Protein AF-A0A397HET3-F1 (afdb_monomer_lite)

Organism: NCBI:txid1348612

Structure (mmCIF, N/CA/C/O backbone):
data_AF-A0A397HET3-F1
#
_entry.id   AF-A0A397HET3-F1
#
loop_
_atom_site.group_PDB
_atom_site.id
_atom_site.type_symbol
_atom_site.label_atom_id
_atom_site.label_alt_id
_atom_site.label_comp_id
_atom_site.label_asym_id
_atom_site.label_entity_id
_atom_site.label_seq_id
_atom_site.pdbx_PDB_ins_code
_atom_site.Cartn_x
_atom_site.Cartn_y
_atom_site.Cartn_z
_atom_site.occupancy
_atom_site.B_iso_or_equiv
_atom_site.auth_seq_id
_atom_site.auth_comp_id
_atom_site.auth_asym_id
_atom_site.auth_atom_id
_atom_site.pdbx_PDB_model_num
ATOM 1 N N . MET A 1 1 ? -31.119 -20.565 38.740 1.00 35.62 1 MET A N 1
ATOM 2 C CA . MET A 1 1 ? -32.522 -20.370 38.295 1.00 35.62 1 MET A CA 1
ATOM 3 C C . MET A 1 1 ? -33.298 -19.366 39.147 1.00 35.62 1 MET A C 1
ATOM 5 O O . MET A 1 1 ? -33.770 -18.406 38.568 1.00 35.62 1 MET A O 1
ATOM 9 N N . ARG A 1 2 ? -33.390 -19.486 40.485 1.00 31.03 2 ARG A N 1
ATOM 10 C CA . ARG A 1 2 ? -34.149 -18.511 41.313 1.00 31.03 2 ARG A CA 1
ATOM 11 C C . ARG A 1 2 ? -33.636 -17.061 41.229 1.00 31.03 2 ARG A C 1
ATOM 13 O O . ARG A 1 2 ? -34.444 -16.159 41.086 1.00 31.03 2 ARG A O 1
ATOM 20 N N . HIS A 1 3 ? -32.316 -16.852 41.213 1.00 38.25 3 HIS A N 1
ATOM 21 C CA . HIS A 1 3 ? -31.710 -15.515 41.038 1.00 38.25 3 HIS A CA 1
ATOM 22 C C . HIS A 1 3 ? -31.915 -14.947 39.619 1.00 38.25 3 HIS A C 1
ATOM 24 O O . HIS A 1 3 ? -32.191 -13.767 39.457 1.00 38.25 3 HIS A O 1
ATOM 30 N N . ARG A 1 4 ? -31.862 -15.815 38.593 1.00 42.44 4 ARG A N 1
ATOM 31 C CA . ARG A 1 4 ? -32.146 -15.482 37.179 1.00 42.44 4 ARG A CA 1
ATOM 32 C C . ARG A 1 4 ? -33.595 -15.014 37.007 1.00 42.44 4 ARG A C 1
ATOM 34 O O . ARG A 1 4 ? -33.822 -13.996 36.372 1.00 42.44 4 ARG A O 1
ATOM 41 N N . ASN A 1 5 ? -34.546 -15.718 37.620 1.00 41.72 5 ASN A N 1
ATOM 42 C CA . ASN A 1 5 ? -35.960 -15.346 37.567 1.00 41.72 5 ASN A CA 1
ATOM 43 C C . ASN A 1 5 ? -36.224 -14.048 38.340 1.00 41.72 5 ASN A C 1
ATOM 45 O O . ASN A 1 5 ? -36.899 -13.180 37.819 1.00 41.72 5 ASN A O 1
ATOM 49 N N . HIS A 1 6 ? -35.602 -13.851 39.506 1.00 43.94 6 HIS A N 1
ATOM 50 C CA . HIS A 1 6 ? -35.786 -12.628 40.293 1.00 43.94 6 HIS A CA 1
ATOM 51 C C . HIS A 1 6 ? -35.252 -11.360 39.593 1.00 43.94 6 HIS A C 1
ATOM 53 O O . HIS A 1 6 ? -35.843 -10.294 39.745 1.00 43.94 6 HIS A O 1
ATOM 59 N N . ILE A 1 7 ? -34.161 -11.457 38.822 1.00 49.03 7 ILE A N 1
ATOM 60 C CA . ILE A 1 7 ? -33.621 -10.332 38.033 1.00 49.03 7 ILE A CA 1
ATOM 61 C C . ILE A 1 7 ? -34.541 -10.008 36.846 1.00 49.03 7 ILE A C 1
ATOM 63 O O . ILE A 1 7 ? -34.847 -8.840 36.605 1.00 49.03 7 ILE A O 1
ATOM 67 N N . ILE A 1 8 ? -35.035 -11.038 36.149 1.00 48.47 8 ILE A N 1
ATOM 68 C CA . ILE A 1 8 ? -36.020 -10.883 35.067 1.00 48.47 8 ILE A CA 1
ATOM 69 C C . ILE A 1 8 ? -37.311 -10.253 35.617 1.00 48.47 8 ILE A C 1
ATOM 71 O O . ILE A 1 8 ? -37.800 -9.272 35.062 1.00 48.47 8 ILE A O 1
ATOM 75 N N . ASP A 1 9 ? -37.803 -10.739 36.756 1.00 46.41 9 ASP A N 1
ATOM 76 C CA . ASP A 1 9 ? -39.003 -10.225 37.419 1.00 46.41 9 ASP A CA 1
ATOM 77 C C . ASP A 1 9 ? -38.802 -8.788 37.935 1.00 46.41 9 ASP A C 1
ATOM 79 O O . ASP A 1 9 ? -39.712 -7.967 37.827 1.00 46.41 9 ASP A O 1
ATOM 83 N N . SER A 1 10 ? -37.605 -8.424 38.421 1.00 48.62 10 SER A N 1
ATOM 84 C CA . SER A 1 10 ? -37.311 -7.039 38.818 1.00 48.62 10 SER A CA 1
ATOM 85 C C . SER A 1 10 ? -37.207 -6.090 37.626 1.00 48.62 10 SER A C 1
ATOM 87 O O . SER A 1 10 ? -37.607 -4.937 37.743 1.00 48.62 10 SER A O 1
ATOM 89 N N . MET A 1 11 ? -36.718 -6.551 36.472 1.00 46.44 11 MET A N 1
ATOM 90 C CA . MET A 1 11 ? -36.624 -5.741 35.248 1.00 46.44 11 MET A CA 1
ATOM 91 C C . MET A 1 11 ? -37.987 -5.516 34.598 1.00 46.44 11 MET A C 1
ATOM 93 O O . MET A 1 11 ? -38.275 -4.418 34.128 1.00 46.44 11 MET A O 1
ATOM 97 N N . ILE A 1 12 ? -38.851 -6.531 34.627 1.00 46.56 12 ILE A N 1
ATOM 98 C CA . ILE A 1 12 ? -40.238 -6.411 34.171 1.00 46.56 12 ILE A CA 1
ATOM 99 C C . ILE A 1 12 ? -41.051 -5.546 35.152 1.00 46.56 12 ILE A C 1
ATOM 101 O O . ILE A 1 12 ? -41.914 -4.785 34.725 1.00 46.56 12 ILE A O 1
ATOM 105 N N . GLY A 1 13 ? -40.764 -5.621 36.456 1.00 40.09 13 GLY A N 1
ATOM 106 C CA . GLY A 1 13 ? -41.525 -4.930 37.501 1.00 40.09 13 GLY A CA 1
ATOM 107 C C . GLY A 1 13 ? -41.147 -3.469 37.791 1.00 40.09 13 GLY A C 1
ATOM 108 O O . GLY A 1 13 ? -41.947 -2.773 38.411 1.00 40.09 13 GLY A O 1
ATOM 109 N N . SER A 1 14 ? -39.966 -2.985 37.382 1.00 37.06 14 SER A N 1
ATOM 110 C CA . SER A 1 14 ? -39.448 -1.654 37.777 1.00 37.06 14 SER A CA 1
ATOM 111 C C . SER A 1 14 ? -39.507 -0.569 36.694 1.00 37.06 14 SER A C 1
ATOM 113 O O . SER A 1 14 ? -39.301 0.604 37.001 1.00 37.06 14 SER A O 1
ATOM 115 N N . SER A 1 15 ? -39.853 -0.906 35.448 1.00 35.34 15 SER A N 1
ATOM 116 C CA . SER A 1 15 ? -40.061 0.100 34.400 1.00 35.34 15 SER A CA 1
ATOM 117 C C . SER A 1 15 ? -41.511 0.612 34.418 1.00 35.34 15 SER A C 1
ATOM 119 O O . SER A 1 15 ? -42.428 -0.165 34.141 1.00 35.34 15 SER A O 1
ATOM 121 N N . PRO A 1 16 ? -41.774 1.916 34.656 1.00 37.62 16 PRO A N 1
ATOM 122 C CA . PRO A 1 16 ? -43.130 2.482 34.617 1.00 37.62 16 PRO A CA 1
ATOM 123 C C . PRO A 1 16 ? -43.774 2.451 33.216 1.00 37.62 16 PRO A C 1
ATOM 125 O O . PRO A 1 16 ? -44.944 2.804 33.068 1.00 37.62 16 PRO A O 1
ATOM 128 N N . TYR A 1 17 ? -43.040 1.990 32.196 1.00 35.34 17 TYR A N 1
ATOM 129 C CA . TYR A 1 17 ? -43.531 1.771 30.835 1.00 35.34 17 TYR A CA 1
ATOM 130 C C . TYR A 1 17 ? -43.813 0.297 30.508 1.00 35.34 17 TYR A C 1
ATOM 132 O O . TYR A 1 17 ? -44.393 0.013 29.462 1.00 35.34 17 TYR A O 1
ATOM 140 N N . PHE A 1 18 ? -43.497 -0.642 31.405 1.00 37.53 18 PHE A N 1
ATOM 141 C CA . PHE A 1 18 ? -43.867 -2.051 31.265 1.00 37.53 18 PHE A CA 1
ATOM 142 C C . PHE A 1 18 ? -45.203 -2.335 31.970 1.00 37.53 18 PHE A C 1
ATOM 144 O O . PHE A 1 18 ? -45.298 -3.072 32.946 1.00 37.53 18 PHE A O 1
ATOM 151 N N . LYS A 1 19 ? -46.300 -1.804 31.419 1.00 32.66 19 LYS A N 1
ATOM 152 C CA . LYS A 1 19 ? -47.540 -2.588 31.449 1.00 32.66 19 LYS A CA 1
ATOM 153 C C . LYS A 1 19 ? -47.357 -3.650 30.383 1.00 32.66 19 LYS A C 1
ATOM 155 O O . LYS A 1 19 ? -47.562 -3.350 29.212 1.00 32.66 19 LYS A O 1
ATOM 160 N N . ALA A 1 20 ? -46.947 -4.858 30.768 1.00 31.59 20 ALA A N 1
ATOM 161 C CA . ALA A 1 20 ? -47.102 -5.998 29.878 1.00 31.59 20 ALA A CA 1
ATOM 162 C C . ALA A 1 20 ? -48.583 -6.014 29.444 1.00 31.59 20 ALA A C 1
ATOM 164 O O . ALA A 1 20 ? -49.450 -6.197 30.307 1.00 31.59 20 ALA A O 1
ATOM 165 N N . PRO A 1 21 ? -48.930 -5.751 28.165 1.00 31.09 21 PRO A N 1
ATOM 166 C CA . PRO A 1 21 ? -50.256 -6.136 27.709 1.00 31.09 21 PRO A CA 1
ATOM 167 C C . PRO A 1 21 ? -50.314 -7.643 27.933 1.00 31.09 21 PRO A C 1
ATOM 169 O O . PRO A 1 21 ? -49.294 -8.292 27.724 1.00 31.09 21 PRO A O 1
ATOM 172 N N . ASN A 1 22 ? -51.436 -8.186 28.416 1.00 34.25 22 ASN A N 1
ATOM 173 C CA . ASN A 1 22 ? -51.632 -9.634 28.538 1.00 34.25 22 ASN A CA 1
ATOM 174 C C . ASN A 1 22 ? -51.020 -10.322 27.312 1.00 34.25 22 ASN A C 1
ATOM 176 O O . ASN A 1 22 ? -51.583 -10.232 26.219 1.00 34.25 22 ASN A O 1
ATOM 180 N N . VAL A 1 23 ? -49.827 -10.905 27.479 1.00 35.28 23 VAL A N 1
ATOM 181 C CA . VAL A 1 23 ? -49.084 -11.492 26.370 1.00 35.28 23 VAL A CA 1
ATOM 182 C C . VAL A 1 23 ? -49.767 -12.818 26.128 1.00 35.28 23 VAL A C 1
ATOM 184 O O . VAL A 1 23 ? -49.481 -13.823 26.772 1.00 35.28 23 VAL A O 1
ATOM 187 N N . ASP A 1 24 ? -50.754 -12.772 25.242 1.00 33.31 24 ASP A N 1
ATOM 188 C CA . ASP A 1 24 ? -51.316 -13.943 24.607 1.00 33.31 24 ASP A CA 1
ATOM 189 C C . ASP A 1 24 ? -50.139 -14.707 23.989 1.00 33.31 24 ASP A C 1
ATOM 191 O O . ASP A 1 24 ? -49.396 -14.172 23.158 1.00 33.31 24 ASP A O 1
ATOM 195 N N . SER A 1 25 ? -49.936 -15.954 24.413 1.00 37.19 25 SER A N 1
ATOM 196 C CA . SER A 1 25 ? -48.814 -16.830 24.037 1.00 37.19 25 SER A CA 1
ATOM 197 C C . SER A 1 25 ? -48.786 -17.196 22.542 1.00 37.19 25 SER A C 1
ATOM 199 O O . SER A 1 25 ? -48.058 -18.088 22.116 1.00 37.19 25 SER A O 1
ATOM 201 N N . ARG A 1 26 ? -49.584 -16.499 21.730 1.00 35.56 26 ARG A N 1
ATOM 202 C CA . ARG A 1 26 ? -49.729 -16.629 20.282 1.00 35.56 26 ARG A CA 1
ATOM 203 C C . ARG A 1 26 ? -49.112 -15.461 19.503 1.00 35.56 26 ARG A C 1
ATOM 205 O O . ARG A 1 26 ? -49.072 -15.532 18.280 1.00 35.56 26 ARG A O 1
ATOM 212 N N . MET A 1 27 ? -48.593 -14.419 20.164 1.00 32.72 27 MET A N 1
ATOM 213 C CA . MET A 1 27 ? -47.847 -13.324 19.514 1.00 32.72 27 MET A CA 1
ATOM 214 C C . MET A 1 27 ? -46.322 -13.512 19.593 1.00 32.72 27 MET A C 1
ATOM 216 O O . MET A 1 27 ? -45.589 -12.598 19.965 1.00 32.72 27 MET A O 1
ATOM 220 N N . TYR A 1 28 ? -45.807 -14.681 19.210 1.00 40.78 28 TYR A N 1
ATOM 221 C CA . TYR A 1 28 ? -44.373 -14.823 18.938 1.00 40.78 28 TYR A CA 1
ATOM 222 C C . TYR A 1 28 ? -44.084 -14.282 17.529 1.00 40.78 28 TYR A C 1
ATOM 224 O O . TYR A 1 28 ? -44.030 -15.018 16.547 1.00 40.78 28 TYR A O 1
ATOM 232 N N . GLN A 1 29 ? -43.977 -12.951 17.425 1.00 50.16 29 GLN A N 1
ATOM 233 C CA . GLN A 1 29 ? -43.310 -12.285 16.301 1.00 50.16 29 GLN A CA 1
ATOM 234 C C . GLN A 1 29 ? -41.870 -12.813 16.207 1.00 50.16 29 GLN A C 1
ATOM 236 O O . GLN A 1 29 ? -41.276 -13.091 17.246 1.00 50.16 29 GLN A O 1
ATOM 241 N N . SER A 1 30 ? -41.335 -12.949 14.985 1.00 69.19 30 SER A N 1
ATOM 242 C CA . SER A 1 30 ? -40.035 -13.577 14.672 1.00 69.19 30 SER A CA 1
ATOM 243 C C . SER A 1 30 ? -38.961 -13.348 15.739 1.00 69.19 30 SER A C 1
ATOM 245 O O . SER A 1 30 ? -38.817 -12.213 16.199 1.00 69.19 30 SER A O 1
ATOM 247 N N . ASP A 1 31 ? -38.173 -14.374 16.069 1.00 68.06 31 ASP A N 1
ATOM 248 C CA . ASP A 1 31 ? -37.132 -14.355 17.114 1.00 68.06 31 ASP A CA 1
ATOM 249 C C . ASP A 1 31 ? -36.194 -13.125 17.042 1.00 68.06 31 ASP A C 1
ATOM 251 O O . ASP A 1 31 ? -35.767 -12.586 18.064 1.00 68.06 31 ASP A O 1
ATOM 255 N N . ALA A 1 32 ? -35.971 -12.575 15.843 1.00 71.56 32 ALA A N 1
ATOM 256 C CA . ALA A 1 32 ? -35.229 -11.330 15.620 1.00 71.56 32 ALA A CA 1
ATOM 257 C C . ALA A 1 32 ? -35.820 -10.087 16.330 1.00 71.56 32 ALA A C 1
ATOM 259 O O . ALA A 1 32 ? -35.084 -9.219 16.798 1.00 71.56 32 ALA A O 1
ATOM 260 N N . THR A 1 33 ? -37.147 -9.981 16.425 1.00 77.12 33 THR A N 1
ATOM 261 C CA . THR A 1 33 ? -37.849 -8.874 17.109 1.00 77.12 33 THR A CA 1
ATOM 262 C C . THR A 1 33 ? -37.685 -8.969 18.624 1.00 77.12 33 THR A C 1
ATOM 264 O O . THR A 1 33 ? -37.566 -7.950 19.303 1.00 77.12 33 THR A O 1
ATOM 267 N N . GLN A 1 34 ? -37.640 -10.196 19.149 1.00 77.25 34 GLN A N 1
ATOM 268 C CA . GLN A 1 34 ? -37.432 -10.454 20.572 1.00 77.25 34 GLN A CA 1
ATOM 269 C C . GLN A 1 34 ? -36.004 -10.114 20.987 1.00 77.25 34 GLN A C 1
ATOM 271 O O . GLN A 1 34 ? -35.818 -9.402 21.972 1.00 77.25 34 GLN A O 1
ATOM 276 N N . LEU A 1 35 ? -35.012 -10.522 20.185 1.00 80.81 35 LEU A N 1
ATOM 277 C CA . LEU A 1 35 ? -33.617 -10.113 20.368 1.00 80.81 35 LEU A CA 1
ATOM 278 C C . LEU A 1 35 ? -33.471 -8.587 20.383 1.00 80.81 35 LEU A C 1
ATOM 280 O O . LEU A 1 35 ? -32.800 -8.052 21.264 1.00 80.81 35 LEU A O 1
ATOM 284 N N . TYR A 1 36 ? -34.159 -7.880 19.476 1.00 82.50 36 TYR A N 1
ATOM 285 C CA . TYR A 1 36 ? -34.161 -6.414 19.453 1.00 82.50 36 TYR A CA 1
ATOM 286 C C . TYR A 1 36 ? -34.703 -5.813 20.744 1.00 82.50 36 TYR A C 1
ATOM 288 O O . TYR A 1 36 ? -34.041 -4.980 21.359 1.00 82.50 36 TYR A O 1
ATOM 296 N N . SER A 1 37 ? -35.883 -6.257 21.178 1.00 83.00 37 SER A N 1
ATOM 297 C CA . SER A 1 37 ? -36.496 -5.745 22.401 1.00 83.00 37 SER A CA 1
ATOM 298 C C . SER A 1 37 ? -35.646 -6.044 23.633 1.00 83.00 37 SER A C 1
ATOM 300 O O . SER A 1 37 ? -35.510 -5.184 24.492 1.00 83.00 37 SER A O 1
ATOM 302 N N . MET A 1 38 ? -35.066 -7.241 23.732 1.00 83.94 38 MET A N 1
ATOM 303 C CA . MET A 1 38 ? -34.247 -7.624 24.882 1.00 83.94 38 MET A CA 1
ATOM 304 C C . MET A 1 38 ? -32.936 -6.853 24.942 1.00 83.94 38 MET A C 1
ATOM 306 O O . MET A 1 38 ? -32.540 -6.413 26.020 1.00 83.94 38 MET A O 1
ATOM 310 N N . PHE A 1 39 ? -32.279 -6.665 23.797 1.00 87.19 39 PHE A N 1
ATOM 311 C CA . PHE A 1 39 ? -31.058 -5.879 23.741 1.00 87.19 39 PHE A CA 1
ATOM 312 C C . PHE A 1 39 ? -31.327 -4.405 24.074 1.00 87.19 39 PHE A C 1
ATOM 314 O O . PHE A 1 39 ? -30.606 -3.834 24.883 1.00 87.19 39 PHE A O 1
ATOM 321 N N . GLU A 1 40 ? -32.411 -3.815 23.557 1.00 85.56 40 GLU A N 1
ATOM 322 C CA . GLU A 1 40 ? -32.856 -2.463 23.937 1.00 85.56 40 GLU A CA 1
ATOM 323 C C . GLU A 1 40 ? -33.211 -2.348 25.425 1.00 85.56 40 GLU A C 1
ATOM 325 O O . GLU A 1 40 ? -32.863 -1.367 26.076 1.00 85.56 40 GLU A O 1
ATOM 330 N N . CYS A 1 41 ? -33.876 -3.350 26.006 1.00 85.69 41 CYS A N 1
ATOM 331 C CA . CYS A 1 41 ? -34.133 -3.363 27.446 1.00 85.69 41 CYS A CA 1
ATOM 332 C C . CYS A 1 41 ? -32.828 -3.418 28.249 1.00 85.69 41 CYS A C 1
ATOM 334 O O . CYS A 1 41 ? -32.716 -2.747 29.272 1.00 85.69 41 CYS A O 1
ATOM 336 N N . CYS A 1 42 ? -31.835 -4.181 27.783 1.00 86.06 42 CYS A N 1
ATOM 337 C CA . CYS A 1 42 ? -30.520 -4.242 28.411 1.00 86.06 42 CYS A CA 1
ATOM 338 C C . CYS A 1 42 ? -29.818 -2.878 28.354 1.00 86.06 42 CYS A C 1
ATOM 340 O O . CYS A 1 42 ? -29.361 -2.386 29.382 1.00 86.06 42 CYS A O 1
ATOM 342 N N . THR A 1 43 ? -29.792 -2.217 27.194 1.00 86.38 43 THR A N 1
ATOM 343 C CA . THR A 1 43 ? -29.160 -0.896 27.060 1.00 86.38 43 THR A CA 1
ATOM 344 C C . THR A 1 43 ? -29.876 0.168 27.891 1.00 86.38 43 THR A C 1
ATOM 346 O O . THR A 1 43 ? -29.211 0.943 28.573 1.00 86.38 43 THR A O 1
ATOM 349 N N . GLN A 1 44 ? -31.213 0.167 27.928 1.00 85.88 44 GLN A N 1
ATOM 350 C CA . GLN A 1 44 ? -31.996 1.064 28.786 1.00 85.88 44 GLN A CA 1
ATOM 351 C C . GLN A 1 44 ? -31.735 0.821 30.272 1.00 85.88 44 GLN A C 1
ATOM 353 O O . GLN A 1 44 ? -31.561 1.783 31.020 1.00 85.88 44 GLN A O 1
ATOM 358 N N . PHE A 1 45 ? -31.675 -0.445 30.693 1.00 85.81 45 PHE A N 1
ATOM 359 C CA . PHE A 1 45 ? -31.338 -0.810 32.066 1.00 85.81 45 PHE A CA 1
ATOM 360 C C . PHE A 1 45 ? -29.956 -0.278 32.446 1.00 85.81 45 PHE A C 1
ATOM 362 O O . PHE A 1 45 ? -29.817 0.346 33.493 1.00 85.81 45 PHE A O 1
ATOM 369 N N . ILE A 1 46 ? -28.951 -0.456 31.582 1.00 83.88 46 ILE A N 1
ATOM 370 C CA . ILE A 1 46 ? -27.600 0.056 31.835 1.00 83.88 46 ILE A CA 1
ATOM 371 C C . ILE A 1 46 ? -27.614 1.581 31.942 1.00 83.88 46 ILE A C 1
ATOM 373 O O . ILE A 1 46 ? -27.032 2.119 32.879 1.00 83.88 46 ILE A O 1
ATOM 377 N N . SER A 1 47 ? -28.292 2.285 31.030 1.00 84.44 47 SER A N 1
ATOM 378 C CA . SER A 1 47 ? -28.401 3.746 31.092 1.00 84.44 47 SER A CA 1
ATOM 379 C C . SER A 1 47 ? -29.035 4.212 32.406 1.00 84.44 47 SER A C 1
ATOM 381 O O . SER A 1 47 ? -28.440 5.033 33.098 1.00 84.44 47 SER A O 1
ATOM 383 N N . GLN A 1 48 ? -30.175 3.636 32.799 1.00 84.62 48 GLN A N 1
ATOM 384 C CA . GLN A 1 48 ? -30.869 3.989 34.044 1.00 84.62 48 GLN A CA 1
ATOM 385 C C . GLN A 1 48 ? -30.029 3.680 35.284 1.00 84.62 48 GLN A C 1
ATOM 387 O O . GLN A 1 48 ? -29.900 4.523 36.168 1.00 84.62 48 GLN A O 1
ATOM 392 N N . TYR A 1 49 ? -29.421 2.493 35.332 1.00 81.81 49 TYR A N 1
ATOM 393 C CA . TYR A 1 49 ? -28.585 2.083 36.455 1.00 81.81 49 TYR A CA 1
ATOM 394 C C . TYR A 1 49 ? -27.356 2.986 36.591 1.00 81.81 49 TYR A C 1
ATOM 396 O O . TYR A 1 49 ? -26.986 3.398 37.690 1.00 81.81 49 TYR A O 1
ATOM 404 N N . SER A 1 50 ? -26.744 3.341 35.457 1.00 79.88 50 SER A N 1
ATOM 405 C CA . SER A 1 50 ? -25.584 4.225 35.432 1.00 79.88 50 SER A CA 1
ATOM 406 C C . SER A 1 50 ? -25.897 5.616 35.985 1.00 79.88 50 SER A C 1
ATOM 408 O O . SER A 1 50 ? -25.021 6.245 36.567 1.00 79.88 50 SER A O 1
ATOM 410 N N . GLU A 1 51 ? -27.131 6.100 35.830 1.00 80.38 51 GLU A N 1
ATOM 411 C CA . GLU A 1 51 ? -27.574 7.388 36.369 1.00 80.38 51 GLU A CA 1
ATOM 412 C C . GLU A 1 51 ? -27.914 7.305 37.862 1.00 80.38 51 GLU A C 1
ATOM 414 O O . GLU A 1 51 ? -27.638 8.249 38.602 1.00 80.38 51 GLU A O 1
ATOM 419 N N . SER A 1 52 ? -28.491 6.188 38.318 1.00 80.44 52 SER A N 1
ATOM 420 C CA . SER A 1 52 ? -28.925 6.029 39.710 1.00 80.44 52 SER A CA 1
ATOM 421 C C . SER A 1 52 ? -27.789 5.719 40.682 1.00 80.44 52 SER A C 1
ATOM 423 O O . SER A 1 52 ? -27.867 6.120 41.843 1.00 80.44 52 SER A O 1
ATOM 425 N N . SER A 1 53 ? -26.742 5.029 40.221 1.00 72.44 53 SER A N 1
ATOM 426 C CA . SER A 1 53 ? -25.676 4.523 41.088 1.00 72.44 53 SER A CA 1
ATOM 427 C C . SER A 1 53 ? -24.276 4.643 40.462 1.00 72.44 53 SER A C 1
ATOM 429 O O . SER A 1 53 ? -23.667 3.640 40.087 1.00 72.44 53 SER A O 1
ATOM 431 N N . PRO A 1 54 ? -23.711 5.859 40.360 1.00 62.91 54 PRO A N 1
ATOM 432 C CA . PRO A 1 54 ? -22.412 6.080 39.716 1.00 62.91 54 PRO A CA 1
ATOM 433 C C . PRO A 1 54 ? -21.208 5.490 40.476 1.00 62.91 54 PRO A C 1
ATOM 435 O O . PRO A 1 54 ? -20.149 5.345 39.879 1.00 62.91 54 PRO A O 1
ATOM 438 N N . ASN A 1 55 ? -21.357 5.140 41.761 1.00 64.50 55 ASN A N 1
ATOM 439 C CA . ASN A 1 55 ? -20.277 4.624 42.621 1.00 64.50 55 ASN A CA 1
ATOM 440 C C . ASN A 1 55 ? -20.441 3.135 42.996 1.00 64.50 55 ASN A C 1
ATOM 442 O O . ASN A 1 55 ? -19.780 2.666 43.924 1.00 64.50 55 ASN A O 1
ATOM 446 N N . ASP A 1 56 ? -21.358 2.412 42.350 1.00 64.81 56 ASP A N 1
ATOM 447 C CA . ASP A 1 56 ? -21.618 1.006 42.679 1.00 64.81 56 ASP A CA 1
ATOM 448 C C . ASP A 1 56 ? -20.476 0.071 42.247 1.00 64.81 56 ASP A C 1
ATOM 450 O O . ASP A 1 56 ? -19.703 0.358 41.333 1.00 64.81 56 ASP A O 1
ATOM 454 N N . ASP A 1 57 ? -20.396 -1.083 42.918 1.00 73.75 57 ASP A N 1
ATOM 455 C CA . ASP A 1 57 ? -19.384 -2.117 42.694 1.00 73.75 57 ASP A CA 1
ATOM 456 C C . ASP A 1 57 ? -19.403 -2.623 41.238 1.00 73.75 57 ASP A C 1
ATOM 458 O O . ASP A 1 57 ? -20.324 -3.328 40.810 1.00 73.75 57 ASP A O 1
ATOM 462 N N . ILE A 1 58 ? -18.350 -2.292 40.480 1.00 76.62 58 ILE A N 1
ATOM 463 C CA . ILE A 1 58 ? -18.131 -2.719 39.088 1.00 76.62 58 ILE A CA 1
ATOM 464 C C . ILE A 1 58 ? -18.302 -4.239 38.931 1.00 76.62 58 ILE A C 1
ATOM 466 O O . ILE A 1 58 ? -18.768 -4.715 37.887 1.00 76.62 58 ILE A O 1
ATOM 470 N N . ALA A 1 59 ? -17.967 -5.020 39.964 1.00 80.56 59 ALA A N 1
ATOM 471 C CA . ALA A 1 59 ? -18.118 -6.469 39.948 1.00 80.56 59 ALA A CA 1
ATOM 472 C C . ALA A 1 59 ? -19.587 -6.913 39.858 1.00 80.56 59 ALA A C 1
ATOM 474 O O . ALA A 1 59 ? -19.893 -7.878 39.148 1.00 80.56 59 ALA A O 1
ATOM 475 N N . GLU A 1 60 ? -20.504 -6.208 40.525 1.00 82.62 60 GLU A N 1
ATOM 476 C CA . GLU A 1 60 ? -21.919 -6.573 40.551 1.00 82.62 60 GLU A CA 1
ATOM 477 C C . GLU A 1 60 ? -22.583 -6.313 39.200 1.00 82.62 60 GLU A C 1
ATOM 479 O O . GLU A 1 60 ? -23.280 -7.182 38.670 1.00 82.62 60 GLU A O 1
ATOM 484 N N . ILE A 1 61 ? -22.298 -5.176 38.565 1.00 81.50 61 ILE A N 1
ATOM 485 C CA . ILE A 1 61 ? -22.827 -4.928 37.220 1.00 81.50 61 ILE A CA 1
ATOM 486 C C . ILE A 1 61 ? -22.208 -5.886 36.215 1.00 81.50 61 ILE A C 1
ATOM 488 O O . ILE A 1 61 ? -22.928 -6.419 35.374 1.00 81.50 61 ILE A O 1
ATOM 492 N N . ARG A 1 62 ? -20.906 -6.187 36.312 1.00 84.75 62 ARG A N 1
ATOM 493 C CA . ARG A 1 62 ? -20.295 -7.207 35.450 1.00 84.75 62 ARG A CA 1
ATOM 494 C C . ARG A 1 62 ? -21.021 -8.546 35.584 1.00 84.75 62 ARG A C 1
ATOM 496 O O . ARG A 1 62 ? -21.258 -9.215 34.579 1.00 84.75 62 ARG A O 1
ATOM 503 N N . ARG A 1 63 ? -21.413 -8.929 36.804 1.00 86.44 63 ARG A N 1
ATOM 504 C CA . ARG A 1 63 ? -22.208 -10.136 37.060 1.00 86.44 63 ARG A CA 1
ATOM 505 C C . ARG A 1 63 ? -23.573 -10.063 36.376 1.00 86.44 63 ARG A C 1
ATOM 507 O O . ARG A 1 63 ? -23.955 -11.021 35.707 1.00 86.44 63 ARG A O 1
ATOM 514 N N . ILE A 1 64 ? -24.280 -8.939 36.499 1.00 86.75 64 ILE A N 1
ATOM 515 C CA . ILE A 1 64 ? -25.585 -8.719 35.854 1.00 86.75 64 ILE A CA 1
ATOM 516 C C . ILE A 1 64 ? -25.455 -8.783 34.327 1.00 86.75 64 ILE A C 1
ATOM 518 O O . ILE A 1 64 ? -26.189 -9.526 33.676 1.00 86.75 64 ILE A O 1
ATOM 522 N N . LEU A 1 65 ? -24.484 -8.072 33.751 1.00 89.00 65 LEU A N 1
ATOM 523 C CA . LEU A 1 65 ? -24.203 -8.091 32.316 1.00 89.00 65 LEU A CA 1
ATOM 524 C C . LEU A 1 65 ? -23.785 -9.482 31.831 1.00 89.00 65 LEU A C 1
ATOM 526 O O . LEU A 1 65 ? -24.157 -9.882 30.733 1.00 89.00 65 LEU A O 1
ATOM 530 N N . GLY A 1 66 ? -23.071 -10.253 32.653 1.00 88.44 66 GLY A N 1
ATOM 531 C CA . GLY A 1 66 ? -22.743 -11.648 32.364 1.00 88.44 66 GLY A CA 1
ATOM 532 C C . GLY A 1 66 ? -23.990 -12.528 32.251 1.00 88.44 66 GLY A C 1
ATOM 533 O O . GLY A 1 66 ? -24.105 -13.302 31.304 1.00 88.44 66 GLY A O 1
ATOM 534 N N . ILE A 1 67 ? -24.956 -12.359 33.162 1.00 88.50 67 ILE A N 1
ATOM 535 C CA . ILE A 1 67 ? -26.251 -13.060 33.109 1.00 88.50 67 ILE A CA 1
ATOM 536 C C . ILE A 1 67 ? -27.027 -12.664 31.847 1.00 88.50 67 ILE A C 1
ATOM 538 O O . ILE A 1 67 ? -27.614 -13.527 31.194 1.00 88.50 67 ILE A O 1
ATOM 542 N N . PHE A 1 68 ? -27.012 -11.379 31.484 1.00 87.94 68 PHE A N 1
ATOM 543 C CA . PHE A 1 68 ? -27.603 -10.911 30.231 1.00 87.94 68 PHE A CA 1
ATOM 544 C C . PHE A 1 68 ? -26.927 -11.513 29.004 1.00 87.94 68 PHE A C 1
ATOM 546 O O . PHE A 1 68 ? -27.624 -11.973 28.108 1.00 87.94 68 PHE A O 1
ATOM 553 N N . GLY A 1 69 ? -25.595 -11.542 28.966 1.00 89.19 69 GLY A N 1
ATOM 554 C CA . GLY A 1 69 ? -24.841 -12.156 27.877 1.00 89.19 69 GLY A CA 1
ATOM 555 C C . GLY A 1 69 ? -25.190 -13.635 27.712 1.00 89.19 69 GLY A C 1
ATOM 556 O O . GLY A 1 69 ? -25.457 -14.086 26.604 1.00 89.19 69 GLY A O 1
ATOM 557 N N . ASP A 1 70 ? -25.286 -14.384 28.814 1.00 89.12 70 ASP A N 1
ATOM 558 C CA . ASP A 1 70 ? -25.711 -15.787 28.770 1.00 89.12 70 ASP A CA 1
ATOM 559 C C . ASP A 1 70 ? -27.148 -15.947 28.255 1.00 89.12 70 ASP A C 1
ATOM 561 O O . ASP A 1 70 ? -27.422 -16.841 27.457 1.00 89.12 70 ASP A O 1
ATOM 565 N N . LEU A 1 71 ? -28.061 -15.059 28.658 1.00 86.88 71 LEU A N 1
ATOM 566 C CA . LEU A 1 71 ? -29.443 -15.071 28.182 1.00 86.88 71 LEU A CA 1
ATOM 567 C C . LEU A 1 71 ? -29.550 -14.721 26.691 1.00 86.88 71 LEU A C 1
ATOM 569 O O . LEU A 1 71 ? -30.317 -15.358 25.973 1.00 86.88 71 LEU A O 1
ATOM 573 N N . LEU A 1 72 ? -28.800 -13.719 26.227 1.00 87.69 72 LEU A N 1
ATOM 574 C CA . LEU A 1 72 ? -28.747 -13.351 24.814 1.00 87.69 72 LEU A CA 1
ATOM 575 C C . LEU A 1 72 ? -28.195 -14.501 23.976 1.00 87.69 72 LEU A C 1
ATOM 577 O O . LEU A 1 72 ? -28.709 -14.726 22.887 1.00 87.69 72 LEU A O 1
ATOM 581 N N . ARG A 1 73 ? -27.225 -15.261 24.503 1.00 87.50 73 ARG A N 1
ATOM 582 C CA . ARG A 1 73 ? -26.636 -16.411 23.802 1.00 87.50 73 ARG A CA 1
ATOM 583 C C . ARG A 1 73 ? -27.644 -17.534 23.617 1.00 87.50 73 ARG A C 1
ATOM 585 O O . ARG A 1 73 ? -27.837 -18.005 22.502 1.00 87.50 73 ARG A O 1
ATOM 592 N N . ASP A 1 74 ? -28.373 -17.876 24.682 1.00 85.38 74 ASP A N 1
ATOM 593 C CA . ASP A 1 74 ? -29.430 -18.898 24.643 1.00 85.38 74 ASP A CA 1
ATOM 594 C C . ASP A 1 74 ? -30.486 -18.618 23.546 1.00 85.38 74 ASP A C 1
ATOM 596 O O . ASP A 1 74 ? -31.128 -19.545 23.036 1.00 85.38 74 ASP A O 1
ATOM 600 N N . ILE A 1 75 ? -30.708 -17.338 23.224 1.00 81.50 75 ILE A N 1
ATOM 601 C CA . ILE A 1 75 ? -31.676 -16.884 22.218 1.00 81.50 75 ILE A CA 1
ATOM 602 C C . ILE A 1 75 ? -31.013 -16.741 20.847 1.00 81.50 75 ILE A C 1
ATOM 604 O O . ILE A 1 75 ? -31.607 -17.154 19.854 1.00 81.50 75 ILE A O 1
ATOM 608 N N . SER A 1 76 ? -29.794 -16.197 20.773 1.00 83.00 76 SER A N 1
ATOM 609 C CA . SER A 1 76 ? -29.082 -16.015 19.506 1.00 83.00 76 SER A CA 1
ATOM 610 C C . SER A 1 76 ? -28.803 -17.334 18.806 1.00 83.00 76 SER A C 1
ATOM 612 O O . SER A 1 76 ? -28.920 -17.384 17.585 1.00 83.00 76 SER A O 1
ATOM 614 N N . ASP A 1 77 ? -28.522 -18.398 19.568 1.00 81.81 77 ASP A N 1
ATOM 615 C CA . ASP A 1 77 ? -28.295 -19.757 19.053 1.00 81.81 77 ASP A CA 1
ATOM 616 C C . ASP A 1 77 ? -29.513 -20.318 18.295 1.00 81.81 77 ASP A C 1
ATOM 618 O O . ASP A 1 77 ? -29.409 -21.314 17.582 1.00 81.81 77 ASP A O 1
ATOM 622 N N . ARG A 1 78 ? -30.682 -19.680 18.433 1.00 80.12 78 ARG A N 1
ATOM 623 C CA . ARG A 1 78 ? -31.929 -20.035 17.740 1.00 80.12 78 ARG A CA 1
ATOM 624 C C . ARG A 1 78 ? -32.199 -19.172 16.503 1.00 80.12 78 ARG A C 1
ATOM 626 O O . ARG A 1 78 ? -33.219 -19.361 15.852 1.00 80.12 78 ARG A O 1
ATOM 633 N N . THR A 1 79 ? -31.317 -18.223 16.190 1.00 78.94 79 THR A N 1
ATOM 634 C CA . THR A 1 79 ? -31.479 -17.231 15.112 1.00 78.94 79 THR A CA 1
ATOM 635 C C . THR A 1 79 ? -30.304 -17.253 14.133 1.00 78.94 79 THR A C 1
ATOM 637 O O . THR A 1 79 ? -29.307 -17.924 14.382 1.00 78.94 79 THR A O 1
ATOM 640 N N . ASP A 1 80 ? -30.381 -16.477 13.044 1.00 71.81 80 ASP A N 1
ATOM 641 C CA . ASP A 1 80 ? -29.350 -16.369 11.987 1.00 71.81 80 ASP A CA 1
ATOM 642 C C . ASP A 1 80 ? -28.030 -15.682 12.434 1.00 71.81 80 ASP A C 1
ATOM 644 O O . ASP A 1 80 ? -27.291 -15.132 11.617 1.00 71.81 80 ASP A O 1
ATOM 648 N N . GLY A 1 81 ? -27.720 -15.693 13.733 1.00 77.06 81 GLY A N 1
ATOM 649 C CA . GLY A 1 81 ? -26.527 -15.088 14.318 1.00 77.06 81 GLY A CA 1
ATOM 650 C C . GLY A 1 81 ? -26.728 -13.641 14.779 1.00 77.06 81 GLY A C 1
ATOM 651 O O . GLY A 1 81 ? -27.408 -12.821 14.154 1.00 77.06 81 GLY A O 1
ATOM 652 N N . PHE A 1 82 ? -26.105 -13.309 15.909 1.00 87.00 82 PHE A N 1
ATOM 653 C CA . PHE A 1 82 ? -26.298 -12.021 16.574 1.00 87.00 82 PHE A CA 1
ATOM 654 C C . PHE A 1 82 ? -25.494 -10.876 15.921 1.00 87.00 82 PHE A C 1
ATOM 656 O O . PHE A 1 82 ? -25.879 -9.716 16.057 1.00 87.00 82 PHE A O 1
ATOM 663 N N . ASP A 1 83 ? -24.480 -11.165 15.096 1.00 87.88 83 ASP A N 1
ATOM 664 C CA . ASP A 1 83 ? -23.716 -10.152 14.348 1.00 87.88 83 ASP A CA 1
ATOM 665 C C . ASP A 1 83 ? -24.582 -9.323 13.390 1.00 87.88 83 ASP A C 1
ATOM 667 O O . ASP A 1 83 ? -24.528 -8.091 13.396 1.00 87.88 83 ASP A O 1
ATOM 671 N N . CYS A 1 84 ? -25.410 -9.966 12.559 1.00 85.81 84 CYS A N 1
ATOM 672 C CA . CYS A 1 84 ? -26.285 -9.264 11.611 1.00 85.81 84 CYS A CA 1
ATOM 673 C C . CYS A 1 84 ? -27.277 -8.348 12.335 1.00 85.81 84 CYS A C 1
ATOM 675 O O . CYS A 1 84 ? -27.520 -7.210 11.914 1.00 85.81 84 CYS A O 1
ATOM 677 N N . PHE A 1 85 ? -27.814 -8.842 13.450 1.00 87.50 85 PHE A N 1
ATOM 678 C CA . PHE A 1 85 ? -28.672 -8.084 14.344 1.00 87.50 85 PHE A CA 1
ATOM 679 C C . PHE A 1 85 ? -27.935 -6.871 14.930 1.00 87.50 85 PHE A C 1
ATOM 681 O O . PHE A 1 85 ? -28.396 -5.735 14.788 1.00 87.50 85 PHE A O 1
ATOM 688 N N . PHE A 1 86 ? -26.764 -7.097 15.520 1.00 89.69 86 PHE A N 1
ATOM 689 C CA . PHE A 1 86 ? -25.975 -6.071 16.184 1.00 89.69 86 PHE A CA 1
ATOM 690 C C . PHE A 1 86 ? -25.521 -4.981 15.206 1.00 89.69 86 PHE A C 1
ATOM 692 O O . PHE A 1 86 ? -25.629 -3.796 15.515 1.00 89.69 86 PHE A O 1
ATOM 699 N N . LYS A 1 87 ? -25.146 -5.340 13.970 1.00 89.94 87 LYS A N 1
ATOM 700 C CA . LYS A 1 87 ? -24.863 -4.379 12.886 1.00 89.94 87 LYS A CA 1
ATOM 701 C C . LYS A 1 87 ? -26.052 -3.466 12.594 1.00 89.94 87 LYS A C 1
ATOM 703 O O . LYS A 1 87 ? -25.878 -2.262 12.400 1.00 89.94 87 LYS A O 1
ATOM 708 N N . LYS A 1 88 ? -27.265 -4.022 12.531 1.00 87.31 88 LYS A N 1
ATOM 709 C CA . LYS A 1 88 ? -28.489 -3.244 12.283 1.00 87.31 88 LYS A CA 1
ATOM 710 C C . LYS A 1 88 ? -28.797 -2.319 13.459 1.00 87.31 88 LYS A C 1
ATOM 712 O O . LYS A 1 88 ? -29.138 -1.158 13.238 1.00 87.31 88 LYS A O 1
ATOM 717 N N . TRP A 1 89 ? -28.635 -2.818 14.682 1.00 88.06 89 TRP A N 1
ATOM 718 C CA . TRP A 1 89 ? -28.795 -2.023 15.893 1.00 88.06 89 TRP A CA 1
ATOM 719 C C . TRP A 1 89 ? -27.788 -0.861 15.943 1.00 88.06 89 TRP A C 1
ATOM 721 O O . TRP A 1 89 ? -28.199 0.290 16.078 1.00 88.06 89 TRP A O 1
ATOM 731 N N . LEU A 1 90 ? -26.499 -1.123 15.692 1.00 87.81 90 LEU A N 1
ATOM 732 C CA . LEU A 1 90 ? -25.444 -0.104 15.624 1.00 87.81 90 LEU A CA 1
ATOM 733 C C . LEU A 1 90 ? -25.732 0.980 14.583 1.00 87.81 90 LEU A C 1
ATOM 735 O O . LEU A 1 90 ? -25.540 2.163 14.857 1.00 87.81 90 LEU A O 1
ATOM 739 N N . LYS A 1 91 ? -26.226 0.604 13.395 1.00 85.12 91 LYS A N 1
ATOM 740 C CA . LYS A 1 91 ? -26.605 1.583 12.366 1.00 85.12 91 LYS A CA 1
ATOM 741 C C . LYS A 1 91 ? -27.672 2.545 12.876 1.00 85.12 91 LYS A C 1
ATOM 743 O O . LYS A 1 91 ? -27.509 3.748 12.710 1.00 85.12 91 LYS A O 1
ATOM 748 N N . ASN A 1 92 ? -28.721 2.040 13.521 1.00 82.06 92 ASN A N 1
ATOM 749 C CA . ASN A 1 92 ? -29.764 2.893 14.094 1.00 82.06 92 ASN A CA 1
ATOM 750 C C . ASN A 1 92 ? -29.215 3.768 15.229 1.00 82.06 92 ASN A C 1
ATOM 752 O O . ASN A 1 92 ? -29.555 4.944 15.324 1.00 82.06 92 ASN A O 1
ATOM 756 N N . TYR A 1 93 ? -28.336 3.198 16.048 1.00 75.94 93 TYR A N 1
ATOM 757 C CA . TYR A 1 93 ? -27.760 3.832 17.225 1.00 75.94 93 TYR A CA 1
ATOM 758 C C . TYR A 1 93 ? -26.806 4.994 16.896 1.00 75.94 93 TYR A C 1
ATOM 760 O O . TYR A 1 93 ? -26.933 6.077 17.465 1.00 75.94 93 TYR A O 1
ATOM 768 N N . ILE A 1 94 ? -25.885 4.809 15.942 1.00 73.38 94 ILE A N 1
ATOM 769 C CA . ILE A 1 94 ? -24.860 5.810 15.585 1.00 73.38 94 ILE A CA 1
ATOM 770 C C . ILE A 1 94 ? -25.474 7.057 14.921 1.00 73.38 94 ILE A C 1
ATOM 772 O O . ILE A 1 94 ? -24.919 8.149 15.036 1.00 73.38 94 ILE A O 1
ATOM 776 N N . HIS A 1 95 ? -26.625 6.925 14.251 1.00 69.81 95 HIS A N 1
ATOM 777 C CA . HIS A 1 95 ? -27.281 8.047 13.564 1.00 69.81 95 HIS A CA 1
ATOM 778 C C . HIS A 1 95 ? -28.081 8.958 14.506 1.00 69.81 95 HIS A C 1
ATOM 780 O O . HIS A 1 95 ? -28.366 10.102 14.157 1.00 69.81 95 HIS A O 1
ATOM 786 N N . THR A 1 96 ? -28.445 8.486 15.699 1.00 72.12 96 THR A N 1
ATOM 787 C CA . THR A 1 96 ? -29.197 9.277 16.681 1.00 72.12 96 THR A CA 1
ATOM 788 C C . THR A 1 96 ? -28.253 9.980 17.658 1.00 72.12 96 THR A C 1
ATOM 790 O O . THR A 1 96 ? -27.807 9.371 18.628 1.00 72.12 96 THR A O 1
ATOM 793 N N . GLU A 1 97 ? -27.960 11.269 17.423 1.00 63.19 97 GLU A N 1
ATOM 794 C CA . GLU A 1 97 ? -26.980 12.051 18.208 1.00 63.19 97 GLU A CA 1
ATOM 795 C C . GLU A 1 97 ? -27.249 12.071 19.726 1.00 63.19 97 GLU A C 1
ATOM 797 O O . GLU A 1 97 ? -26.289 12.094 20.501 1.00 63.19 97 GLU A O 1
ATOM 802 N N . ASP A 1 98 ? -28.519 12.006 20.143 1.00 61.91 98 ASP A N 1
ATOM 803 C CA . ASP A 1 98 ? -28.939 12.037 21.554 1.00 61.91 98 ASP A CA 1
ATOM 804 C C . ASP A 1 98 ? -28.862 10.681 22.269 1.00 61.91 98 ASP A C 1
ATOM 806 O O . ASP A 1 98 ? -28.885 10.632 23.496 1.00 61.91 98 ASP A O 1
ATOM 810 N N . LYS A 1 99 ? -28.766 9.569 21.529 1.00 66.56 99 LYS A N 1
ATOM 811 C CA . LYS A 1 99 ? -28.777 8.209 22.103 1.00 66.56 99 LYS A CA 1
ATOM 812 C C . LYS A 1 99 ? -27.409 7.542 22.135 1.00 66.56 99 LYS A C 1
ATOM 814 O O . LYS A 1 99 ? -27.303 6.399 22.570 1.00 66.56 99 LYS A O 1
ATOM 819 N N . ASN A 1 100 ? -26.364 8.218 21.665 1.00 77.00 100 ASN A N 1
ATOM 820 C CA . ASN A 1 100 ? -25.038 7.625 21.639 1.00 77.00 100 ASN A CA 1
ATOM 821 C C . ASN A 1 100 ? -24.453 7.577 23.056 1.00 77.00 100 ASN A C 1
ATOM 823 O O . ASN A 1 100 ? -23.899 8.550 23.555 1.00 77.00 100 ASN A O 1
ATOM 827 N N . VAL A 1 101 ? -24.552 6.422 23.699 1.00 78.81 101 VAL A N 1
ATOM 828 C CA . VAL A 1 101 ? -24.114 6.194 25.076 1.00 78.81 101 VAL A CA 1
ATOM 829 C C . VAL A 1 101 ? -22.595 6.253 25.255 1.00 78.81 101 VAL A C 1
ATOM 831 O O . VAL A 1 101 ? -22.116 6.482 26.363 1.00 78.81 101 VAL A O 1
ATOM 834 N N . LEU A 1 102 ? -21.814 6.174 24.172 1.00 84.50 102 LEU A N 1
ATOM 835 C CA . LEU A 1 102 ? -20.378 6.469 24.242 1.00 84.50 102 LEU A CA 1
ATOM 836 C C . LEU A 1 102 ? -20.095 7.960 24.481 1.00 84.50 102 LEU A C 1
ATOM 838 O O . LEU A 1 102 ? -18.965 8.310 24.799 1.00 84.50 102 LEU A O 1
ATOM 842 N N . ARG A 1 103 ? -21.097 8.839 24.362 1.00 85.94 103 ARG A N 1
ATOM 843 C CA . ARG A 1 103 ? -20.998 10.272 24.684 1.00 85.94 103 ARG A CA 1
ATOM 844 C C . ARG A 1 103 ? -21.347 10.599 26.137 1.00 85.94 103 ARG A C 1
ATOM 846 O O . ARG A 1 103 ? -21.338 11.774 26.501 1.00 85.94 103 ARG A O 1
ATOM 853 N N . ASN A 1 104 ? -21.680 9.597 26.950 1.00 83.31 104 ASN A N 1
ATOM 854 C CA . ASN A 1 104 ? -22.055 9.787 28.349 1.00 83.31 104 ASN A CA 1
ATOM 855 C C . ASN A 1 104 ? -20.860 9.542 29.277 1.00 83.31 104 ASN A C 1
ATOM 857 O O . ASN A 1 104 ? -19.999 8.707 28.999 1.00 83.31 104 ASN A O 1
ATOM 861 N N . ASN A 1 105 ? -20.828 10.247 30.412 1.00 73.06 105 ASN A N 1
ATOM 862 C CA . ASN A 1 105 ? -19.755 10.105 31.404 1.00 73.06 105 ASN A CA 1
ATOM 863 C C . ASN A 1 105 ? -19.691 8.684 31.989 1.00 73.06 105 ASN A C 1
ATOM 865 O O . ASN A 1 105 ? -18.601 8.182 32.226 1.00 73.06 105 ASN A O 1
ATOM 869 N N . ASN A 1 106 ? -20.831 7.996 32.104 1.00 76.50 106 ASN A N 1
ATOM 870 C CA . ASN A 1 106 ? -20.918 6.645 32.670 1.00 76.50 106 ASN A CA 1
ATOM 871 C C . ASN A 1 106 ? -20.877 5.556 31.580 1.00 76.50 106 ASN A C 1
ATOM 873 O O . ASN A 1 106 ? -21.579 4.548 31.642 1.00 76.50 106 ASN A O 1
ATOM 877 N N . SER A 1 107 ? -20.086 5.783 30.531 1.00 84.75 107 SER A N 1
ATOM 878 C CA . SER A 1 107 ? -19.964 4.867 29.387 1.00 84.75 107 SER A CA 1
ATOM 879 C C . SER A 1 107 ? -19.268 3.542 29.719 1.00 84.75 107 SER A C 1
ATOM 881 O O . SER A 1 107 ? -19.369 2.595 28.940 1.00 84.75 107 SER A O 1
ATOM 883 N N . GLU A 1 108 ? -18.594 3.443 30.867 1.00 86.50 108 GLU A N 1
ATOM 884 C CA . GLU A 1 108 ? -17.809 2.272 31.275 1.00 86.50 108 GLU A CA 1
ATOM 885 C C . GLU A 1 108 ? -18.629 0.983 31.267 1.00 86.50 108 GLU A C 1
ATOM 887 O O . GLU A 1 108 ? -18.171 -0.058 30.796 1.00 86.50 108 GLU A O 1
ATOM 892 N N . TRP A 1 109 ? -19.889 1.069 31.686 1.00 86.94 109 TRP A N 1
ATOM 893 C CA . TRP A 1 109 ? -20.818 -0.055 31.667 1.00 86.94 109 TRP A CA 1
ATOM 894 C C . TRP A 1 109 ? -21.091 -0.575 30.252 1.00 86.94 109 TRP A C 1
ATOM 896 O O . TRP A 1 109 ? -21.211 -1.782 30.043 1.00 86.94 109 TRP A O 1
ATOM 906 N N . PHE A 1 110 ? -21.133 0.319 29.263 1.00 89.25 110 PHE A N 1
ATOM 907 C CA . PHE A 1 110 ? -21.281 -0.054 27.858 1.00 89.25 110 PHE A CA 1
ATOM 908 C C . PHE A 1 110 ? -19.990 -0.635 27.290 1.00 89.25 110 PHE A C 1
ATOM 910 O O . PHE A 1 110 ? -20.048 -1.573 26.499 1.00 89.25 110 PHE A O 1
ATOM 917 N N . LEU A 1 111 ? -18.829 -0.146 27.732 1.00 92.06 111 LEU A N 1
ATOM 918 C CA . LEU A 1 111 ? -17.545 -0.753 27.381 1.00 92.06 111 LEU A CA 1
ATOM 919 C C . LEU A 1 111 ? -17.475 -2.204 27.881 1.00 92.06 111 LEU A C 1
ATOM 921 O O . LEU A 1 111 ? -17.115 -3.100 27.118 1.00 92.06 111 LEU A O 1
ATOM 925 N N . ILE A 1 112 ? -17.906 -2.453 29.123 1.00 90.31 112 ILE A N 1
ATOM 926 C CA . ILE A 1 112 ? -18.003 -3.804 29.696 1.00 90.31 112 ILE A CA 1
ATOM 927 C C . ILE A 1 112 ? -19.019 -4.655 28.927 1.00 90.31 112 ILE A C 1
ATOM 929 O O . ILE A 1 112 ? -18.729 -5.815 28.631 1.00 90.31 112 ILE A O 1
ATOM 933 N N . LEU A 1 113 ? -20.181 -4.099 28.560 1.00 92.44 113 LEU A N 1
ATOM 934 C CA . LEU A 1 113 ? -21.165 -4.804 27.736 1.00 92.44 113 LEU A CA 1
ATOM 935 C C . LEU A 1 113 ? -20.541 -5.268 26.413 1.00 92.44 113 LEU A C 1
ATOM 937 O O . LEU A 1 113 ? -20.661 -6.444 26.084 1.00 92.44 113 LEU A O 1
ATOM 941 N N . PHE A 1 114 ? -19.844 -4.395 25.678 1.00 94.12 114 PHE A N 1
ATOM 942 C CA . PHE A 1 114 ? -19.213 -4.772 24.406 1.00 94.12 114 PHE A CA 1
ATOM 943 C C . PHE A 1 114 ? -18.168 -5.879 24.577 1.00 94.12 114 PHE A C 1
ATOM 945 O O . PHE A 1 114 ? -18.123 -6.804 23.767 1.00 94.12 114 PHE A O 1
ATOM 952 N N . VAL A 1 115 ? -17.379 -5.837 25.656 1.00 93.62 115 VAL A N 1
ATOM 953 C CA . VAL A 1 115 ? -16.446 -6.923 25.991 1.00 93.62 115 VAL A CA 1
ATOM 954 C C . VAL A 1 115 ? -17.197 -8.232 26.251 1.00 93.62 115 VAL A C 1
ATOM 956 O O . VAL A 1 115 ? -16.815 -9.269 25.716 1.00 93.62 115 VAL A O 1
ATOM 959 N N . ILE A 1 116 ? -18.288 -8.201 27.021 1.00 92.94 116 ILE A N 1
ATOM 960 C CA . ILE A 1 116 ? -19.090 -9.395 27.328 1.00 92.94 116 ILE A CA 1
ATOM 961 C C . ILE A 1 116 ? -19.730 -9.980 26.067 1.00 92.94 116 ILE A C 1
ATOM 963 O O . ILE A 1 116 ? -19.752 -11.201 25.923 1.00 92.94 116 ILE A O 1
ATOM 967 N N . LEU A 1 117 ? -20.205 -9.142 25.140 1.00 94.44 117 LEU A N 1
ATOM 968 C CA . LEU A 1 117 ? -20.741 -9.609 23.860 1.00 94.44 117 LEU A CA 1
ATOM 969 C C . LEU A 1 117 ? -19.694 -10.411 23.071 1.00 94.44 117 LEU A C 1
ATOM 971 O O . LEU A 1 117 ? -20.025 -11.455 22.514 1.00 94.44 117 LEU A O 1
ATOM 975 N N . ILE A 1 118 ? -18.428 -9.988 23.083 1.00 94.62 118 ILE A N 1
ATOM 976 C CA . ILE A 1 118 ? -17.342 -10.731 22.425 1.00 94.62 118 ILE A CA 1
ATOM 977 C C . ILE A 1 118 ? -16.990 -11.999 23.200 1.00 94.62 118 ILE A C 1
ATOM 979 O O . ILE A 1 118 ? -16.951 -13.084 22.625 1.00 94.62 118 ILE A O 1
ATOM 983 N N . VAL A 1 119 ? -16.763 -11.893 24.513 1.00 93.81 119 VAL A N 1
ATOM 984 C CA . VAL A 1 119 ? -16.328 -13.034 25.337 1.00 93.81 119 VAL A CA 1
ATOM 985 C C . VAL A 1 119 ? -17.369 -14.156 25.355 1.00 93.81 119 VAL A C 1
ATOM 987 O O . VAL A 1 119 ? -17.023 -15.330 25.446 1.00 93.81 119 VAL A O 1
ATOM 990 N N . ARG A 1 120 ? -18.657 -13.818 25.247 1.00 91.81 120 ARG A N 1
ATOM 991 C CA . ARG A 1 120 ? -19.749 -14.799 25.167 1.00 91.81 120 ARG A CA 1
ATOM 992 C C . ARG A 1 120 ? -20.031 -15.283 23.744 1.00 91.81 120 ARG A C 1
ATOM 994 O O . ARG A 1 120 ? -21.002 -16.012 23.569 1.00 91.81 120 ARG A O 1
ATOM 1001 N N . HIS A 1 121 ? -19.189 -14.932 22.770 1.00 91.69 121 HIS A N 1
ATOM 1002 C CA . HIS A 1 121 ? -19.315 -15.312 21.361 1.00 91.69 121 HIS A CA 1
ATOM 1003 C C . HIS A 1 121 ? -20.624 -14.837 20.705 1.00 91.69 121 HIS A C 1
ATOM 1005 O O . HIS A 1 121 ? -21.122 -15.468 19.778 1.00 91.69 121 HIS A O 1
ATOM 1011 N N . LEU A 1 122 ? -21.196 -13.730 21.191 1.00 92.12 122 LEU A N 1
ATOM 1012 C CA . LEU A 1 122 ? -22.399 -13.128 20.612 1.00 92.12 122 LEU A CA 1
ATOM 1013 C C . LEU A 1 122 ? -22.061 -12.242 19.421 1.00 92.12 122 LEU A C 1
ATOM 1015 O O . LEU A 1 122 ? -22.755 -12.262 18.412 1.00 92.12 122 LEU A O 1
ATOM 1019 N N . VAL A 1 123 ? -21.015 -11.433 19.562 1.00 93.69 123 VAL A N 1
ATOM 1020 C CA . VAL A 1 123 ? -20.577 -10.501 18.525 1.00 93.69 123 VAL A CA 1
ATOM 1021 C C . VAL A 1 123 ? -19.114 -10.748 18.233 1.00 93.69 123 VAL A C 1
ATOM 1023 O O . VAL A 1 123 ? -18.303 -10.844 19.156 1.00 93.69 123 VAL A O 1
ATOM 1026 N N . SER A 1 124 ? -18.755 -10.822 16.961 1.00 92.69 124 SER A N 1
ATOM 1027 C CA . SER A 1 124 ? -17.361 -10.948 16.571 1.00 92.69 124 SER A CA 1
ATOM 1028 C C . SER A 1 124 ? -16.599 -9.626 16.777 1.00 92.69 124 SER A C 1
ATOM 1030 O O . SER A 1 124 ? -17.133 -8.518 16.660 1.00 92.69 124 SER A O 1
ATOM 1032 N N . MET A 1 125 ? -15.316 -9.718 17.136 1.00 94.56 125 MET A N 1
ATOM 1033 C CA . MET A 1 125 ? -14.513 -8.532 17.467 1.00 94.56 125 MET A CA 1
ATOM 1034 C C . MET A 1 125 ? -14.354 -7.576 16.272 1.00 94.56 125 MET A C 1
ATOM 1036 O O . MET A 1 125 ? -14.412 -6.357 16.441 1.00 94.56 125 MET A O 1
ATOM 1040 N N . ASP A 1 126 ? -14.197 -8.115 15.064 1.00 92.94 126 ASP A N 1
ATOM 1041 C CA . ASP A 1 126 ? -14.138 -7.360 13.810 1.00 92.94 126 ASP A CA 1
ATOM 1042 C C . ASP A 1 126 ? -15.417 -6.550 13.569 1.00 92.94 126 ASP A C 1
ATOM 1044 O O . ASP A 1 126 ? -15.330 -5.398 13.150 1.00 92.94 126 ASP A O 1
ATOM 1048 N N . VAL A 1 127 ? -16.592 -7.076 13.934 1.00 93.12 127 VAL A N 1
ATOM 1049 C CA . VAL A 1 127 ? -17.865 -6.353 13.811 1.00 93.12 127 VAL A CA 1
ATOM 1050 C C . VAL A 1 127 ? -17.907 -5.127 14.716 1.00 93.12 127 VAL A C 1
ATOM 1052 O O . VAL A 1 127 ? -18.345 -4.064 14.271 1.00 93.12 127 VAL A O 1
ATOM 1055 N N . ILE A 1 128 ? -17.413 -5.223 15.952 1.00 94.69 128 ILE A N 1
ATOM 1056 C CA . ILE A 1 128 ? -17.310 -4.060 16.848 1.00 94.69 128 ILE A CA 1
ATOM 1057 C C . ILE A 1 128 ? -16.281 -3.056 16.320 1.00 94.69 128 ILE A C 1
ATOM 1059 O O . ILE A 1 128 ? -16.571 -1.862 16.227 1.00 94.69 128 ILE A O 1
ATOM 1063 N N . LEU A 1 129 ? -15.099 -3.510 15.910 1.00 95.38 129 LEU A N 1
ATOM 1064 C CA . LEU A 1 129 ? -14.060 -2.612 15.405 1.00 95.38 129 LEU A CA 1
ATOM 1065 C C . LEU A 1 129 ? -14.488 -1.900 14.110 1.00 95.38 129 LEU A C 1
ATOM 1067 O O . LEU A 1 129 ? -14.309 -0.688 13.981 1.00 95.38 129 LEU A O 1
ATOM 1071 N N . GLU A 1 130 ? -15.102 -2.607 13.165 1.00 93.75 130 GLU A N 1
ATOM 1072 C CA . GLU A 1 130 ? -15.516 -2.052 11.876 1.00 93.75 130 GLU A CA 1
ATOM 1073 C C . GLU A 1 130 ? -16.795 -1.203 11.978 1.00 93.75 130 GLU A C 1
ATOM 1075 O O . GLU A 1 130 ? -16.854 -0.069 11.485 1.00 93.75 130 GLU A O 1
ATOM 1080 N N . HIS A 1 131 ? -17.842 -1.728 12.616 1.00 92.62 131 HIS A N 1
ATOM 1081 C CA . HIS A 1 131 ? -19.159 -1.093 12.581 1.00 92.62 131 HIS A CA 1
ATOM 1082 C C . HIS A 1 131 ? -19.414 -0.129 13.738 1.00 92.62 131 HIS A C 1
ATOM 1084 O O . HIS A 1 131 ? -20.215 0.784 13.559 1.00 92.62 131 HIS A O 1
ATOM 1090 N N . LEU A 1 132 ? -18.735 -0.275 14.881 1.00 93.19 132 LEU A N 1
ATOM 1091 C CA . LEU A 1 132 ? -18.791 0.710 15.964 1.00 93.19 132 LEU A CA 1
ATOM 1092 C C . LEU A 1 132 ? -17.594 1.663 15.882 1.00 93.19 132 LEU A C 1
ATOM 1094 O O . LEU A 1 132 ? -17.777 2.837 15.566 1.00 93.19 132 LEU A O 1
ATOM 1098 N N . CYS A 1 133 ? -16.367 1.176 16.099 1.00 94.81 133 CYS A N 1
ATOM 1099 C CA . CYS A 1 133 ? -15.203 2.059 16.244 1.00 94.81 133 CYS A CA 1
ATOM 1100 C C . CYS A 1 133 ? -14.895 2.837 14.961 1.00 94.81 133 CYS A C 1
ATOM 1102 O O . CYS A 1 133 ? -14.839 4.066 14.966 1.00 94.81 133 CYS A O 1
ATOM 1104 N N . ASN A 1 134 ? -14.728 2.138 13.840 1.00 92.88 134 ASN A N 1
ATOM 1105 C CA . ASN A 1 134 ? -14.358 2.758 12.573 1.00 92.88 134 ASN A CA 1
ATOM 1106 C C . ASN A 1 134 ? -15.472 3.667 12.019 1.00 92.88 134 ASN A C 1
ATOM 1108 O O . ASN A 1 134 ? -15.176 4.744 11.501 1.00 92.88 134 ASN A O 1
ATOM 1112 N N . THR A 1 135 ? -16.745 3.290 12.182 1.00 92.19 135 THR A N 1
ATOM 1113 C CA . THR A 1 135 ? -17.887 4.115 11.745 1.00 92.19 135 THR A CA 1
ATOM 1114 C C . THR A 1 135 ? -18.026 5.389 12.585 1.00 92.19 135 THR A C 1
ATOM 1116 O O . THR A 1 135 ? -18.151 6.477 12.019 1.00 92.19 135 THR A O 1
ATOM 1119 N N . SER A 1 136 ? -17.923 5.298 13.916 1.00 92.50 136 SER A N 1
ATOM 1120 C CA . SER A 1 136 ? -17.945 6.482 14.785 1.00 92.50 136 SER A CA 1
ATOM 1121 C C . SER A 1 136 ? -16.753 7.406 14.533 1.00 92.50 136 SER A C 1
ATOM 1123 O O . SER A 1 136 ? -16.932 8.619 14.426 1.00 92.50 136 SER A O 1
ATOM 1125 N N . LEU A 1 137 ? -15.548 6.856 14.350 1.00 93.81 137 LEU A N 1
ATOM 1126 C CA . LEU A 1 137 ? -14.363 7.652 14.022 1.00 93.81 137 LEU A CA 1
ATOM 1127 C C . LEU A 1 137 ? -14.475 8.335 12.655 1.00 93.81 137 LEU A C 1
ATOM 1129 O O . LEU A 1 137 ? -14.067 9.484 12.532 1.00 93.81 137 LEU A O 1
ATOM 1133 N N . ASN A 1 138 ? -15.058 7.685 11.640 1.00 92.00 138 ASN A N 1
ATOM 1134 C CA . ASN A 1 138 ? -15.323 8.329 10.346 1.00 92.00 138 ASN A CA 1
ATOM 1135 C C . ASN A 1 138 ? -16.200 9.573 10.509 1.00 92.00 138 ASN A C 1
ATOM 1137 O O . ASN A 1 138 ? -15.846 10.638 10.013 1.00 92.00 138 ASN A O 1
ATOM 1141 N N . ARG A 1 139 ? -17.291 9.462 11.272 1.00 90.88 139 ARG A N 1
ATOM 1142 C CA . ARG A 1 139 ? -18.190 10.588 11.554 1.00 90.88 139 ARG A CA 1
ATOM 1143 C C . ARG A 1 139 ? -17.466 11.740 12.265 1.00 90.88 139 ARG A C 1
ATOM 1145 O O . ARG A 1 139 ? -17.680 12.906 11.939 1.00 90.88 139 ARG A O 1
ATOM 1152 N N . ILE A 1 140 ? -16.606 11.425 13.234 1.00 91.38 140 ILE A N 1
ATOM 1153 C CA . ILE A 1 140 ? -15.802 12.427 13.954 1.00 91.38 140 ILE A CA 1
ATOM 1154 C C . ILE A 1 140 ? -14.806 13.099 12.999 1.00 91.38 140 ILE A C 1
ATOM 1156 O O . ILE A 1 140 ? -14.659 14.320 13.004 1.00 91.38 140 ILE A O 1
ATOM 1160 N N . LEU A 1 141 ? -14.173 12.331 12.114 1.00 90.06 141 LEU A N 1
ATOM 1161 C CA . LEU A 1 141 ? -13.240 12.867 11.127 1.00 90.06 141 LEU A CA 1
ATOM 1162 C C . LEU A 1 141 ? -13.894 13.727 10.060 1.00 90.06 141 LEU A C 1
ATOM 1164 O O . LEU A 1 141 ? -13.300 14.718 9.646 1.00 90.06 141 LEU A O 1
ATOM 1168 N N . GLU A 1 142 ? -15.100 13.390 9.616 1.00 90.44 142 GLU A N 1
ATOM 1169 C CA . GLU A 1 142 ? -15.872 14.242 8.710 1.00 90.44 142 GLU A CA 1
ATOM 1170 C C . GLU A 1 142 ? -16.086 15.634 9.323 1.00 90.44 142 GLU A C 1
ATOM 1172 O O . GLU A 1 142 ? -15.940 16.646 8.636 1.00 90.44 142 GLU A O 1
ATOM 1177 N N . LYS A 1 143 ? -16.315 15.719 10.641 1.00 88.94 143 LYS A N 1
ATOM 1178 C CA . LYS A 1 143 ? -16.392 17.009 11.342 1.00 88.94 143 LYS A CA 1
ATOM 1179 C C . LYS A 1 143 ? -15.044 17.733 11.390 1.00 88.94 143 LYS A C 1
ATOM 1181 O O . LYS A 1 143 ? -14.998 18.901 10.996 1.00 88.94 143 LYS A O 1
ATOM 1186 N N . ILE A 1 144 ? -13.962 17.051 11.773 1.00 87.50 144 ILE A N 1
ATOM 1187 C CA . ILE A 1 144 ? -12.605 17.636 11.807 1.00 87.50 144 ILE A CA 1
ATOM 1188 C C . ILE A 1 144 ? -12.196 18.163 10.423 1.00 87.50 144 ILE A C 1
ATOM 1190 O O . ILE A 1 144 ? -11.738 19.296 10.289 1.00 87.50 144 ILE A O 1
ATOM 1194 N N . THR A 1 145 ? -12.401 17.362 9.374 1.00 85.69 145 THR A N 1
ATOM 1195 C CA . THR A 1 145 ? -12.074 17.731 7.986 1.00 85.69 145 THR A CA 1
ATOM 1196 C C . THR A 1 145 ? -12.955 18.860 7.456 1.00 85.69 145 THR A C 1
ATOM 1198 O O . THR A 1 145 ? -12.490 19.657 6.647 1.00 85.69 145 THR A O 1
ATOM 1201 N N . SER A 1 146 ? -14.184 19.004 7.963 1.00 87.31 146 SER A N 1
ATOM 1202 C CA . SER A 1 146 ? -15.040 20.171 7.708 1.00 87.31 146 SER A CA 1
ATOM 1203 C C . SER A 1 146 ? -14.659 21.429 8.512 1.00 87.31 146 SER A C 1
ATOM 1205 O O . SER A 1 146 ? -15.424 22.392 8.528 1.00 87.31 146 SER A O 1
ATOM 1207 N N . HIS A 1 147 ? -13.499 21.431 9.183 1.00 81.25 147 HIS A N 1
ATOM 1208 C CA . HIS A 1 147 ? -13.004 22.506 10.053 1.00 81.25 147 HIS A CA 1
ATOM 1209 C C . HIS A 1 147 ? -13.948 22.872 11.210 1.00 81.25 147 HIS A C 1
ATOM 1211 O O . HIS A 1 147 ? -13.930 23.998 11.709 1.00 81.25 147 HIS A O 1
ATOM 1217 N N . LYS A 1 148 ? -14.773 21.921 11.659 1.00 83.94 148 LYS A N 1
ATOM 1218 C CA . LYS A 1 148 ? -15.603 22.090 12.854 1.00 83.94 148 LYS A CA 1
ATOM 1219 C C . LYS A 1 148 ? -14.823 21.644 14.084 1.00 83.94 148 LYS A C 1
ATOM 1221 O O . LYS A 1 148 ? -14.178 20.597 14.067 1.00 83.94 148 LYS A O 1
ATOM 1226 N N . LEU A 1 149 ? -14.912 22.434 15.150 1.00 86.56 149 LEU A N 1
ATOM 1227 C CA . LEU A 1 149 ? -14.388 22.049 16.458 1.00 86.56 149 LEU A CA 1
ATOM 1228 C C . LEU A 1 149 ? -15.204 20.875 17.006 1.00 86.56 149 LEU A C 1
ATOM 1230 O O . LEU A 1 149 ? -16.432 20.871 16.894 1.00 86.56 149 LEU A O 1
ATOM 1234 N N . LEU A 1 150 ? -14.512 19.900 17.592 1.00 89.00 150 LEU A N 1
ATOM 1235 C CA . LEU A 1 150 ? -15.152 18.802 18.308 1.00 89.00 150 LEU A CA 1
ATOM 1236 C C . LEU A 1 150 ? -15.749 19.322 19.612 1.00 89.00 150 LEU A C 1
ATOM 1238 O O . LEU A 1 150 ? -15.093 20.059 20.351 1.00 89.00 150 LEU A O 1
ATOM 1242 N N . ASP A 1 151 ? -16.980 18.918 19.905 1.00 89.94 151 ASP A N 1
ATOM 1243 C CA . ASP A 1 151 ? -17.588 19.206 21.199 1.00 89.94 151 ASP A CA 1
ATOM 1244 C C . ASP A 1 151 ? -17.072 18.249 22.297 1.00 89.94 151 ASP A C 1
ATOM 1246 O O . ASP A 1 151 ? -16.391 17.251 22.041 1.00 89.94 151 ASP A O 1
ATOM 1250 N N . GLN A 1 152 ? -17.398 18.544 23.558 1.00 90.00 152 GLN A N 1
ATOM 1251 C CA . GLN A 1 152 ? -16.959 17.729 24.696 1.00 90.00 152 GLN A CA 1
ATOM 1252 C C . GLN A 1 152 ? -17.508 16.291 24.652 1.00 90.00 152 GLN A C 1
ATOM 1254 O O . GLN A 1 152 ? -16.834 15.369 25.111 1.00 90.00 152 GLN A O 1
ATOM 1259 N N . LYS A 1 153 ? -18.704 16.084 24.089 1.00 90.38 153 LYS A N 1
ATOM 1260 C CA . LYS A 1 153 ? -19.328 14.761 23.962 1.00 90.38 153 LYS A CA 1
ATOM 1261 C C . LYS A 1 153 ? -18.598 13.905 22.927 1.00 90.38 153 LYS A C 1
ATOM 1263 O O . LYS A 1 153 ? -18.424 12.711 23.136 1.00 90.38 153 LYS A O 1
ATOM 1268 N N . GLU A 1 154 ? -18.137 14.505 21.838 1.00 91.25 154 GLU A N 1
ATOM 1269 C CA . GLU A 1 154 ? -17.363 13.841 20.789 1.00 91.25 154 GLU A CA 1
ATOM 1270 C C . GLU A 1 154 ? -15.942 13.513 21.237 1.00 91.25 154 GLU A C 1
ATOM 1272 O O . GLU A 1 154 ? -15.434 12.434 20.936 1.00 91.25 154 GLU A O 1
ATOM 1277 N N . LEU A 1 155 ? -15.318 14.404 22.010 1.00 91.94 155 LEU A N 1
ATOM 1278 C CA . LEU A 1 155 ? -14.039 14.116 22.661 1.00 91.94 155 LEU A CA 1
ATOM 1279 C C . LEU A 1 155 ? -14.168 12.940 23.639 1.00 91.94 155 LEU A C 1
ATOM 1281 O O . LEU A 1 155 ? -13.306 12.060 23.668 1.00 91.94 155 LEU A O 1
ATOM 1285 N N . LEU A 1 156 ? -15.262 12.893 24.402 1.00 91.62 156 LEU A N 1
ATOM 1286 C CA . LEU A 1 156 ? -15.562 11.783 25.302 1.00 91.62 156 LEU A CA 1
ATOM 1287 C C . LEU A 1 156 ? -15.825 10.478 24.536 1.00 91.62 156 LEU A C 1
ATOM 1289 O O . LEU A 1 156 ? -15.274 9.441 24.894 1.00 91.62 156 LEU A O 1
ATOM 1293 N N . GLU A 1 157 ? -16.574 10.530 23.435 1.00 92.88 157 GLU A N 1
ATOM 1294 C CA . GLU A 1 157 ? -16.783 9.384 22.545 1.00 92.88 157 GLU A CA 1
ATOM 1295 C C . GLU A 1 157 ? -15.459 8.838 21.998 1.00 92.88 157 GLU A C 1
ATOM 1297 O O . GLU A 1 157 ? -15.214 7.637 22.089 1.00 92.88 157 GLU A O 1
ATOM 1302 N N . CYS A 1 158 ? -14.562 9.703 21.513 1.00 94.19 158 CYS A N 1
ATOM 1303 C CA . CYS A 1 158 ? -13.214 9.308 21.096 1.00 94.19 158 CYS A CA 1
ATOM 1304 C C . CYS A 1 158 ? -12.422 8.639 22.223 1.00 94.19 158 CYS A C 1
ATOM 1306 O O . CYS A 1 158 ? -11.774 7.618 21.988 1.00 94.19 158 CYS A O 1
ATOM 1308 N N . LYS A 1 159 ? -12.483 9.192 23.442 1.00 93.75 159 LYS A N 1
ATOM 1309 C CA . LYS A 1 159 ? -11.822 8.613 24.619 1.00 93.75 159 LYS A CA 1
ATOM 1310 C C . LYS A 1 159 ? -12.339 7.202 24.892 1.00 93.75 159 LYS A C 1
ATOM 1312 O O . LYS A 1 159 ? -11.546 6.278 25.043 1.00 93.75 159 LYS A O 1
ATOM 1317 N N . ASN A 1 160 ? -13.654 7.021 24.887 1.00 93.38 160 ASN A N 1
ATOM 1318 C CA . ASN A 1 160 ? -14.288 5.738 25.176 1.00 93.38 160 ASN A CA 1
ATOM 1319 C C . ASN A 1 160 ? -14.028 4.705 24.074 1.00 93.38 160 ASN A C 1
ATOM 1321 O O . ASN A 1 160 ? -13.805 3.535 24.374 1.00 93.38 160 ASN A O 1
ATOM 1325 N N . LEU A 1 161 ? -13.962 5.130 22.808 1.00 95.31 161 LEU A N 1
ATOM 1326 C CA . LEU A 1 161 ? -13.530 4.274 21.701 1.00 95.31 161 LEU A CA 1
ATOM 1327 C C . LEU A 1 161 ? -12.069 3.839 21.848 1.00 95.31 161 LEU A C 1
ATOM 1329 O O . LEU A 1 161 ? -11.763 2.673 21.614 1.00 95.31 161 LEU A O 1
ATOM 1333 N N . ALA A 1 162 ? -11.168 4.737 22.254 1.00 94.50 162 ALA A N 1
ATOM 1334 C CA . ALA A 1 162 ? -9.768 4.391 22.496 1.00 94.50 162 ALA A CA 1
ATOM 1335 C C . ALA A 1 162 ? -9.624 3.381 23.648 1.00 94.50 162 ALA A C 1
ATOM 1337 O O . ALA A 1 162 ? -8.880 2.407 23.522 1.00 94.50 162 ALA A O 1
ATOM 1338 N N . ILE A 1 163 ? -10.386 3.564 24.734 1.00 92.50 163 ILE A N 1
ATOM 1339 C CA . ILE A 1 163 ? -10.448 2.610 25.851 1.00 92.50 163 ILE A CA 1
ATOM 1340 C C . ILE A 1 163 ? -11.006 1.264 25.378 1.00 92.50 163 ILE A C 1
ATOM 1342 O O . ILE A 1 163 ? -10.424 0.229 25.691 1.00 92.50 163 ILE A O 1
ATOM 1346 N N . LEU A 1 164 ? -12.085 1.251 24.588 1.00 94.69 164 LEU A N 1
ATOM 1347 C CA . LEU A 1 164 ? -12.651 0.014 24.046 1.00 94.69 164 LEU A CA 1
ATOM 1348 C C . LEU A 1 164 ? -11.628 -0.741 23.197 1.00 94.69 164 LEU A C 1
ATOM 1350 O O . LEU A 1 164 ? -11.387 -1.920 23.427 1.00 94.69 164 LEU A O 1
ATOM 1354 N N . VAL A 1 165 ? -10.992 -0.057 22.244 1.00 95.25 165 VAL A N 1
ATOM 1355 C CA . VAL A 1 165 ? -9.966 -0.647 21.373 1.00 95.25 165 VAL A CA 1
ATOM 1356 C C . VAL A 1 165 ? -8.817 -1.212 22.205 1.00 95.25 165 VAL A C 1
ATOM 1358 O O . VAL A 1 165 ? -8.365 -2.324 21.943 1.00 95.25 165 VAL A O 1
ATOM 1361 N N . ARG A 1 166 ? -8.393 -0.502 23.256 1.00 92.25 166 ARG A N 1
ATOM 1362 C CA . ARG A 1 166 ? -7.401 -1.007 24.205 1.00 92.25 166 ARG A CA 1
ATOM 1363 C C . ARG A 1 166 ? -7.864 -2.294 24.892 1.00 92.25 166 ARG A C 1
ATOM 1365 O O . ARG A 1 166 ? -7.127 -3.269 24.859 1.00 92.25 166 ARG A O 1
ATOM 1372 N N . LEU A 1 167 ? -9.062 -2.313 25.482 1.00 92.12 167 LEU A N 1
ATOM 1373 C CA . LEU A 1 167 ? -9.607 -3.488 26.178 1.00 92.12 167 LEU A CA 1
ATOM 1374 C C . LEU A 1 167 ? -9.676 -4.715 25.256 1.00 92.12 167 LEU A C 1
ATOM 1376 O O . LEU A 1 167 ? -9.374 -5.830 25.680 1.00 92.12 167 LEU A O 1
ATOM 1380 N N . LEU A 1 168 ? -10.051 -4.505 23.991 1.00 93.94 168 LEU A N 1
ATOM 1381 C CA . LEU A 1 168 ? -10.212 -5.575 23.009 1.00 93.94 168 LEU A CA 1
ATOM 1382 C C . LEU A 1 168 ? -8.896 -6.088 22.429 1.00 93.94 168 LEU A C 1
ATOM 1384 O O . LEU A 1 168 ? -8.824 -7.266 22.098 1.00 93.94 168 LEU A O 1
ATOM 1388 N N . LEU A 1 169 ? -7.859 -5.254 22.322 1.00 92.94 169 LEU A N 1
ATOM 1389 C CA . LEU A 1 169 ? -6.623 -5.609 21.610 1.00 92.94 169 LEU A CA 1
ATOM 1390 C C . LEU A 1 169 ? -5.391 -5.779 22.503 1.00 92.94 169 LEU A C 1
ATOM 1392 O O . LEU A 1 169 ? -4.449 -6.463 22.104 1.00 92.94 169 LEU A O 1
ATOM 1396 N N . ILE A 1 170 ? -5.373 -5.140 23.674 1.00 90.19 170 ILE A N 1
ATOM 1397 C CA . ILE A 1 170 ? -4.212 -5.055 24.564 1.00 90.19 170 ILE A CA 1
ATOM 1398 C C . ILE A 1 170 ? -4.558 -5.732 25.890 1.00 90.19 170 ILE A C 1
ATOM 1400 O O . ILE A 1 170 ? -5.129 -5.128 26.798 1.00 90.19 170 ILE A O 1
ATOM 1404 N N . GLN A 1 171 ? -4.193 -7.007 25.998 1.00 85.44 171 GLN A N 1
ATOM 1405 C CA . GLN A 1 171 ? -4.415 -7.844 27.179 1.00 85.44 171 GLN A CA 1
ATOM 1406 C C . GLN A 1 171 ? -3.137 -8.024 28.009 1.00 85.44 171 GLN A C 1
ATOM 1408 O O . GLN A 1 171 ? -2.773 -9.144 28.378 1.00 85.44 171 GLN A O 1
ATOM 1413 N N . ASP A 1 172 ? -2.435 -6.926 28.281 1.00 70.44 172 ASP A N 1
ATOM 1414 C CA . ASP A 1 172 ? -1.206 -6.972 29.066 1.00 70.44 172 ASP A CA 1
ATOM 1415 C C . ASP A 1 172 ? -1.537 -7.204 30.544 1.00 70.44 172 ASP A C 1
ATOM 1417 O O . ASP A 1 172 ? -2.182 -6.380 31.191 1.00 70.44 172 ASP A O 1
ATOM 1421 N N . GLY A 1 173 ? -1.045 -8.309 31.112 1.00 57.81 173 GLY A N 1
ATOM 1422 C CA . GLY A 1 173 ? -1.112 -8.599 32.552 1.00 57.81 173 GLY A CA 1
ATOM 1423 C C . GLY A 1 173 ? -0.192 -7.716 33.411 1.00 57.81 173 GLY A C 1
ATOM 1424 O O . GLY A 1 173 ? 0.245 -8.148 34.474 1.00 57.81 173 GLY A O 1
ATOM 1425 N N . GLY A 1 174 ? 0.178 -6.529 32.922 1.00 54.47 174 GLY A N 1
ATOM 1426 C CA . GLY A 1 174 ? 1.137 -5.628 33.557 1.00 54.47 174 GLY A CA 1
ATOM 1427 C C . GLY A 1 174 ? 0.565 -4.867 34.759 1.00 54.47 174 GLY A C 1
ATOM 1428 O O . GLY A 1 174 ? -0.636 -4.646 34.872 1.00 54.47 174 GLY A O 1
ATOM 1429 N N . GLU A 1 175 ? 1.458 -4.397 35.635 1.00 48.16 175 GLU A N 1
ATOM 1430 C CA . GLU A 1 175 ? 1.172 -3.746 36.931 1.00 48.16 175 GLU A CA 1
ATOM 1431 C C . GLU A 1 175 ? 0.437 -2.389 36.852 1.00 48.16 175 GLU A C 1
ATOM 1433 O O . GLU A 1 175 ? 0.182 -1.761 37.880 1.00 48.16 175 GLU A O 1
ATOM 1438 N N . ARG A 1 176 ? 0.096 -1.898 35.654 1.00 55.03 176 ARG A N 1
ATOM 1439 C CA . ARG A 1 176 ? -0.580 -0.606 35.460 1.00 55.03 176 ARG A CA 1
ATOM 1440 C C . ARG A 1 176 ? -1.870 -0.774 34.656 1.00 55.03 176 ARG A C 1
ATOM 1442 O O . ARG A 1 176 ? -1.838 -0.615 33.432 1.00 55.03 176 ARG A O 1
ATOM 1449 N N . PRO A 1 177 ? -3.012 -1.049 35.311 1.00 56.88 177 PRO A N 1
ATOM 1450 C CA . PRO A 1 177 ? -4.306 -0.887 34.666 1.00 56.88 177 PRO A CA 1
ATOM 1451 C C . PRO A 1 177 ? -4.456 0.583 34.254 1.00 56.88 177 PRO A C 1
ATOM 1453 O O . PRO A 1 177 ? -4.419 1.493 35.074 1.00 56.88 177 PRO A O 1
ATOM 1456 N N . CYS A 1 178 ? -4.534 0.816 32.948 1.00 49.84 178 CYS A N 1
ATOM 1457 C CA . CYS A 1 178 ? -4.734 2.143 32.363 1.00 49.84 178 CYS A CA 1
ATOM 1458 C C . CYS A 1 178 ? -6.209 2.575 32.426 1.00 49.84 178 CYS A C 1
ATOM 1460 O O . CYS A 1 178 ? -6.514 3.763 32.465 1.00 49.84 178 CYS A O 1
ATOM 1462 N N . SER A 1 179 ? -7.121 1.603 32.457 1.00 60.25 179 SER A N 1
ATOM 1463 C CA . SER A 1 179 ? -8.551 1.811 32.647 1.00 60.25 179 SER A CA 1
ATOM 1464 C C . SER A 1 179 ? -8.967 1.377 34.046 1.00 60.25 179 SER A C 1
ATOM 1466 O O . SER A 1 179 ? -8.496 0.353 34.539 1.00 60.25 179 SER A O 1
ATOM 1468 N N . GLU A 1 180 ? -9.918 2.100 34.638 1.00 67.94 180 GLU A N 1
ATOM 1469 C CA . GLU A 1 180 ? -10.620 1.677 35.861 1.00 67.94 180 GLU A CA 1
ATOM 1470 C C . GLU A 1 180 ? -11.331 0.321 35.659 1.00 67.94 180 GLU A C 1
ATOM 1472 O O . GLU A 1 180 ? -11.528 -0.453 36.595 1.00 67.94 180 GLU A O 1
ATOM 1477 N N . ILE A 1 181 ? -11.614 -0.032 34.400 1.00 82.00 181 ILE A N 1
ATOM 1478 C CA . ILE A 1 181 ? -12.179 -1.318 34.002 1.00 82.00 181 ILE A CA 1
ATOM 1479 C C . ILE A 1 181 ? -11.102 -2.409 34.049 1.00 82.00 181 ILE A C 1
ATOM 1481 O O . ILE A 1 181 ? -10.261 -2.519 33.154 1.00 82.00 181 ILE A O 1
ATOM 1485 N N . VAL A 1 182 ? -11.178 -3.261 35.069 1.00 82.56 182 VAL A N 1
ATOM 1486 C CA . VAL A 1 182 ? -10.362 -4.476 35.200 1.00 82.56 182 VAL A CA 1
ATOM 1487 C C . VAL A 1 182 ? -11.053 -5.631 34.478 1.00 82.56 182 VAL A C 1
ATOM 1489 O O . VAL A 1 182 ? -12.237 -5.877 34.704 1.00 82.56 182 VAL A O 1
ATOM 1492 N N . LEU A 1 183 ? -10.348 -6.362 33.609 1.00 85.81 183 LEU A N 1
ATOM 1493 C CA . LEU A 1 183 ? -10.877 -7.572 32.966 1.00 85.81 183 LEU A CA 1
ATOM 1494 C C . LEU A 1 183 ? -10.633 -8.815 33.828 1.00 85.81 183 LEU A C 1
ATOM 1496 O O . LEU A 1 183 ? -9.608 -8.916 34.498 1.00 85.81 183 LEU A O 1
ATOM 1500 N N . SER A 1 184 ? -11.563 -9.775 33.813 1.00 87.50 184 SER A N 1
ATOM 1501 C CA . SER A 1 184 ? -11.316 -11.061 34.471 1.00 87.50 184 SER A CA 1
ATOM 1502 C C . SER A 1 184 ? -10.309 -11.886 33.666 1.00 87.50 184 SER A C 1
ATOM 1504 O O . SER A 1 184 ? -10.193 -11.722 32.451 1.00 87.50 184 SER A O 1
ATOM 1506 N N . ILE A 1 185 ? -9.612 -12.816 34.326 1.00 87.75 185 ILE A N 1
ATOM 1507 C CA . ILE A 1 185 ? -8.643 -13.713 33.670 1.00 87.75 185 ILE A CA 1
ATOM 1508 C C . ILE A 1 185 ? -9.296 -14.477 32.508 1.00 87.75 185 ILE A C 1
ATOM 1510 O O . ILE A 1 185 ? -8.682 -14.645 31.459 1.00 87.75 185 ILE A O 1
ATOM 1514 N N . THR A 1 186 ? -10.555 -14.896 32.666 1.00 89.25 186 THR A N 1
ATOM 1515 C CA . THR A 1 186 ? -11.294 -15.596 31.608 1.00 89.25 186 THR A CA 1
ATOM 1516 C C . THR A 1 186 ? -11.576 -14.696 30.410 1.00 89.25 186 THR A C 1
ATOM 1518 O O . THR A 1 186 ? -11.438 -15.142 29.276 1.00 89.25 186 THR A O 1
ATOM 1521 N N . ASP A 1 187 ? -11.914 -13.423 30.637 1.00 90.12 187 ASP A N 1
ATOM 1522 C CA . ASP A 1 187 ? -12.151 -12.476 29.540 1.00 90.12 187 ASP A CA 1
ATOM 1523 C C . ASP A 1 187 ? -10.853 -12.207 28.770 1.00 90.12 187 ASP A C 1
ATOM 1525 O O . ASP A 1 187 ? -10.840 -12.229 27.543 1.00 90.12 187 ASP A O 1
ATOM 1529 N N . VAL A 1 188 ? -9.748 -12.022 29.500 1.00 90.06 188 VAL A N 1
ATOM 1530 C CA . VAL A 1 188 ? -8.397 -11.849 28.947 1.00 90.06 188 VAL A CA 1
ATOM 1531 C C . VAL A 1 188 ? -8.020 -13.026 28.048 1.00 90.06 188 VAL A C 1
ATOM 1533 O O . VAL A 1 188 ? -7.616 -12.805 26.911 1.00 90.06 188 VAL A O 1
ATOM 1536 N N . GLN A 1 189 ? -8.198 -14.263 28.517 1.00 90.19 189 GLN A N 1
ATOM 1537 C CA . GLN A 1 189 ? -7.869 -15.467 27.747 1.00 90.19 189 GLN A CA 1
ATOM 1538 C C . GLN A 1 189 ? -8.699 -15.589 26.464 1.00 90.19 189 GLN A C 1
ATOM 1540 O O . GLN A 1 189 ? -8.155 -15.902 25.406 1.00 90.19 189 GLN A O 1
ATOM 1545 N N . VAL A 1 190 ? -10.006 -15.316 26.534 1.00 91.88 190 VAL A N 1
ATOM 1546 C CA . VAL A 1 190 ? -10.885 -15.383 25.357 1.00 91.88 190 VAL A CA 1
ATOM 1547 C C . VAL A 1 190 ? -10.522 -14.300 24.340 1.00 91.88 190 VAL A C 1
ATOM 1549 O O . VAL A 1 190 ? -10.417 -14.592 23.151 1.00 91.88 190 VAL A O 1
ATOM 1552 N N . LEU A 1 191 ? -10.277 -13.065 24.788 1.00 92.94 191 LEU A N 1
ATOM 1553 C CA . LEU A 1 191 ? -9.870 -11.970 23.904 1.00 92.94 191 LEU A CA 1
ATOM 1554 C C . LEU A 1 191 ? -8.500 -12.227 23.260 1.00 92.94 191 LEU A C 1
ATOM 1556 O O . LEU A 1 191 ? -8.357 -12.018 22.058 1.00 92.94 191 LEU A O 1
ATOM 1560 N N . GLN A 1 192 ? -7.526 -12.742 24.019 1.00 91.00 192 GLN A N 1
ATOM 1561 C CA . GLN A 1 192 ? -6.218 -13.141 23.483 1.00 91.00 192 GLN A CA 1
ATOM 1562 C C . GLN A 1 192 ? -6.369 -14.194 22.382 1.00 91.00 192 GLN A C 1
ATOM 1564 O O . GLN A 1 192 ? -5.827 -14.019 21.293 1.00 91.00 192 GLN A O 1
ATOM 1569 N N . HIS A 1 193 ? -7.176 -15.232 22.621 1.00 91.25 193 HIS A N 1
ATOM 1570 C CA . HIS A 1 193 ? -7.436 -16.270 21.626 1.00 91.25 193 HIS A CA 1
ATOM 1571 C C . HIS A 1 193 ? -8.099 -15.717 20.351 1.00 91.25 193 HIS A C 1
ATOM 1573 O O . HIS A 1 193 ? -7.750 -16.108 19.232 1.00 91.25 193 HIS A O 1
ATOM 1579 N N . TYR A 1 194 ? -9.026 -14.765 20.499 1.00 91.38 194 TYR A N 1
ATOM 1580 C CA . TYR A 1 194 ? -9.632 -14.069 19.364 1.00 91.38 194 TYR A CA 1
ATOM 1581 C C . TYR A 1 194 ? -8.603 -13.281 18.552 1.00 91.38 194 TYR A C 1
ATOM 1583 O O . TYR A 1 194 ? -8.565 -13.412 17.329 1.00 91.38 194 TYR A O 1
ATOM 1591 N N . CYS A 1 195 ? -7.756 -12.494 19.216 1.00 90.50 195 CYS A N 1
ATOM 1592 C CA . CYS A 1 195 ? -6.701 -11.724 18.563 1.00 90.50 195 CYS A CA 1
ATOM 1593 C C . CYS A 1 195 ? -5.700 -12.628 17.828 1.00 90.50 195 CYS A C 1
ATOM 1595 O O . CYS A 1 195 ? -5.333 -12.339 16.690 1.00 90.50 195 CYS A O 1
ATOM 1597 N N . GLU A 1 196 ? -5.301 -13.751 18.429 1.00 88.56 196 GLU A N 1
ATOM 1598 C CA . GLU A 1 196 ? -4.433 -14.750 17.792 1.00 88.56 196 GLU A CA 1
ATOM 1599 C C . GLU A 1 196 ? -5.081 -15.347 16.537 1.00 88.56 196 GLU A C 1
ATOM 1601 O O . GLU A 1 196 ? -4.438 -15.446 15.492 1.00 88.56 196 GLU A O 1
ATOM 1606 N N . THR A 1 197 ? -6.372 -15.673 16.598 1.00 89.19 197 THR A N 1
ATOM 1607 C CA . THR A 1 197 ? -7.112 -16.224 15.453 1.00 89.19 197 THR A CA 1
ATOM 1608 C C . THR A 1 197 ? -7.256 -15.195 14.329 1.00 89.19 197 THR A C 1
ATOM 1610 O O . THR A 1 197 ? -7.019 -15.500 13.160 1.00 89.19 197 THR A O 1
ATOM 1613 N N . LEU A 1 198 ? -7.592 -13.948 14.670 1.00 84.88 198 LEU A N 1
ATOM 1614 C CA . LEU A 1 198 ? -7.761 -12.863 13.702 1.00 84.88 198 LEU A CA 1
ATOM 1615 C C . LEU A 1 198 ? -6.432 -12.352 13.133 1.00 84.88 198 LEU A C 1
ATOM 1617 O O . LEU A 1 198 ? -6.426 -11.794 12.039 1.00 84.88 198 LEU A O 1
ATOM 1621 N N . SER A 1 199 ? -5.301 -12.589 13.807 1.00 82.88 199 SER A N 1
ATOM 1622 C CA . SER A 1 199 ? -3.967 -12.224 13.304 1.00 82.88 199 SER A CA 1
ATOM 1623 C C . SER A 1 199 ? -3.616 -12.892 11.967 1.00 82.88 199 SER A C 1
ATOM 1625 O O . SER A 1 199 ? -2.776 -12.397 11.220 1.00 82.88 199 SER A O 1
ATOM 1627 N N . GLN A 1 200 ? -4.288 -13.993 11.625 1.00 83.75 200 GLN A N 1
ATOM 1628 C CA . GLN A 1 200 ? -4.117 -14.683 10.345 1.00 83.75 200 GLN A CA 1
ATOM 1629 C C . GLN A 1 200 ? -4.974 -14.076 9.221 1.00 83.75 200 GLN A C 1
ATOM 1631 O O . GLN A 1 200 ? -4.787 -14.411 8.052 1.00 83.75 200 GLN A O 1
ATOM 1636 N N . ASN A 1 201 ? -5.910 -13.180 9.551 1.00 85.56 201 ASN A N 1
ATOM 1637 C CA . ASN A 1 201 ? -6.815 -12.551 8.600 1.00 85.56 201 ASN A CA 1
ATOM 1638 C C . ASN A 1 201 ? -6.274 -11.186 8.133 1.00 85.56 201 ASN A C 1
ATOM 1640 O O . ASN A 1 201 ? -6.147 -10.240 8.911 1.00 85.56 201 ASN A O 1
ATOM 1644 N N . ASN A 1 202 ? -6.016 -11.051 6.830 1.00 82.75 202 ASN A N 1
ATOM 1645 C CA . ASN A 1 202 ? -5.526 -9.801 6.242 1.00 82.75 202 ASN A CA 1
ATOM 1646 C C . ASN A 1 202 ? -6.527 -8.637 6.374 1.00 82.75 202 ASN A C 1
ATOM 1648 O O . ASN A 1 202 ? -6.099 -7.491 6.515 1.00 82.75 202 ASN A O 1
ATOM 1652 N N . ASP A 1 203 ? -7.839 -8.900 6.374 1.00 86.81 203 ASP A N 1
ATOM 1653 C CA . ASP A 1 203 ? -8.846 -7.846 6.555 1.00 86.81 203 ASP A CA 1
ATOM 1654 C C . ASP A 1 203 ? -8.787 -7.229 7.955 1.00 86.81 203 ASP A C 1
ATOM 1656 O O . ASP A 1 203 ? -9.031 -6.032 8.120 1.00 86.81 203 ASP A O 1
ATOM 1660 N N . PHE A 1 204 ? -8.375 -8.011 8.954 1.00 89.31 204 PHE A N 1
ATOM 1661 C CA . PHE A 1 204 ? -8.222 -7.524 10.318 1.00 89.31 204 PHE A CA 1
ATOM 1662 C C . PHE A 1 204 ? -7.117 -6.462 10.418 1.00 89.31 204 PHE A C 1
ATOM 1664 O O . PHE A 1 204 ? -7.351 -5.393 10.983 1.00 89.31 204 PHE A O 1
ATOM 1671 N N . ALA A 1 205 ? -5.957 -6.677 9.776 1.00 88.75 205 ALA A N 1
ATOM 1672 C CA . ALA A 1 205 ? -4.897 -5.660 9.687 1.00 88.75 205 ALA A CA 1
ATOM 1673 C C . ALA A 1 205 ? -5.400 -4.349 9.074 1.00 88.75 205 ALA A C 1
ATOM 1675 O O . ALA A 1 205 ? -5.051 -3.265 9.547 1.00 88.75 205 ALA A O 1
ATOM 1676 N N . ARG A 1 206 ? -6.235 -4.441 8.034 1.00 89.56 206 ARG A N 1
ATOM 1677 C CA . ARG A 1 206 ? -6.804 -3.276 7.353 1.00 89.56 206 ARG A CA 1
ATOM 1678 C C . ARG A 1 206 ? -7.770 -2.502 8.251 1.00 89.56 206 ARG A C 1
ATOM 1680 O O . ARG A 1 206 ? -7.697 -1.273 8.290 1.00 89.56 206 ARG A O 1
ATOM 1687 N N . ILE A 1 207 ? -8.634 -3.194 8.998 1.00 91.06 207 ILE A N 1
ATOM 1688 C CA . ILE A 1 207 ? -9.541 -2.566 9.975 1.00 91.06 207 ILE A CA 1
ATOM 1689 C C . ILE A 1 207 ? -8.730 -1.850 11.060 1.00 91.06 207 ILE A C 1
ATOM 1691 O O . ILE A 1 207 ? -8.978 -0.676 11.340 1.00 91.06 207 ILE A O 1
ATOM 1695 N N . LEU A 1 208 ? -7.727 -2.525 11.627 1.00 92.12 208 LEU A N 1
ATOM 1696 C CA . LEU A 1 208 ? -6.873 -1.968 12.675 1.00 92.12 208 LEU A CA 1
ATOM 1697 C C . LEU A 1 208 ? -6.096 -0.742 12.199 1.00 92.12 208 LEU A C 1
ATOM 1699 O O . LEU A 1 208 ? -6.178 0.309 12.834 1.00 92.12 208 LEU A O 1
ATOM 1703 N N . SER A 1 209 ? -5.411 -0.846 11.058 1.00 90.56 209 SER A N 1
ATOM 1704 C CA . SER A 1 209 ? -4.743 0.292 10.423 1.00 90.56 209 SER A CA 1
ATOM 1705 C C . SER A 1 209 ? -5.704 1.465 10.255 1.00 90.56 209 SER A C 1
ATOM 1707 O O . SER A 1 209 ? -5.421 2.587 10.684 1.00 90.56 209 SER A O 1
ATOM 1709 N N . GLY A 1 210 ? -6.894 1.181 9.722 1.00 90.88 210 GLY A N 1
ATOM 1710 C CA . GLY A 1 210 ? -7.945 2.163 9.555 1.00 90.88 210 GLY A CA 1
ATOM 1711 C C . GLY A 1 210 ? -8.312 2.859 10.863 1.00 90.88 210 GLY A C 1
ATOM 1712 O O . GLY A 1 210 ? -8.533 4.060 10.834 1.00 90.88 210 GLY A O 1
ATOM 1713 N N . ILE A 1 211 ? -8.380 2.164 11.996 1.00 93.75 211 ILE A N 1
ATOM 1714 C CA . ILE A 1 211 ? -8.701 2.763 13.301 1.00 93.75 211 ILE A CA 1
ATOM 1715 C C . ILE A 1 211 ? -7.532 3.606 13.829 1.00 93.75 211 ILE A C 1
ATOM 1717 O O . ILE A 1 211 ? -7.734 4.767 14.188 1.00 93.75 211 ILE A O 1
ATOM 1721 N N . PHE A 1 212 ? -6.307 3.071 13.824 1.00 93.12 212 PHE A N 1
ATOM 1722 C CA . PHE A 1 212 ? -5.123 3.769 14.340 1.00 93.12 212 PHE A CA 1
ATOM 1723 C C . PHE A 1 212 ? -4.789 5.036 13.545 1.00 93.12 212 PHE A C 1
ATOM 1725 O O . PHE A 1 212 ? -4.484 6.069 14.140 1.00 93.12 212 PHE A O 1
ATOM 1732 N N . GLN A 1 213 ? -4.926 5.009 12.215 1.00 89.94 213 GLN A N 1
ATOM 1733 C CA . GLN A 1 213 ? -4.767 6.208 11.387 1.00 89.94 213 GLN A CA 1
ATOM 1734 C C . GLN A 1 213 ? -5.780 7.295 11.768 1.00 89.94 213 GLN A C 1
ATOM 1736 O O . GLN A 1 213 ? -5.427 8.469 11.849 1.00 89.94 213 GLN A O 1
ATOM 1741 N N . LYS A 1 214 ? -7.037 6.921 12.042 1.00 92.12 214 LYS A N 1
ATOM 1742 C CA . LYS A 1 214 ? -8.084 7.875 12.435 1.00 92.12 214 LYS A CA 1
ATOM 1743 C C . LYS A 1 214 ? -7.826 8.463 13.817 1.00 92.12 214 LYS A C 1
ATOM 1745 O O . LYS A 1 214 ? -7.965 9.671 13.984 1.00 92.12 214 LYS A O 1
ATOM 1750 N N . PHE A 1 215 ? -7.392 7.646 14.776 1.00 94.06 215 PHE A N 1
ATOM 1751 C CA . PHE A 1 215 ? -6.958 8.143 16.081 1.00 94.06 215 PHE A CA 1
ATOM 1752 C C . PHE A 1 215 ? -5.780 9.110 15.970 1.00 94.06 215 PHE A C 1
ATOM 1754 O O . PHE A 1 215 ? -5.802 10.147 16.621 1.00 94.06 215 PHE A O 1
ATOM 1761 N N . ALA A 1 216 ? -4.809 8.839 15.096 1.00 90.12 216 ALA A N 1
ATOM 1762 C CA . ALA A 1 216 ? -3.704 9.760 14.848 1.00 90.12 216 ALA A CA 1
ATOM 1763 C C . ALA A 1 216 ? -4.176 11.109 14.270 1.00 90.12 216 ALA A C 1
ATOM 1765 O O . ALA A 1 216 ? -3.681 12.152 14.692 1.00 90.12 216 ALA A O 1
ATOM 1766 N N . VAL A 1 217 ? -5.161 11.132 13.354 1.00 89.56 217 VAL A N 1
ATOM 1767 C CA . VAL A 1 217 ? -5.764 12.405 12.897 1.00 89.56 217 VAL A CA 1
ATOM 1768 C C . VAL A 1 217 ? -6.392 13.153 14.080 1.00 89.56 217 VAL A C 1
ATOM 1770 O O . VAL A 1 217 ? -6.191 14.360 14.213 1.00 89.56 217 VAL A O 1
ATOM 1773 N N . VAL A 1 218 ? -7.154 12.448 14.924 1.00 90.50 218 VAL A N 1
ATOM 1774 C CA . VAL A 1 218 ? -7.827 13.030 16.094 1.00 90.50 218 VAL A CA 1
ATOM 1775 C C . VAL A 1 218 ? -6.799 13.610 17.069 1.00 90.50 218 VAL A C 1
ATOM 1777 O O . VAL A 1 218 ? -6.927 14.771 17.440 1.00 90.50 218 VAL A O 1
ATOM 1780 N N . GLU A 1 219 ? -5.749 12.858 17.414 1.00 91.19 219 GLU A N 1
ATOM 1781 C CA . GLU A 1 219 ? -4.656 13.307 18.291 1.00 91.19 219 GLU A CA 1
ATOM 1782 C C . GLU A 1 219 ? -4.015 14.605 17.778 1.00 91.19 219 GLU A C 1
ATOM 1784 O O . GLU A 1 219 ? -3.804 15.540 18.542 1.00 91.19 219 GLU A O 1
ATOM 1789 N N . LEU A 1 220 ? -3.764 14.696 16.469 1.00 88.50 220 LEU A N 1
ATOM 1790 C CA . LEU A 1 220 ? -3.155 15.875 15.843 1.00 88.50 220 LEU A CA 1
ATOM 1791 C C . LEU A 1 220 ? -4.080 17.092 15.746 1.00 88.50 220 LEU A C 1
ATOM 1793 O O . LEU A 1 220 ? -3.600 18.191 15.466 1.00 88.50 220 LEU A O 1
ATOM 1797 N N . SER A 1 221 ? -5.386 16.891 15.910 1.00 88.06 221 SER A N 1
ATOM 1798 C CA . SER A 1 221 ? -6.408 17.926 15.724 1.00 88.06 221 SER A CA 1
ATOM 1799 C C . SER A 1 221 ? -6.883 18.545 17.040 1.00 88.06 221 SER A C 1
ATOM 1801 O O . SER A 1 221 ? -7.745 19.421 17.018 1.00 88.06 221 SER A O 1
ATOM 1803 N N . ILE A 1 222 ? -6.358 18.087 18.178 1.00 89.00 222 ILE A N 1
ATOM 1804 C CA . ILE A 1 222 ? -6.779 18.500 19.520 1.00 89.00 222 ILE A CA 1
ATOM 1805 C C . ILE A 1 222 ? -5.606 19.166 20.252 1.00 89.00 222 ILE A C 1
ATOM 1807 O O . ILE A 1 222 ? -4.441 18.867 19.994 1.00 89.00 222 ILE A O 1
ATOM 1811 N N . ASP A 1 223 ? -5.914 20.070 21.185 1.00 87.06 223 ASP A N 1
ATOM 1812 C CA . ASP A 1 223 ? -4.921 20.705 22.051 1.00 87.06 223 ASP A CA 1
ATOM 1813 C C . ASP A 1 223 ? -4.118 19.681 22.867 1.00 87.06 223 ASP A C 1
ATOM 1815 O O . ASP A 1 223 ? -4.678 18.773 23.482 1.00 87.06 223 ASP A O 1
ATOM 1819 N N . LEU A 1 224 ? -2.802 19.896 22.965 1.00 85.31 224 LEU A N 1
ATOM 1820 C CA . LEU A 1 224 ? -1.867 19.015 23.684 1.00 85.31 224 LEU A CA 1
ATOM 1821 C C . LEU A 1 224 ? -2.216 18.812 25.169 1.00 85.31 224 LEU A C 1
ATOM 1823 O O . LEU A 1 224 ? -1.837 17.804 25.756 1.00 85.31 224 LEU A O 1
ATOM 1827 N N . ASN A 1 225 ? -2.941 19.756 25.774 1.00 86.31 225 ASN A N 1
ATOM 1828 C CA . ASN A 1 225 ? -3.361 19.689 27.176 1.00 86.31 225 ASN A CA 1
ATOM 1829 C C . ASN A 1 225 ? -4.624 18.836 27.388 1.00 86.31 225 ASN A C 1
ATOM 1831 O O . ASN A 1 225 ? -5.059 18.654 28.525 1.00 86.31 225 ASN A O 1
ATOM 1835 N N . ASN A 1 226 ? -5.257 18.351 26.317 1.00 89.69 226 ASN A N 1
ATOM 1836 C CA . ASN A 1 226 ? -6.483 17.576 26.421 1.00 89.69 226 ASN A CA 1
ATOM 1837 C C . ASN A 1 226 ? -6.193 16.147 26.932 1.00 89.69 226 ASN A C 1
ATOM 1839 O O . ASN A 1 226 ? -5.315 15.475 26.389 1.00 89.69 226 ASN A O 1
ATOM 1843 N N . PRO A 1 227 ? -6.957 15.623 27.910 1.00 87.44 227 PRO A N 1
ATOM 1844 C CA . PRO A 1 227 ? -6.754 14.274 28.455 1.00 87.44 227 PRO A CA 1
ATOM 1845 C C . PRO A 1 227 ? -6.955 13.140 27.433 1.00 87.44 227 PRO A C 1
ATOM 1847 O O . PRO A 1 227 ? -6.519 12.011 27.658 1.00 87.44 227 PRO A O 1
ATOM 1850 N N . LEU A 1 228 ? -7.612 13.404 26.301 1.00 91.19 228 LEU A N 1
ATOM 1851 C CA . LEU A 1 228 ? -7.700 12.440 25.208 1.00 91.19 228 LEU A CA 1
ATOM 1852 C C . LEU A 1 228 ? -6.322 12.167 24.588 1.00 91.19 228 LEU A C 1
ATOM 1854 O O . LEU A 1 228 ? -6.040 11.026 24.233 1.00 91.19 228 LEU A O 1
ATOM 1858 N N . VAL A 1 229 ? -5.443 13.171 24.509 1.00 90.50 229 VAL A N 1
ATOM 1859 C CA . VAL A 1 229 ? -4.106 13.022 23.915 1.00 90.50 229 VAL A CA 1
ATOM 1860 C C . VAL A 1 229 ? -3.289 11.982 24.679 1.00 90.50 229 VAL A C 1
ATOM 1862 O O . VAL A 1 229 ? -2.739 11.077 24.059 1.00 90.50 229 VAL A O 1
ATOM 1865 N N . SER A 1 230 ? -3.277 12.030 26.016 1.00 89.31 230 SER A N 1
ATOM 1866 C CA . SER A 1 230 ? -2.565 11.026 26.820 1.00 89.31 230 SER A CA 1
ATOM 1867 C C . SER A 1 230 ? -3.141 9.620 26.637 1.00 89.31 230 SER A C 1
ATOM 1869 O O . SER A 1 230 ? -2.386 8.655 26.547 1.00 89.31 230 SER A O 1
ATOM 1871 N N . THR A 1 231 ? -4.467 9.503 26.503 1.00 89.94 231 THR A N 1
ATOM 1872 C CA . THR A 1 231 ? -5.146 8.219 26.257 1.00 89.94 231 THR A CA 1
ATOM 1873 C C . THR A 1 231 ? -4.741 7.627 24.900 1.00 89.94 231 THR A C 1
ATOM 1875 O O . THR A 1 231 ? -4.422 6.441 24.808 1.00 89.94 231 THR A O 1
ATOM 1878 N N . LEU A 1 232 ? -4.713 8.448 23.844 1.00 92.31 232 LEU A N 1
ATOM 1879 C CA . LEU A 1 232 ? -4.321 8.023 22.496 1.00 92.31 232 LEU A CA 1
ATOM 1880 C C . LEU A 1 232 ? -2.829 7.678 22.412 1.00 92.31 232 LEU A C 1
ATOM 1882 O O . LEU A 1 232 ? -2.467 6.654 21.832 1.00 92.31 232 LEU A O 1
ATOM 1886 N N . GLN A 1 233 ? -1.970 8.473 23.053 1.00 89.38 233 GLN A N 1
ATOM 1887 C CA . GLN A 1 233 ? -0.533 8.207 23.127 1.00 89.38 233 GLN A CA 1
ATOM 1888 C C . GLN A 1 233 ? -0.234 6.898 23.843 1.00 89.38 233 GLN A C 1
ATOM 1890 O O . GLN A 1 233 ? 0.601 6.129 23.373 1.00 89.38 233 GLN A O 1
ATOM 1895 N N . GLN A 1 234 ? -0.948 6.619 24.934 1.00 88.25 234 GLN A N 1
ATOM 1896 C CA . GLN A 1 234 ? -0.79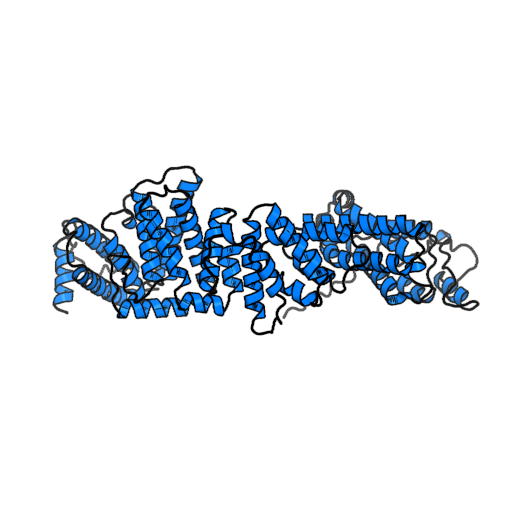0 5.373 25.667 1.00 88.25 234 GLN A CA 1
ATOM 1897 C C . GLN A 1 234 ? -1.299 4.160 24.873 1.00 88.25 234 GLN A C 1
ATOM 1899 O O . GLN A 1 234 ? -0.668 3.107 24.868 1.00 88.25 234 GLN A O 1
ATOM 1904 N N . LEU A 1 235 ? -2.422 4.286 24.156 1.00 90.31 235 LEU A N 1
ATOM 1905 C CA . LEU A 1 235 ? -2.873 3.238 23.235 1.00 90.31 235 LEU A CA 1
ATOM 1906 C C . LEU A 1 235 ? -1.806 2.951 22.162 1.00 90.31 235 LEU A C 1
ATOM 1908 O O . LEU A 1 235 ? -1.507 1.790 21.883 1.00 90.31 235 LEU A O 1
ATOM 1912 N N . ARG A 1 236 ? -1.204 4.002 21.594 1.00 88.56 236 ARG A N 1
ATOM 1913 C CA . ARG A 1 236 ? -0.154 3.899 20.572 1.00 88.56 236 ARG A CA 1
ATOM 1914 C C . ARG A 1 236 ? 1.156 3.316 21.106 1.00 88.56 236 ARG A C 1
ATOM 1916 O O . ARG A 1 236 ? 1.811 2.590 20.367 1.00 88.56 236 ARG A O 1
ATOM 1923 N N . SER A 1 237 ? 1.553 3.620 22.343 1.00 86.25 237 SER A N 1
ATOM 1924 C CA . SER A 1 237 ? 2.776 3.066 22.943 1.00 86.25 237 SER A CA 1
ATOM 1925 C C . SER A 1 237 ? 2.644 1.588 23.285 1.00 86.25 237 SER A C 1
ATOM 1927 O O . SER A 1 237 ? 3.617 0.841 23.192 1.00 86.25 237 SER A O 1
ATOM 1929 N N . ASP A 1 238 ? 1.444 1.165 23.674 1.00 86.88 238 ASP A N 1
ATOM 1930 C CA . ASP A 1 238 ? 1.241 -0.165 24.237 1.00 86.88 238 ASP A CA 1
ATOM 1931 C C . ASP A 1 238 ? 0.940 -1.193 23.140 1.00 86.88 238 ASP A C 1
ATOM 1933 O O . ASP A 1 238 ? 1.428 -2.318 23.199 1.00 86.88 238 ASP A O 1
ATOM 1937 N N . PHE A 1 239 ? 0.235 -0.795 22.076 1.00 89.56 239 PHE A N 1
ATOM 1938 C CA . PHE A 1 239 ? -0.143 -1.691 20.979 1.00 89.56 239 PHE A CA 1
ATOM 1939 C C . PHE A 1 239 ? 1.039 -2.426 20.301 1.00 89.56 239 PHE A C 1
ATOM 1941 O O . PHE A 1 239 ? 0.954 -3.646 20.144 1.00 89.56 239 PHE A O 1
ATOM 1948 N N . PRO A 1 240 ? 2.175 -1.772 19.969 1.00 85.94 240 PRO A N 1
ATOM 1949 C CA . PRO A 1 240 ? 3.362 -2.443 19.422 1.00 85.94 240 PRO A CA 1
ATOM 1950 C C . PRO A 1 240 ? 3.921 -3.563 20.293 1.00 85.94 240 PRO A C 1
ATOM 1952 O O . PRO A 1 240 ? 4.616 -4.454 19.804 1.00 85.94 240 PRO A O 1
ATOM 1955 N N . ASN A 1 241 ? 3.676 -3.500 21.603 1.00 85.69 241 ASN A N 1
ATOM 1956 C CA . ASN A 1 241 ? 4.258 -4.436 22.549 1.00 85.69 241 ASN A CA 1
ATOM 1957 C C . ASN A 1 241 ? 3.489 -5.753 22.638 1.00 85.69 241 ASN A C 1
ATOM 1959 O O . ASN A 1 241 ? 4.061 -6.735 23.126 1.00 85.69 241 ASN A O 1
ATOM 1963 N N . VAL A 1 242 ? 2.270 -5.799 22.098 1.00 87.00 242 VAL A N 1
ATOM 1964 C CA . VAL A 1 242 ? 1.377 -6.947 22.207 1.00 87.00 242 VAL A CA 1
ATOM 1965 C C . VAL A 1 242 ? 1.895 -8.144 21.406 1.00 87.00 242 VAL A C 1
ATOM 1967 O O . VAL A 1 242 ? 2.293 -8.037 20.244 1.00 87.00 242 VAL A O 1
ATOM 1970 N N . TYR A 1 243 ? 1.873 -9.318 22.040 1.00 86.19 243 TYR A N 1
ATOM 1971 C CA . TYR A 1 243 ? 2.456 -10.546 21.499 1.00 86.19 243 TYR A CA 1
ATOM 1972 C C . TYR A 1 243 ? 1.834 -10.993 20.168 1.00 86.19 243 TYR A C 1
ATOM 1974 O O . TYR A 1 243 ? 2.568 -11.240 19.211 1.00 86.19 243 TYR A O 1
ATOM 1982 N N . TRP A 1 244 ? 0.501 -11.054 20.072 1.00 88.69 244 TRP A N 1
ATOM 1983 C CA . TRP A 1 244 ? -0.175 -11.488 18.842 1.00 88.69 244 TRP A CA 1
ATOM 1984 C C . TRP A 1 244 ? 0.117 -10.538 17.669 1.00 88.69 244 TRP A C 1
ATOM 1986 O O . TRP A 1 244 ? 0.283 -10.987 16.537 1.00 88.69 244 TRP A O 1
ATOM 1996 N N . PHE A 1 245 ? 0.259 -9.232 17.925 1.00 88.62 245 PHE A N 1
ATOM 1997 C CA . PHE A 1 245 ? 0.591 -8.263 16.880 1.00 88.62 245 PHE A CA 1
ATOM 1998 C C . PHE A 1 245 ? 2.045 -8.421 16.422 1.00 88.62 245 PHE A C 1
ATOM 2000 O O . PHE A 1 245 ? 2.322 -8.427 15.224 1.00 88.62 245 PHE A O 1
ATOM 2007 N N . LYS A 1 246 ? 2.979 -8.676 17.349 1.00 85.44 246 LYS A N 1
ATOM 2008 C CA . LYS A 1 246 ? 4.364 -9.054 17.012 1.00 85.44 246 LYS A CA 1
ATOM 2009 C C . LYS A 1 246 ? 4.425 -10.322 16.158 1.00 85.44 246 LYS A C 1
ATOM 2011 O O . LYS A 1 246 ? 5.204 -10.377 15.204 1.00 85.44 246 LYS A O 1
ATOM 2016 N N . GLN A 1 247 ? 3.602 -11.327 16.463 1.00 83.94 247 GLN A N 1
ATOM 2017 C CA . GLN A 1 247 ? 3.484 -12.528 15.634 1.00 83.94 247 GLN A CA 1
ATOM 2018 C C . GLN A 1 247 ? 2.933 -12.198 14.244 1.00 83.94 247 GLN A C 1
ATOM 2020 O O . GLN A 1 247 ? 3.524 -12.614 13.250 1.00 83.94 247 GLN A O 1
ATOM 2025 N N . MET A 1 248 ? 1.870 -11.395 14.161 1.00 84.50 248 MET A N 1
ATOM 2026 C CA . MET A 1 248 ? 1.286 -10.942 12.896 1.00 84.50 248 MET A CA 1
ATOM 2027 C C . MET A 1 248 ? 2.328 -10.248 12.008 1.00 84.50 248 MET A C 1
ATOM 2029 O O . MET A 1 248 ? 2.487 -10.594 10.835 1.00 84.50 248 MET A O 1
ATOM 2033 N N . CYS A 1 249 ? 3.101 -9.329 12.593 1.00 82.25 249 CYS A N 1
ATOM 2034 C CA . CYS A 1 249 ? 4.216 -8.659 11.931 1.00 82.25 249 CYS A CA 1
ATOM 2035 C C . CYS A 1 249 ? 5.319 -9.636 11.516 1.00 82.25 249 CYS A C 1
ATOM 2037 O O . CYS A 1 249 ? 5.939 -9.429 10.485 1.00 82.25 249 CYS A O 1
ATOM 2039 N N . SER A 1 250 ? 5.567 -10.703 12.275 1.00 79.38 250 SER A N 1
ATOM 2040 C CA . SER A 1 250 ? 6.586 -11.704 11.928 1.00 79.38 250 SER A CA 1
ATOM 2041 C C . SER A 1 250 ? 6.147 -12.622 10.782 1.00 79.38 250 SER A C 1
ATOM 2043 O O . SER A 1 250 ? 6.984 -13.051 9.993 1.00 79.38 250 SER A O 1
ATOM 2045 N N . VAL A 1 251 ? 4.847 -12.919 10.678 1.00 82.00 251 VAL A N 1
ATOM 2046 C CA . VAL A 1 251 ? 4.282 -13.820 9.660 1.00 82.00 251 VAL A CA 1
ATOM 2047 C C . VAL A 1 251 ? 4.063 -13.108 8.324 1.00 82.00 251 VAL A C 1
ATOM 2049 O O . VAL A 1 251 ? 4.363 -13.679 7.278 1.00 82.00 251 VAL A O 1
ATOM 2052 N N . ASN A 1 252 ? 3.542 -11.876 8.333 1.00 82.62 252 ASN A N 1
ATOM 2053 C CA . ASN A 1 252 ? 3.193 -11.150 7.107 1.00 82.62 252 ASN A CA 1
ATOM 2054 C C . ASN A 1 252 ? 3.535 -9.655 7.192 1.00 82.62 252 ASN A C 1
ATOM 2056 O O . ASN A 1 252 ? 2.677 -8.775 7.089 1.00 82.62 252 ASN A O 1
ATOM 2060 N N . ILE A 1 253 ? 4.825 -9.374 7.374 1.00 82.06 253 ILE A N 1
ATOM 2061 C CA . ILE A 1 253 ? 5.350 -8.016 7.538 1.00 82.06 253 ILE A CA 1
ATOM 2062 C C . ILE A 1 253 ? 5.023 -7.085 6.353 1.00 82.06 253 ILE A C 1
ATOM 2064 O O . ILE A 1 253 ? 4.785 -5.894 6.542 1.00 82.06 253 ILE A O 1
ATOM 2068 N N . GLU A 1 254 ? 4.962 -7.627 5.133 1.00 82.69 254 GLU A N 1
ATOM 2069 C CA . GLU A 1 254 ? 4.683 -6.869 3.908 1.00 82.69 254 GLU A CA 1
ATOM 2070 C C . GLU A 1 254 ? 3.230 -6.391 3.861 1.00 82.69 254 GLU A C 1
ATOM 2072 O O . GLU A 1 254 ? 2.984 -5.215 3.595 1.00 82.69 254 GLU A O 1
ATOM 2077 N N . ASN A 1 255 ? 2.265 -7.254 4.201 1.00 84.94 255 ASN A N 1
ATOM 2078 C CA . ASN A 1 255 ? 0.864 -6.840 4.278 1.00 84.94 255 ASN A CA 1
ATOM 2079 C C . ASN A 1 255 ? 0.636 -5.799 5.381 1.00 84.94 255 ASN A C 1
ATOM 2081 O O . ASN A 1 255 ? -0.107 -4.842 5.173 1.00 84.94 255 ASN A O 1
ATOM 2085 N N . ILE A 1 256 ? 1.302 -5.945 6.533 1.00 84.81 256 ILE A N 1
ATOM 2086 C CA . ILE A 1 256 ? 1.228 -4.956 7.616 1.00 84.81 256 ILE A CA 1
ATOM 2087 C C . ILE A 1 256 ? 1.789 -3.612 7.162 1.00 84.81 256 ILE A C 1
ATOM 2089 O O . ILE A 1 256 ? 1.120 -2.593 7.331 1.00 84.81 256 ILE A O 1
ATOM 2093 N N . TYR A 1 257 ? 2.962 -3.597 6.526 1.00 84.00 257 TYR A N 1
ATOM 2094 C CA . TYR A 1 257 ? 3.520 -2.377 5.949 1.00 84.00 257 TYR A CA 1
ATOM 2095 C C . TYR A 1 257 ? 2.556 -1.729 4.946 1.00 84.00 257 TYR A C 1
ATOM 2097 O O . TYR A 1 257 ? 2.317 -0.523 5.012 1.00 84.00 257 TYR A O 1
ATOM 2105 N N . HIS A 1 258 ? 1.958 -2.515 4.046 1.00 84.12 258 HIS A N 1
ATOM 2106 C CA . HIS A 1 258 ? 1.015 -1.988 3.064 1.00 84.12 258 HIS A CA 1
ATOM 2107 C C . HIS A 1 258 ? -0.229 -1.385 3.716 1.00 84.12 258 HIS A C 1
ATOM 2109 O O . HIS A 1 258 ? -0.554 -0.228 3.451 1.00 84.12 258 HIS A O 1
ATOM 2115 N N . CYS A 1 259 ? -0.852 -2.123 4.634 1.00 84.00 259 CYS A N 1
ATOM 2116 C CA . CYS A 1 259 ? -2.063 -1.689 5.317 1.00 84.00 259 CYS A CA 1
ATOM 2117 C C . CYS A 1 259 ? -1.820 -0.439 6.171 1.00 84.00 259 CYS A C 1
ATOM 2119 O O . CYS A 1 259 ? -2.646 0.472 6.169 1.00 84.00 259 CYS A O 1
ATOM 2121 N N . PHE A 1 260 ? -0.721 -0.389 6.929 1.00 82.44 260 PHE A N 1
ATOM 2122 C CA . PHE A 1 260 ? -0.461 0.682 7.894 1.00 82.44 260 PHE A CA 1
ATOM 2123 C C . PHE A 1 260 ? 0.250 1.892 7.280 1.00 82.44 260 PHE A C 1
ATOM 2125 O O . PHE A 1 260 ? -0.171 3.019 7.540 1.00 82.44 260 PHE A O 1
ATOM 2132 N N . VAL A 1 261 ? 1.289 1.684 6.467 1.00 79.31 261 VAL A N 1
ATOM 2133 C CA . VAL A 1 261 ? 2.155 2.762 5.956 1.00 79.31 261 VAL A CA 1
ATOM 2134 C C . VAL A 1 261 ? 1.783 3.153 4.531 1.00 79.31 261 VAL A C 1
ATOM 2136 O O . VAL A 1 261 ? 1.511 4.328 4.281 1.00 79.31 261 VAL A O 1
ATOM 2139 N N . LYS A 1 262 ? 1.747 2.194 3.596 1.00 75.25 262 LYS A N 1
ATOM 2140 C CA . LYS A 1 262 ? 1.592 2.503 2.162 1.00 75.25 262 LYS A CA 1
ATOM 2141 C C . LYS A 1 262 ? 0.221 3.088 1.825 1.00 75.25 262 LYS A C 1
ATOM 2143 O O . LYS A 1 262 ? 0.154 4.073 1.098 1.00 75.25 262 LYS A O 1
ATOM 2148 N N . ASP A 1 263 ? -0.844 2.522 2.386 1.00 69.69 263 ASP A N 1
ATOM 2149 C CA . ASP A 1 263 ? -2.224 2.943 2.108 1.00 69.69 263 ASP A CA 1
ATOM 2150 C C . ASP A 1 263 ? -2.676 4.143 2.965 1.00 69.69 263 ASP A C 1
ATOM 2152 O O . ASP A 1 263 ? -3.828 4.584 2.886 1.00 69.69 263 ASP A O 1
ATOM 2156 N N . SER A 1 264 ? -1.787 4.690 3.803 1.00 65.06 264 SER A N 1
ATOM 2157 C CA . SER A 1 264 ? -2.110 5.830 4.660 1.00 65.06 264 SER A CA 1
ATOM 2158 C C . SER A 1 264 ? -2.334 7.110 3.845 1.00 65.06 264 SER A C 1
ATOM 2160 O O . SER A 1 264 ? -1.634 7.419 2.879 1.00 65.06 264 SER A O 1
ATOM 2162 N N . LYS A 1 265 ? -3.366 7.881 4.211 1.00 59.19 265 LYS A N 1
ATOM 2163 C CA . LYS A 1 265 ? -3.644 9.177 3.573 1.00 59.19 265 LYS A CA 1
ATOM 2164 C C . LYS A 1 265 ? -2.574 10.199 3.985 1.00 59.19 265 LYS A C 1
ATOM 2166 O O . LYS A 1 265 ? -2.274 10.308 5.168 1.00 59.19 265 LYS A O 1
ATOM 2171 N N . LYS A 1 266 ? -2.108 10.977 2.994 1.00 59.62 266 LYS A N 1
ATOM 2172 C CA . LYS A 1 266 ? -0.969 11.932 2.924 1.00 59.62 266 LYS A CA 1
ATOM 2173 C C . LYS A 1 266 ? -0.830 13.015 4.020 1.00 59.62 266 LYS A C 1
ATOM 2175 O O . LYS A 1 266 ? -0.552 14.176 3.713 1.00 59.62 266 LYS A O 1
ATOM 2180 N N . LEU A 1 267 ? -1.059 12.712 5.291 1.00 64.19 267 LEU A N 1
ATOM 2181 C CA . LEU A 1 267 ? -0.748 13.618 6.393 1.00 64.19 267 LEU A CA 1
ATOM 2182 C C . LEU A 1 267 ? 0.582 13.192 7.010 1.00 64.19 267 LEU A C 1
ATOM 2184 O O . LEU A 1 267 ? 0.645 12.266 7.810 1.00 64.19 267 LEU A O 1
ATOM 2188 N N . PHE A 1 268 ? 1.630 13.942 6.676 1.00 62.47 268 PHE A N 1
ATOM 2189 C CA . PHE A 1 268 ? 3.023 13.750 7.102 1.00 62.47 268 PHE A CA 1
ATOM 2190 C C . PHE A 1 268 ? 3.206 13.355 8.581 1.00 62.47 268 PHE A C 1
ATOM 2192 O O . PHE A 1 268 ? 4.011 12.492 8.921 1.00 62.47 268 PHE A O 1
ATOM 2199 N N . LYS A 1 269 ? 2.444 13.977 9.491 1.00 70.94 269 LYS A N 1
ATOM 2200 C CA . LYS A 1 269 ? 2.530 13.696 10.934 1.00 70.94 269 LYS A CA 1
ATOM 2201 C C . LYS A 1 269 ? 1.907 12.348 11.329 1.00 70.94 269 LYS A C 1
ATOM 2203 O O . LYS A 1 269 ? 2.371 11.731 12.279 1.00 70.94 269 LYS A O 1
ATOM 2208 N N . ILE A 1 270 ? 0.888 11.889 10.604 1.00 73.00 270 ILE A N 1
ATOM 2209 C CA . ILE A 1 270 ? 0.246 10.584 10.827 1.00 73.00 270 ILE A CA 1
ATOM 2210 C C . ILE A 1 270 ? 1.175 9.474 10.371 1.00 73.00 270 ILE A C 1
ATOM 2212 O O . ILE A 1 270 ? 1.387 8.516 11.107 1.00 73.00 270 ILE A O 1
ATOM 2216 N N . GLU A 1 271 ? 1.774 9.642 9.194 1.00 73.56 271 GLU A N 1
ATOM 2217 C CA . GLU A 1 271 ? 2.757 8.703 8.652 1.00 73.56 271 GLU A CA 1
ATOM 2218 C C . GLU A 1 271 ? 3.890 8.464 9.653 1.00 73.56 271 GLU A C 1
ATOM 2220 O O . GLU A 1 271 ? 4.206 7.317 9.958 1.00 73.56 271 GLU A O 1
ATOM 2225 N N . LYS A 1 272 ? 4.414 9.536 10.263 1.00 78.69 272 LYS A N 1
ATOM 2226 C CA . LYS A 1 272 ? 5.418 9.440 11.330 1.00 78.69 272 LYS A CA 1
ATOM 2227 C C . LYS A 1 272 ? 4.954 8.559 12.498 1.00 78.69 272 LYS A C 1
ATOM 2229 O O . LYS A 1 272 ? 5.687 7.659 12.896 1.00 78.69 272 LYS A O 1
ATOM 2234 N N . TYR A 1 273 ? 3.751 8.783 13.031 1.00 77.38 273 TYR A N 1
ATOM 2235 C CA . TYR A 1 273 ? 3.239 7.995 14.159 1.00 77.38 273 TYR A CA 1
ATOM 2236 C C . TYR A 1 273 ? 3.041 6.519 13.822 1.00 77.38 273 TYR A C 1
ATOM 2238 O O . TYR A 1 273 ? 3.313 5.663 14.664 1.00 77.38 273 TYR A O 1
ATOM 2246 N N . ILE A 1 274 ? 2.587 6.220 12.606 1.00 79.12 274 ILE A N 1
ATOM 2247 C CA . ILE A 1 274 ? 2.381 4.841 12.168 1.00 79.12 274 ILE A CA 1
ATOM 2248 C C . ILE A 1 274 ? 3.720 4.130 11.926 1.00 79.12 274 ILE A C 1
ATOM 2250 O O . ILE A 1 274 ? 3.879 2.981 12.337 1.00 79.12 274 ILE A O 1
ATOM 2254 N N . ILE A 1 275 ? 4.707 4.812 11.337 1.00 76.81 275 ILE A N 1
ATOM 2255 C CA . ILE A 1 275 ? 6.061 4.269 11.146 1.00 76.81 275 ILE A CA 1
ATOM 2256 C C . ILE A 1 275 ? 6.715 3.964 12.499 1.00 76.81 275 ILE A C 1
ATOM 2258 O O . ILE A 1 275 ? 7.225 2.860 12.683 1.00 76.81 275 ILE A O 1
ATOM 2262 N N . GLU A 1 276 ? 6.651 4.893 13.460 1.00 79.06 276 GLU A N 1
ATOM 2263 C CA . GLU A 1 276 ? 7.183 4.697 14.821 1.00 79.06 276 GLU A CA 1
ATOM 2264 C C . GLU A 1 276 ? 6.565 3.462 15.499 1.00 79.06 276 GLU A C 1
ATOM 2266 O O . GLU A 1 276 ? 7.271 2.656 16.104 1.00 79.06 276 GLU A O 1
ATOM 2271 N N . MET A 1 277 ? 5.252 3.274 15.352 1.00 75.94 277 MET A N 1
ATOM 2272 C CA . MET A 1 277 ? 4.520 2.144 15.928 1.00 75.94 277 MET A CA 1
ATOM 2273 C C . MET A 1 277 ? 4.981 0.791 15.350 1.00 75.94 277 MET A C 1
ATOM 2275 O O . MET A 1 277 ? 5.205 -0.169 16.094 1.00 75.94 277 MET A O 1
ATOM 2279 N N . ILE A 1 278 ? 5.170 0.698 14.030 1.00 76.19 278 ILE A N 1
ATOM 2280 C CA . ILE A 1 278 ? 5.651 -0.539 13.389 1.00 76.19 278 ILE A CA 1
ATOM 2281 C C . ILE A 1 278 ? 7.115 -0.802 13.751 1.00 76.19 278 ILE A C 1
ATOM 2283 O O . ILE A 1 278 ? 7.464 -1.932 14.087 1.00 76.19 278 ILE A O 1
ATOM 2287 N N . GLN A 1 279 ? 7.966 0.228 13.749 1.00 75.44 279 GLN A N 1
ATOM 2288 C CA . GLN A 1 279 ? 9.379 0.095 14.124 1.00 75.44 279 GLN A CA 1
ATOM 2289 C C . GLN A 1 279 ? 9.546 -0.403 15.563 1.00 75.44 279 GLN A C 1
ATOM 2291 O O . GLN A 1 279 ? 10.328 -1.327 15.797 1.00 75.44 279 GLN A O 1
ATOM 2296 N N . ALA A 1 280 ? 8.759 0.128 16.504 1.00 76.12 280 ALA A N 1
ATOM 2297 C CA . ALA A 1 280 ? 8.736 -0.350 17.885 1.00 76.12 280 ALA A CA 1
ATOM 2298 C C . ALA A 1 280 ? 8.382 -1.848 17.969 1.00 76.12 280 ALA A C 1
ATOM 2300 O O . ALA A 1 280 ? 8.968 -2.587 18.758 1.00 76.12 280 ALA A O 1
ATOM 2301 N N . THR A 1 281 ? 7.480 -2.324 17.103 1.00 68.38 281 THR A N 1
ATOM 2302 C CA . THR A 1 281 ? 7.089 -3.744 17.039 1.00 68.38 281 THR A CA 1
ATOM 2303 C C . THR A 1 281 ? 8.233 -4.635 16.538 1.00 68.38 281 THR A C 1
ATOM 2305 O O . THR A 1 281 ? 8.399 -5.761 17.007 1.00 68.38 281 THR A O 1
ATOM 2308 N N . LEU A 1 282 ? 9.052 -4.135 15.607 1.00 69.44 282 LEU A N 1
ATOM 2309 C CA . LEU A 1 282 ? 10.172 -4.865 14.994 1.00 69.44 282 LEU A CA 1
ATOM 2310 C C . LEU A 1 282 ? 11.465 -4.852 15.832 1.00 69.44 282 LEU A C 1
ATOM 2312 O O . LEU A 1 282 ? 12.455 -5.486 15.439 1.00 69.44 282 LEU A O 1
ATOM 2316 N N . GLY A 1 283 ? 11.440 -4.177 16.988 1.00 60.44 283 GLY A N 1
ATOM 2317 C CA . GLY A 1 283 ? 12.573 -4.035 17.903 1.00 60.44 283 GLY A CA 1
ATOM 2318 C C . GLY A 1 283 ? 13.516 -2.880 17.556 1.00 60.44 283 GLY A C 1
ATOM 2319 O O . GLY A 1 283 ? 14.688 -2.942 17.917 1.00 60.44 283 GLY A O 1
ATOM 2320 N N . GLY A 1 284 ? 13.041 -1.862 16.831 1.00 59.09 284 GLY A N 1
ATOM 2321 C CA . GLY A 1 284 ? 13.811 -0.645 16.575 1.00 59.09 284 GLY A CA 1
ATOM 2322 C C . GLY A 1 284 ? 13.954 0.218 17.834 1.00 59.09 284 GLY A C 1
ATOM 2323 O O . GLY A 1 284 ? 13.006 0.358 18.605 1.00 59.09 284 GLY A O 1
ATOM 2324 N N . ASP A 1 285 ? 15.131 0.815 18.038 1.00 54.19 285 ASP A N 1
ATOM 2325 C CA . ASP A 1 285 ? 15.351 1.786 19.114 1.00 54.19 285 ASP A CA 1
ATOM 2326 C C . ASP A 1 285 ? 14.455 3.021 18.898 1.00 54.19 285 ASP A C 1
ATOM 2328 O O . ASP A 1 285 ? 14.577 3.720 17.893 1.00 54.19 285 ASP A O 1
ATOM 2332 N N . ASN A 1 286 ? 13.588 3.336 19.867 1.00 50.53 286 ASN A N 1
ATOM 2333 C CA . ASN A 1 286 ? 12.655 4.479 19.848 1.00 50.53 286 ASN A CA 1
ATOM 2334 C C . ASN A 1 286 ? 13.342 5.857 20.011 1.00 50.53 286 ASN A C 1
ATOM 2336 O O . ASN A 1 286 ? 12.762 6.792 20.569 1.00 50.53 286 ASN A O 1
ATOM 2340 N N . ASN A 1 287 ? 14.594 6.007 19.577 1.00 47.59 287 ASN A N 1
ATOM 2341 C CA . ASN A 1 287 ? 15.321 7.261 19.733 1.00 47.59 287 ASN A CA 1
ATOM 2342 C C . ASN A 1 287 ? 14.749 8.343 18.803 1.00 47.59 287 ASN A C 1
ATOM 2344 O O . ASN A 1 287 ? 14.442 8.108 17.632 1.00 47.59 287 ASN A O 1
ATOM 2348 N N . SER A 1 288 ? 14.579 9.548 19.352 1.00 48.59 288 SER A N 1
ATOM 2349 C CA . SER A 1 288 ? 13.942 10.672 18.669 1.00 48.59 288 SER A CA 1
ATOM 2350 C C . SER A 1 288 ? 14.685 11.079 17.388 1.00 48.59 288 SER A C 1
ATOM 2352 O O . SER A 1 288 ? 15.916 11.108 17.329 1.00 48.59 288 SER A O 1
ATOM 2354 N N . LEU A 1 289 ? 13.899 11.430 16.363 1.00 46.97 289 LEU A N 1
ATOM 2355 C CA . LEU A 1 289 ? 14.328 11.786 15.000 1.00 46.97 289 LEU A CA 1
ATOM 2356 C C . LEU A 1 289 ? 15.450 12.832 14.913 1.00 46.97 289 LEU A C 1
ATOM 2358 O O . LEU A 1 289 ? 16.216 12.808 13.953 1.00 46.97 289 LEU A O 1
ATOM 2362 N N . ASP A 1 290 ? 15.573 13.717 15.899 1.00 45.78 290 ASP A N 1
ATOM 2363 C CA . ASP A 1 290 ? 16.454 14.883 15.799 1.00 45.78 290 ASP A CA 1
ATOM 2364 C C . ASP A 1 290 ? 17.941 14.556 16.033 1.00 45.78 290 ASP A C 1
ATOM 2366 O O . ASP A 1 290 ? 18.806 15.307 15.589 1.00 45.78 290 ASP A O 1
ATOM 2370 N N . ASN A 1 291 ? 18.265 13.411 16.653 1.00 46.78 291 ASN A N 1
ATOM 2371 C CA . ASN A 1 291 ? 19.653 12.981 16.902 1.00 46.78 291 ASN A CA 1
ATOM 2372 C C . ASN A 1 291 ? 20.135 11.833 15.987 1.00 46.78 291 ASN A C 1
ATOM 2374 O O . ASN A 1 291 ? 21.292 11.413 16.080 1.00 46.78 291 ASN A O 1
ATOM 2378 N N . GLU A 1 292 ? 19.287 11.319 15.087 1.00 50.66 292 GLU A N 1
ATOM 2379 C CA . GLU A 1 292 ? 19.579 10.130 14.265 1.00 50.66 292 GLU A CA 1
ATOM 2380 C C . GLU A 1 292 ? 20.082 10.410 12.842 1.00 50.66 292 GLU A C 1
ATOM 2382 O O . GLU A 1 292 ? 20.534 9.477 12.176 1.00 50.66 292 GLU A O 1
ATOM 2387 N N . CYS A 1 293 ? 20.097 11.660 12.369 1.00 48.19 293 CYS A N 1
ATOM 2388 C CA . CYS A 1 293 ? 20.581 11.992 11.017 1.00 48.19 293 CYS A CA 1
ATOM 2389 C C . CYS A 1 293 ? 22.011 11.476 10.749 1.00 48.19 293 CYS A C 1
ATOM 2391 O O . CYS A 1 293 ? 22.308 11.010 9.653 1.00 48.19 293 CYS A O 1
ATOM 2393 N N . ASN A 1 294 ? 22.875 11.456 11.773 1.00 47.06 294 ASN A N 1
ATOM 2394 C CA . ASN A 1 294 ? 24.239 10.916 11.683 1.00 47.06 294 ASN A CA 1
ATOM 2395 C C . ASN A 1 294 ? 24.321 9.379 11.850 1.00 47.06 294 ASN A C 1
ATOM 2397 O O . ASN A 1 294 ? 25.377 8.794 11.614 1.00 47.06 294 ASN A O 1
ATOM 2401 N N . ARG A 1 295 ? 23.226 8.712 12.252 1.00 52.81 295 ARG A N 1
ATOM 2402 C CA . ARG A 1 295 ? 23.124 7.253 12.475 1.00 52.81 295 ARG A CA 1
ATOM 2403 C C . ARG A 1 295 ? 22.400 6.499 11.352 1.00 52.81 295 ARG A C 1
ATOM 2405 O O . ARG A 1 295 ? 22.667 5.313 11.170 1.00 52.81 295 ARG A O 1
ATOM 2412 N N . LEU A 1 296 ? 21.556 7.172 10.566 1.00 54.06 296 LEU A N 1
ATOM 2413 C CA . LEU A 1 296 ? 20.819 6.566 9.445 1.00 54.06 296 LEU A CA 1
ATOM 2414 C C . LEU A 1 296 ? 21.740 6.160 8.279 1.00 54.06 296 LEU A C 1
ATOM 2416 O O . LEU A 1 296 ? 21.606 5.063 7.740 1.00 54.06 296 LEU A O 1
ATOM 2420 N N . THR A 1 297 ? 22.738 6.982 7.940 1.00 52.19 297 THR A N 1
ATOM 2421 C CA . THR A 1 297 ? 23.712 6.679 6.872 1.00 52.19 297 THR A CA 1
ATOM 2422 C C . THR A 1 297 ? 24.561 5.428 7.175 1.00 52.19 297 THR A C 1
ATOM 2424 O O . THR A 1 297 ? 24.722 4.595 6.285 1.00 52.19 297 THR A O 1
ATOM 2427 N N . PRO A 1 298 ? 25.072 5.213 8.409 1.00 53.44 298 PRO A N 1
ATOM 2428 C CA . PRO A 1 298 ? 25.642 3.930 8.833 1.00 53.44 298 PRO A CA 1
ATOM 2429 C C . PRO A 1 298 ? 24.692 2.729 8.745 1.00 53.44 298 PRO A C 1
ATOM 2431 O O . PRO A 1 298 ? 25.151 1.635 8.447 1.00 53.44 298 PRO A O 1
ATOM 2434 N N . TYR A 1 299 ? 23.389 2.894 8.978 1.00 54.62 299 TYR A N 1
ATOM 2435 C CA . TYR A 1 299 ? 22.442 1.774 8.931 1.00 54.62 299 TYR A CA 1
ATOM 2436 C C . TYR A 1 299 ? 22.127 1.326 7.502 1.00 54.62 299 TYR A C 1
ATOM 2438 O O . TYR A 1 299 ? 22.131 0.128 7.231 1.00 54.62 299 TYR A O 1
ATOM 2446 N N . ILE A 1 300 ? 21.992 2.261 6.554 1.00 56.06 300 ILE A N 1
ATOM 2447 C CA . ILE A 1 300 ? 21.924 1.918 5.122 1.00 56.06 300 ILE A CA 1
ATOM 2448 C C . ILE A 1 300 ? 23.233 1.243 4.668 1.00 56.06 300 ILE A C 1
ATOM 2450 O O . ILE A 1 300 ? 23.202 0.343 3.833 1.00 56.06 300 ILE A O 1
ATOM 2454 N N . LYS A 1 301 ? 24.378 1.580 5.285 1.00 56.47 301 LYS A N 1
ATOM 2455 C CA . LYS A 1 301 ? 25.654 0.859 5.100 1.00 56.47 301 LYS A CA 1
ATOM 2456 C C . LYS A 1 301 ? 25.683 -0.554 5.711 1.00 56.47 301 LYS A C 1
ATOM 2458 O O . LYS A 1 301 ? 26.587 -1.308 5.364 1.00 56.47 301 LYS A O 1
ATOM 2463 N N . ILE A 1 302 ? 24.741 -0.926 6.589 1.00 54.16 302 ILE A N 1
ATOM 2464 C CA . ILE A 1 302 ? 24.634 -2.262 7.221 1.00 54.16 302 ILE A CA 1
ATOM 2465 C C . ILE A 1 302 ? 23.639 -3.174 6.485 1.00 54.16 302 ILE A C 1
ATOM 2467 O O . ILE A 1 302 ? 23.785 -4.394 6.552 1.00 54.16 302 ILE A O 1
ATOM 2471 N N . ILE A 1 303 ? 22.688 -2.623 5.722 1.00 54.62 303 ILE A N 1
ATOM 2472 C CA . ILE A 1 303 ? 21.791 -3.394 4.832 1.00 54.62 303 ILE A CA 1
ATOM 2473 C C . ILE A 1 303 ? 22.568 -4.365 3.910 1.00 54.62 303 ILE A C 1
ATOM 2475 O O . ILE A 1 303 ? 22.070 -5.462 3.667 1.00 54.62 303 ILE A O 1
ATOM 2479 N N . PRO A 1 304 ? 23.811 -4.057 3.477 1.00 49.69 304 PRO A N 1
ATOM 2480 C CA . PRO A 1 304 ? 24.654 -4.981 2.732 1.00 49.69 304 PRO A CA 1
ATOM 2481 C C . PRO A 1 304 ? 25.336 -6.114 3.517 1.00 49.69 304 PRO A C 1
ATOM 2483 O O . PRO A 1 304 ? 26.072 -6.893 2.904 1.00 49.69 304 PRO A O 1
ATOM 2486 N N . THR A 1 305 ? 25.156 -6.229 4.840 1.00 55.25 305 THR A N 1
ATOM 2487 C CA . THR A 1 305 ? 25.565 -7.450 5.573 1.00 55.25 305 THR A CA 1
ATOM 2488 C C . THR A 1 305 ? 24.911 -8.666 4.914 1.00 55.25 305 THR A C 1
ATOM 2490 O O . THR A 1 305 ? 23.846 -8.490 4.332 1.00 55.25 305 THR A O 1
ATOM 2493 N N . PRO A 1 306 ? 25.535 -9.865 4.896 1.00 55.44 306 PRO A N 1
ATOM 2494 C CA . PRO A 1 306 ? 25.122 -10.943 3.999 1.00 55.44 306 PRO A CA 1
ATOM 2495 C C . PRO A 1 306 ? 23.643 -11.264 4.206 1.00 55.44 306 PRO A C 1
ATOM 2497 O O . PRO A 1 306 ? 23.260 -11.924 5.175 1.00 55.44 306 PRO A O 1
ATOM 2500 N N . ILE A 1 307 ? 22.823 -10.734 3.298 1.00 58.47 307 ILE A N 1
ATOM 2501 C CA . ILE A 1 307 ? 21.385 -10.908 3.303 1.00 58.47 307 ILE A CA 1
ATOM 2502 C C . ILE A 1 307 ? 21.194 -12.379 2.984 1.00 58.47 307 ILE A C 1
ATOM 2504 O O . ILE A 1 307 ? 21.509 -12.840 1.886 1.00 58.47 307 ILE A O 1
ATOM 2508 N N . ASN A 1 308 ? 20.780 -13.143 3.983 1.00 61.59 308 ASN A N 1
ATOM 2509 C CA . ASN A 1 308 ? 20.458 -14.540 3.804 1.00 61.59 308 ASN A CA 1
ATOM 2510 C C . ASN A 1 308 ? 18.951 -14.658 3.556 1.00 61.59 308 ASN A C 1
ATOM 2512 O O . ASN A 1 308 ? 18.171 -13.750 3.842 1.00 61.59 308 ASN A O 1
ATOM 2516 N N . LEU A 1 309 ? 18.522 -15.796 3.018 1.00 59.56 309 LEU A N 1
ATOM 2517 C CA . LEU A 1 309 ? 17.106 -16.051 2.724 1.00 59.56 309 LEU A CA 1
ATOM 2518 C C . LEU A 1 309 ? 16.182 -15.828 3.939 1.00 59.56 309 LEU A C 1
ATOM 2520 O O . LEU A 1 309 ? 15.006 -15.529 3.759 1.00 59.56 309 LEU A O 1
ATOM 2524 N N . TRP A 1 310 ? 16.715 -15.937 5.161 1.00 57.75 310 TRP A N 1
ATOM 2525 C CA . TRP A 1 310 ? 15.963 -15.876 6.413 1.00 57.75 310 TRP A CA 1
ATOM 2526 C C . TRP A 1 310 ? 15.767 -14.457 6.961 1.00 57.75 310 TRP A C 1
ATOM 2528 O O . TRP A 1 310 ? 14.777 -14.213 7.643 1.00 57.75 310 TRP A O 1
ATOM 2538 N N . ASN A 1 311 ? 16.668 -13.512 6.669 1.00 71.56 311 ASN A N 1
ATOM 2539 C CA . ASN A 1 311 ? 16.540 -12.112 7.094 1.00 71.56 311 ASN A CA 1
ATOM 2540 C C . ASN A 1 311 ? 16.060 -11.179 5.976 1.00 71.56 311 ASN A C 1
ATOM 2542 O O . ASN A 1 311 ? 15.659 -10.053 6.261 1.00 71.56 311 ASN A O 1
ATOM 2546 N N . PHE A 1 312 ? 16.034 -11.661 4.731 1.00 74.31 312 PHE A N 1
ATOM 2547 C CA . PHE A 1 312 ? 15.755 -10.852 3.551 1.00 74.31 312 PHE A CA 1
ATOM 2548 C C . PHE A 1 312 ? 14.458 -10.037 3.665 1.00 74.31 312 PHE A C 1
ATOM 2550 O O . PHE A 1 312 ? 14.460 -8.827 3.440 1.00 74.31 312 PHE A O 1
ATOM 2557 N N . GLN A 1 313 ? 13.337 -10.676 4.018 1.00 73.44 313 GLN A N 1
ATOM 2558 C CA . GLN A 1 313 ? 12.043 -9.986 4.096 1.00 73.44 313 GLN A CA 1
ATOM 2559 C C . GLN A 1 313 ? 12.027 -8.911 5.185 1.00 73.44 313 GLN A C 1
ATOM 2561 O O . GLN A 1 313 ? 11.506 -7.824 4.949 1.00 73.44 313 GLN A O 1
ATOM 2566 N N . LYS A 1 314 ? 12.638 -9.187 6.343 1.00 75.06 314 LYS A N 1
ATOM 2567 C CA . LYS A 1 314 ? 12.762 -8.212 7.428 1.00 75.06 314 LYS A CA 1
ATOM 2568 C C . LYS A 1 314 ? 13.631 -7.029 6.999 1.00 75.06 314 LYS A C 1
ATOM 2570 O O . LYS A 1 314 ? 13.171 -5.897 7.068 1.00 75.06 314 LYS A O 1
ATOM 2575 N N . SER A 1 315 ? 14.822 -7.288 6.456 1.00 76.44 315 SER A N 1
ATOM 2576 C CA . SER A 1 315 ? 15.732 -6.247 5.956 1.00 76.44 315 SER A CA 1
ATOM 2577 C C . SER A 1 315 ? 15.095 -5.380 4.870 1.00 76.44 315 SER A C 1
ATOM 2579 O O . SER A 1 315 ? 15.341 -4.177 4.814 1.00 76.44 315 SER A O 1
ATOM 2581 N N . ARG A 1 316 ? 14.248 -5.979 4.026 1.00 83.25 316 ARG A N 1
ATOM 2582 C CA . ARG A 1 316 ? 13.461 -5.265 3.020 1.00 83.25 316 ARG A CA 1
ATOM 2583 C C . ARG A 1 316 ? 12.484 -4.276 3.660 1.00 83.25 316 ARG A C 1
ATOM 2585 O O . ARG A 1 316 ? 12.496 -3.110 3.285 1.00 83.25 316 ARG A O 1
ATOM 2592 N N . ILE A 1 317 ? 11.676 -4.706 4.631 1.00 79.94 317 ILE A N 1
ATOM 2593 C CA . ILE A 1 317 ? 10.734 -3.796 5.304 1.00 79.94 317 ILE A CA 1
ATOM 2594 C C . ILE A 1 317 ? 11.459 -2.753 6.149 1.00 79.94 317 ILE A C 1
ATOM 2596 O O . ILE A 1 317 ? 11.060 -1.592 6.134 1.00 79.94 317 ILE A O 1
ATOM 2600 N N . ASP A 1 318 ? 12.538 -3.127 6.835 1.00 76.00 318 ASP A N 1
ATOM 2601 C CA . ASP A 1 318 ? 13.355 -2.178 7.589 1.00 76.00 318 ASP A CA 1
ATOM 2602 C C . ASP A 1 318 ? 13.860 -1.070 6.655 1.00 76.00 318 ASP A C 1
ATOM 2604 O O . ASP A 1 318 ? 13.672 0.111 6.945 1.00 76.00 318 ASP A O 1
ATOM 2608 N N . LEU A 1 319 ? 14.400 -1.431 5.481 1.00 81.88 319 LEU A N 1
ATOM 2609 C CA . LEU A 1 319 ? 14.785 -0.466 4.448 1.00 81.88 319 LEU A CA 1
ATOM 2610 C C . LEU A 1 319 ? 13.609 0.437 4.049 1.00 81.88 319 LEU A C 1
ATOM 2612 O O . LEU A 1 319 ? 13.798 1.646 3.946 1.00 81.88 319 LEU A O 1
ATOM 2616 N N . TRP A 1 320 ? 12.414 -0.116 3.827 1.00 86.00 320 TRP A N 1
ATOM 2617 C CA . TRP A 1 320 ? 11.240 0.679 3.450 1.00 86.00 320 TRP A CA 1
ATOM 2618 C C . TRP A 1 320 ? 10.877 1.687 4.536 1.00 86.00 320 TRP A C 1
ATOM 2620 O O . TRP A 1 320 ? 10.789 2.876 4.249 1.00 86.00 320 TRP A O 1
ATOM 2630 N N . LEU A 1 321 ? 10.774 1.239 5.790 1.00 78.25 321 LEU A N 1
ATOM 2631 C CA . LEU A 1 321 ? 10.466 2.094 6.936 1.00 78.25 321 LEU A CA 1
ATOM 2632 C C . LEU A 1 321 ? 11.527 3.182 7.142 1.00 78.25 321 LEU A C 1
ATOM 2634 O O . LEU A 1 321 ? 11.187 4.315 7.482 1.00 78.25 321 LEU A O 1
ATOM 2638 N N . TYR A 1 322 ? 12.809 2.871 6.929 1.00 78.50 322 TYR A N 1
ATOM 2639 C CA . TYR A 1 322 ? 13.877 3.869 6.990 1.00 78.50 322 TYR A CA 1
ATOM 2640 C C . TYR A 1 322 ? 13.784 4.882 5.852 1.00 78.50 322 TYR A C 1
ATOM 2642 O O . TYR A 1 322 ? 13.922 6.078 6.102 1.00 78.50 322 TYR A O 1
ATOM 2650 N N . MET A 1 323 ? 13.531 4.434 4.622 1.00 81.62 323 MET A N 1
ATOM 2651 C CA . MET A 1 323 ? 13.359 5.336 3.485 1.00 81.62 323 MET A CA 1
ATOM 2652 C C . MET A 1 323 ? 12.138 6.239 3.676 1.00 81.62 323 MET A C 1
ATOM 2654 O O . MET A 1 323 ? 12.253 7.443 3.461 1.00 81.62 323 MET A O 1
ATOM 2658 N N . ASP A 1 324 ? 11.021 5.702 4.171 1.00 80.88 324 ASP A N 1
ATOM 2659 C CA . ASP A 1 324 ? 9.838 6.489 4.523 1.00 80.88 324 ASP A CA 1
ATOM 2660 C C . ASP A 1 324 ? 10.167 7.512 5.619 1.00 80.88 324 ASP A C 1
ATOM 2662 O O . ASP A 1 324 ? 9.853 8.692 5.479 1.00 80.88 324 ASP A O 1
ATOM 2666 N N . LYS A 1 325 ? 10.890 7.107 6.675 1.00 78.00 325 LYS A N 1
ATOM 2667 C CA . LYS A 1 325 ? 11.356 8.021 7.731 1.00 78.00 325 LYS A CA 1
ATOM 2668 C C . LYS A 1 325 ? 12.216 9.151 7.157 1.00 78.00 325 LYS A C 1
ATOM 2670 O O . LYS A 1 325 ? 12.038 10.298 7.549 1.00 78.00 325 LYS A O 1
ATOM 2675 N N . ILE A 1 326 ? 13.110 8.852 6.215 1.00 78.25 326 ILE A N 1
ATOM 2676 C CA . ILE A 1 326 ? 13.995 9.832 5.565 1.00 78.25 326 ILE A CA 1
ATOM 2677 C C . ILE A 1 326 ? 13.203 10.788 4.665 1.00 78.25 326 ILE A C 1
ATOM 2679 O O . ILE A 1 326 ? 13.496 11.985 4.662 1.00 78.25 326 ILE A O 1
ATOM 2683 N N . MET A 1 327 ? 12.154 10.318 3.980 1.00 81.19 327 MET A N 1
ATOM 2684 C CA . MET A 1 327 ? 11.230 11.205 3.255 1.00 81.19 327 MET A CA 1
ATOM 2685 C C . MET A 1 327 ? 10.518 12.197 4.183 1.00 81.19 327 MET A C 1
ATOM 2687 O O . MET A 1 327 ? 10.115 13.269 3.732 1.00 81.19 327 MET A O 1
ATOM 2691 N N . LEU A 1 328 ? 10.431 11.886 5.482 1.00 75.81 328 LEU A N 1
ATOM 2692 C CA . LEU A 1 328 ? 9.895 12.763 6.522 1.00 75.81 328 LEU A CA 1
ATOM 2693 C C . LEU A 1 328 ? 10.959 13.655 7.203 1.00 75.81 328 LEU A C 1
ATOM 2695 O O . LEU A 1 328 ? 10.674 14.288 8.220 1.00 75.81 328 LEU A O 1
ATOM 2699 N N . THR A 1 329 ? 12.190 13.725 6.690 1.00 77.56 329 THR A N 1
ATOM 2700 C CA . THR A 1 329 ? 13.258 14.588 7.238 1.00 77.56 329 THR A CA 1
ATOM 2701 C C . THR A 1 329 ? 13.523 15.815 6.358 1.00 77.56 329 THR A C 1
ATOM 2703 O O . THR A 1 329 ? 12.758 16.125 5.445 1.00 77.56 329 THR A O 1
ATOM 2706 N N . ASN A 1 330 ? 14.581 16.581 6.653 1.00 77.00 330 ASN A N 1
ATOM 2707 C CA . ASN A 1 330 ? 14.947 17.746 5.852 1.00 77.00 330 ASN A CA 1
ATOM 2708 C C . ASN A 1 330 ? 15.444 17.357 4.440 1.00 77.00 330 ASN A C 1
ATOM 2710 O O . ASN A 1 330 ? 15.976 16.270 4.208 1.00 77.00 330 ASN A O 1
ATOM 2714 N N . ASN A 1 331 ? 15.314 18.285 3.483 1.00 81.75 331 ASN A N 1
ATOM 2715 C CA . ASN A 1 331 ? 15.694 18.028 2.087 1.00 81.75 331 ASN A CA 1
ATOM 2716 C C . ASN A 1 331 ? 17.188 17.711 1.908 1.00 81.75 331 ASN A C 1
ATOM 2718 O O . ASN A 1 331 ? 17.543 17.012 0.962 1.00 81.75 331 ASN A O 1
ATOM 2722 N N . SER A 1 332 ? 18.071 18.208 2.785 1.00 80.50 332 SER A N 1
ATOM 2723 C CA . SER A 1 332 ? 19.505 17.920 2.675 1.00 80.50 332 SER A CA 1
ATOM 2724 C C . SER A 1 332 ? 19.803 16.448 2.958 1.00 80.50 332 SER A C 1
ATOM 2726 O O . SER A 1 332 ? 20.428 15.799 2.127 1.00 80.50 332 SER A O 1
ATOM 2728 N N . LEU A 1 333 ? 19.290 15.896 4.066 1.00 78.69 333 LEU A N 1
ATOM 2729 C CA . LEU A 1 333 ? 19.519 14.496 4.423 1.00 78.69 333 LEU A CA 1
ATOM 2730 C C . LEU A 1 333 ? 18.898 13.555 3.392 1.00 78.69 333 LEU A C 1
ATOM 2732 O O . LEU A 1 333 ? 19.533 12.588 2.979 1.00 78.69 333 LEU A O 1
ATOM 2736 N N . LYS A 1 334 ? 17.675 13.860 2.950 1.00 84.25 334 LYS A N 1
ATOM 2737 C CA . LYS A 1 334 ? 17.007 13.115 1.882 1.00 84.25 334 LYS A CA 1
ATOM 2738 C C . LYS A 1 334 ? 17.891 13.017 0.636 1.00 84.25 334 LYS A C 1
ATOM 2740 O O . LYS A 1 334 ? 18.122 11.917 0.138 1.00 84.25 334 LYS A O 1
ATOM 2745 N N . ASN A 1 335 ? 18.435 14.141 0.170 1.00 85.81 335 ASN A N 1
ATOM 2746 C CA . ASN A 1 335 ? 19.313 14.165 -0.999 1.00 85.81 335 ASN A CA 1
ATOM 2747 C C . ASN A 1 335 ? 20.611 13.382 -0.771 1.00 85.81 335 ASN A C 1
ATOM 2749 O O . ASN A 1 335 ? 21.035 12.648 -1.663 1.00 85.81 335 ASN A O 1
ATOM 2753 N N . ASP A 1 336 ? 21.218 13.498 0.411 1.00 82.75 336 ASP A N 1
ATOM 2754 C CA . ASP A 1 336 ? 22.447 12.777 0.756 1.00 82.75 336 ASP A CA 1
ATOM 2755 C C . ASP A 1 336 ? 22.228 11.259 0.782 1.00 82.75 336 ASP A C 1
ATOM 2757 O O . ASP A 1 336 ? 23.061 10.500 0.287 1.00 82.75 336 ASP A O 1
ATOM 2761 N N . VAL A 1 337 ? 21.084 10.805 1.299 1.00 83.50 337 VAL A N 1
ATOM 2762 C CA . VAL A 1 337 ? 20.711 9.387 1.339 1.00 83.50 337 VAL A CA 1
ATOM 2763 C C . VAL A 1 337 ? 20.409 8.848 -0.054 1.00 83.50 337 VAL A C 1
ATOM 2765 O O . VAL A 1 337 ? 20.902 7.780 -0.407 1.00 83.50 337 VAL A O 1
ATOM 2768 N N . ILE A 1 338 ? 19.627 9.569 -0.860 1.00 87.62 338 ILE A N 1
ATOM 2769 C CA . ILE A 1 338 ? 19.325 9.155 -2.238 1.00 87.62 338 ILE A CA 1
ATOM 2770 C C . ILE A 1 338 ? 20.619 9.090 -3.060 1.00 87.62 338 ILE A C 1
ATOM 2772 O O . ILE A 1 338 ? 20.835 8.140 -3.817 1.00 87.62 338 ILE A O 1
ATOM 2776 N N . LYS A 1 339 ? 21.511 10.070 -2.874 1.00 87.25 339 LYS A N 1
ATOM 2777 C CA . LYS A 1 339 ? 22.840 10.078 -3.483 1.00 87.25 339 LYS A CA 1
ATOM 2778 C C . LYS A 1 339 ? 23.661 8.876 -3.036 1.00 87.25 339 LYS A C 1
ATOM 2780 O O . LYS A 1 339 ? 24.210 8.190 -3.888 1.00 87.25 339 LYS A O 1
ATOM 2785 N N . PHE A 1 340 ? 23.706 8.589 -1.736 1.00 84.75 340 PHE A N 1
ATOM 2786 C CA . PHE A 1 340 ? 24.378 7.406 -1.205 1.00 84.75 340 PHE A CA 1
ATOM 2787 C C . PHE A 1 340 ? 23.808 6.112 -1.806 1.00 84.75 340 PHE A C 1
ATOM 2789 O O . PHE A 1 340 ? 24.567 5.255 -2.245 1.00 84.75 340 PHE A O 1
ATOM 2796 N N . PHE A 1 341 ? 22.484 5.975 -1.886 1.00 86.44 341 PHE A N 1
ATOM 2797 C CA . PHE A 1 341 ? 21.837 4.803 -2.474 1.00 86.44 341 PHE A CA 1
ATOM 2798 C C . PHE A 1 341 ? 22.301 4.565 -3.918 1.00 86.44 341 PHE A C 1
ATOM 2800 O O . PHE A 1 341 ? 22.705 3.462 -4.271 1.00 86.44 341 PHE A O 1
ATOM 2807 N N . TRP A 1 342 ? 22.321 5.597 -4.755 1.00 88.38 342 TRP A N 1
ATOM 2808 C CA . TRP A 1 342 ? 22.758 5.425 -6.138 1.00 88.38 342 TRP A CA 1
ATOM 2809 C C . TRP A 1 342 ? 24.273 5.304 -6.289 1.00 88.38 342 TRP A C 1
ATOM 2811 O O . TRP A 1 342 ? 24.746 4.396 -6.965 1.00 88.38 342 TRP A O 1
ATOM 2821 N N . GLU A 1 343 ? 25.043 6.206 -5.689 1.00 86.25 343 GLU A N 1
ATOM 2822 C CA . GLU A 1 343 ? 26.491 6.258 -5.895 1.00 86.25 343 GLU A CA 1
ATOM 2823 C C . GLU A 1 343 ? 27.201 5.113 -5.159 1.00 86.25 343 GLU A C 1
ATOM 2825 O O . GLU A 1 343 ? 28.039 4.439 -5.749 1.00 86.25 343 GLU A O 1
ATOM 2830 N N . GLU A 1 344 ? 26.815 4.806 -3.921 1.00 81.56 344 GLU A N 1
ATOM 2831 C CA . GLU A 1 344 ? 27.502 3.793 -3.115 1.00 81.56 344 GLU A CA 1
ATOM 2832 C C . GLU A 1 344 ? 26.879 2.398 -3.238 1.00 81.56 344 GLU A C 1
ATOM 2834 O O . GLU A 1 344 ? 27.614 1.418 -3.365 1.00 81.56 344 GLU A O 1
ATOM 2839 N N . LEU A 1 345 ? 25.543 2.272 -3.224 1.00 79.81 345 LEU A N 1
ATOM 2840 C CA . LEU A 1 345 ? 24.902 0.949 -3.288 1.00 79.81 345 LEU A CA 1
ATOM 2841 C C . LEU A 1 345 ? 24.707 0.432 -4.713 1.00 79.81 345 LEU A C 1
ATOM 2843 O O . LEU A 1 345 ? 24.812 -0.770 -4.924 1.00 79.81 345 LEU A O 1
ATOM 2847 N N . ILE A 1 346 ? 24.424 1.288 -5.692 1.00 84.38 346 ILE A N 1
ATOM 2848 C CA . ILE A 1 346 ? 24.173 0.820 -7.064 1.00 84.38 346 ILE A CA 1
ATOM 2849 C C . ILE A 1 346 ? 25.443 0.864 -7.905 1.00 84.38 346 ILE A C 1
ATOM 2851 O O . ILE A 1 346 ? 25.779 -0.126 -8.548 1.00 84.38 346 ILE A O 1
ATOM 2855 N N . LEU A 1 347 ? 26.147 1.998 -7.916 1.00 84.44 347 LEU A N 1
ATOM 2856 C CA . LEU A 1 347 ? 27.309 2.173 -8.787 1.00 84.44 347 LEU A CA 1
ATOM 2857 C C . LEU A 1 347 ? 28.583 1.535 -8.218 1.00 84.44 347 LEU A C 1
ATOM 2859 O O . LEU A 1 347 ? 29.324 0.907 -8.971 1.00 84.44 347 LEU A O 1
ATOM 2863 N N . ASN A 1 348 ? 28.831 1.676 -6.911 1.00 79.50 348 ASN A N 1
ATOM 2864 C CA . ASN A 1 348 ? 30.082 1.233 -6.283 1.00 79.50 348 ASN A CA 1
ATOM 2865 C C . ASN A 1 348 ? 29.995 -0.124 -5.562 1.00 79.50 348 ASN A C 1
ATOM 2867 O O . ASN A 1 348 ? 31.025 -0.638 -5.111 1.00 79.50 348 ASN A O 1
ATOM 2871 N N . SER A 1 349 ? 28.807 -0.716 -5.396 1.00 66.88 349 SER A N 1
ATOM 2872 C CA . SER A 1 349 ? 28.686 -1.921 -4.571 1.00 66.88 349 SER A CA 1
ATOM 2873 C C . SER A 1 349 ? 29.132 -3.193 -5.292 1.00 66.88 349 SER A C 1
ATOM 2875 O O . SER A 1 349 ? 29.076 -3.326 -6.511 1.00 66.88 349 SER A O 1
ATOM 2877 N N . LYS A 1 350 ? 29.555 -4.176 -4.490 1.00 66.12 350 LYS A N 1
ATOM 2878 C CA . LYS A 1 350 ? 29.764 -5.563 -4.933 1.00 66.12 350 LYS A CA 1
ATOM 2879 C C . LYS A 1 350 ? 28.471 -6.386 -4.911 1.00 66.12 350 LYS A C 1
ATOM 2881 O O . LYS A 1 350 ? 28.531 -7.598 -5.105 1.00 66.12 350 LYS A O 1
ATOM 2886 N N . GLN A 1 351 ? 27.343 -5.773 -4.553 1.00 70.62 351 GLN A N 1
ATOM 2887 C CA . GLN A 1 351 ? 26.082 -6.485 -4.437 1.00 70.62 351 GLN A CA 1
ATOM 2888 C C . GLN A 1 351 ? 25.420 -6.633 -5.798 1.00 70.62 351 GLN A C 1
ATOM 2890 O O . GLN A 1 351 ? 25.577 -5.803 -6.687 1.00 70.62 351 GLN A O 1
ATOM 2895 N N . ASP A 1 352 ? 24.669 -7.716 -5.942 1.00 80.75 352 ASP A N 1
ATOM 2896 C CA . ASP A 1 352 ? 23.937 -7.995 -7.162 1.00 80.75 352 ASP A CA 1
ATOM 2897 C C . ASP A 1 352 ? 22.767 -7.003 -7.327 1.00 80.75 352 ASP A C 1
ATOM 2899 O O . ASP A 1 352 ? 21.914 -6.876 -6.441 1.00 80.75 352 ASP A O 1
ATOM 2903 N N . SER A 1 353 ? 22.698 -6.326 -8.476 1.00 84.44 353 SER A N 1
ATOM 2904 C CA . SER A 1 353 ? 21.593 -5.439 -8.857 1.00 84.44 353 SER A CA 1
ATOM 2905 C C . SER A 1 353 ? 20.221 -6.114 -8.722 1.00 84.44 353 SER A C 1
ATOM 2907 O O . SER A 1 353 ? 19.247 -5.439 -8.388 1.00 84.44 353 SER A O 1
ATOM 2909 N N . TYR A 1 354 ? 20.130 -7.438 -8.907 1.00 84.12 354 TYR A N 1
ATOM 2910 C CA . TYR A 1 354 ? 18.893 -8.202 -8.691 1.00 84.12 354 TYR A CA 1
ATOM 2911 C C . TYR A 1 354 ? 18.452 -8.208 -7.218 1.00 84.12 354 TYR A C 1
ATOM 2913 O O . TYR A 1 354 ? 17.262 -8.075 -6.925 1.00 84.12 354 TYR A O 1
ATOM 2921 N N . VAL A 1 355 ? 19.401 -8.319 -6.282 1.00 83.25 355 VAL A N 1
ATOM 2922 C CA . VAL A 1 355 ? 19.132 -8.269 -4.834 1.00 83.25 355 VAL A CA 1
ATOM 2923 C C . VAL A 1 355 ? 18.599 -6.890 -4.461 1.00 83.25 355 VAL A C 1
ATOM 2925 O O . VAL A 1 355 ? 17.560 -6.787 -3.811 1.00 83.25 355 VAL A O 1
ATOM 2928 N N . ILE A 1 356 ? 19.255 -5.831 -4.941 1.00 85.56 356 ILE A N 1
ATOM 2929 C CA . ILE A 1 356 ? 18.837 -4.444 -4.693 1.00 85.56 356 ILE A CA 1
ATOM 2930 C C . ILE A 1 356 ? 17.454 -4.178 -5.296 1.00 85.56 356 ILE A C 1
ATOM 2932 O O . ILE A 1 356 ? 16.584 -3.633 -4.618 1.00 85.56 356 ILE A O 1
ATOM 2936 N N . ALA A 1 357 ? 17.216 -4.607 -6.538 1.00 87.50 357 ALA A N 1
ATOM 2937 C CA . ALA A 1 357 ? 15.921 -4.475 -7.199 1.00 87.50 357 ALA A CA 1
ATOM 2938 C C . ALA A 1 357 ? 14.796 -5.141 -6.395 1.00 87.50 357 ALA A C 1
ATOM 2940 O O . ALA A 1 357 ? 13.706 -4.586 -6.251 1.00 87.50 357 ALA A O 1
ATOM 2941 N N . TYR A 1 358 ? 15.061 -6.313 -5.820 1.00 85.56 358 TYR A N 1
ATOM 2942 C CA . TYR A 1 358 ? 14.087 -7.005 -4.987 1.00 85.56 358 TYR A CA 1
ATOM 2943 C C . TYR A 1 358 ? 13.881 -6.309 -3.627 1.00 85.56 358 TYR A C 1
ATOM 2945 O O . TYR A 1 358 ? 12.755 -6.262 -3.131 1.00 85.56 358 TYR A O 1
ATOM 2953 N N . LEU A 1 359 ? 14.927 -5.709 -3.043 1.00 86.12 359 LEU A N 1
ATOM 2954 C CA . LEU A 1 359 ? 14.819 -4.915 -1.812 1.00 86.12 359 LEU A CA 1
ATOM 2955 C C . LEU A 1 359 ? 13.969 -3.654 -1.992 1.00 86.12 359 LEU A C 1
ATOM 2957 O O . LEU A 1 359 ? 13.257 -3.270 -1.074 1.00 86.12 359 LEU A O 1
ATOM 2961 N N . ILE A 1 360 ? 14.005 -3.000 -3.150 1.00 88.75 360 ILE A N 1
ATOM 2962 C CA . ILE A 1 360 ? 13.222 -1.771 -3.374 1.00 88.75 360 ILE A CA 1
ATOM 2963 C C . ILE A 1 360 ? 11.805 -2.034 -3.898 1.00 88.75 360 ILE A C 1
ATOM 2965 O O . ILE A 1 360 ? 10.953 -1.145 -3.891 1.00 88.75 360 ILE A O 1
ATOM 2969 N N . ARG A 1 361 ? 11.512 -3.261 -4.340 1.00 88.19 361 ARG A N 1
ATOM 2970 C CA . ARG A 1 361 ? 10.212 -3.618 -4.913 1.00 88.19 361 ARG A CA 1
ATOM 2971 C C . ARG A 1 361 ? 9.122 -3.663 -3.847 1.00 88.19 361 ARG A C 1
ATOM 2973 O O . ARG A 1 361 ? 9.056 -4.624 -3.092 1.00 88.19 361 ARG A O 1
ATOM 2980 N N . GLY A 1 362 ? 8.210 -2.695 -3.877 1.00 83.75 362 GLY A N 1
ATOM 2981 C CA . GLY A 1 362 ? 7.064 -2.617 -2.961 1.00 83.75 362 GLY A CA 1
ATOM 2982 C C . GLY A 1 362 ? 7.028 -1.333 -2.135 1.00 83.75 362 GLY A C 1
ATOM 2983 O O . GLY A 1 362 ? 5.964 -1.004 -1.605 1.00 83.75 362 GLY A O 1
ATOM 2984 N N . MET A 1 363 ? 8.135 -0.577 -2.129 1.00 88.31 363 MET A N 1
ATOM 2985 C CA . MET A 1 363 ? 8.243 0.750 -1.517 1.00 88.31 363 MET A CA 1
ATOM 2986 C C . MET A 1 363 ? 7.089 1.683 -1.909 1.00 88.31 363 MET A C 1
ATOM 2988 O O . MET A 1 363 ? 6.426 1.510 -2.940 1.00 88.31 363 MET A O 1
ATOM 2992 N N . ARG A 1 364 ? 6.861 2.684 -1.059 1.00 85.62 364 ARG A N 1
ATOM 2993 C CA . ARG A 1 364 ? 5.878 3.744 -1.270 1.00 85.62 364 ARG A CA 1
ATOM 2994 C C . ARG A 1 364 ? 6.210 4.586 -2.510 1.00 85.62 364 ARG A C 1
ATOM 2996 O O . ARG A 1 364 ? 7.375 4.796 -2.848 1.00 85.62 364 ARG A O 1
ATOM 3003 N N . ASP A 1 365 ? 5.176 5.051 -3.206 1.00 85.88 365 ASP A N 1
ATOM 3004 C CA . ASP A 1 365 ? 5.307 5.649 -4.541 1.00 85.88 365 ASP A CA 1
ATOM 3005 C C . ASP A 1 365 ? 6.121 6.956 -4.546 1.00 85.88 365 ASP A C 1
ATOM 3007 O O . ASP A 1 365 ? 6.817 7.252 -5.517 1.00 85.88 365 ASP A O 1
ATOM 3011 N N . ASP A 1 366 ? 6.067 7.737 -3.466 1.00 85.88 366 ASP A N 1
ATOM 3012 C CA . ASP A 1 366 ? 6.837 8.972 -3.292 1.00 85.88 366 ASP A CA 1
ATOM 3013 C C . ASP A 1 366 ? 8.337 8.694 -3.101 1.00 85.88 366 ASP A C 1
ATOM 3015 O O . ASP A 1 366 ? 9.157 9.311 -3.779 1.00 85.88 366 ASP A O 1
ATOM 3019 N N . VAL A 1 367 ? 8.696 7.707 -2.271 1.00 88.81 367 VAL A N 1
ATOM 3020 C CA . VAL A 1 367 ? 10.077 7.218 -2.121 1.00 88.81 367 VAL A CA 1
ATOM 3021 C C . VAL A 1 367 ? 10.612 6.764 -3.475 1.00 88.81 367 VAL A C 1
ATOM 3023 O O . VAL A 1 367 ? 11.711 7.145 -3.882 1.00 88.81 367 VAL A O 1
ATOM 3026 N N . VAL A 1 368 ? 9.824 5.960 -4.191 1.00 90.88 368 VAL A N 1
ATOM 3027 C CA . VAL A 1 368 ? 10.215 5.424 -5.496 1.00 90.88 368 VAL A CA 1
ATOM 3028 C C . VAL A 1 368 ? 10.365 6.530 -6.533 1.00 90.88 368 VAL A C 1
ATOM 3030 O O . VAL A 1 368 ? 11.303 6.482 -7.325 1.00 90.88 368 VAL A O 1
ATOM 3033 N N . THR A 1 369 ? 9.503 7.548 -6.510 1.00 90.88 369 THR A N 1
ATOM 3034 C CA . THR A 1 369 ? 9.609 8.708 -7.407 1.00 90.88 369 THR A CA 1
ATOM 3035 C C . THR A 1 369 ? 10.932 9.441 -7.203 1.00 90.88 369 THR A C 1
ATOM 3037 O O . THR A 1 369 ? 11.631 9.718 -8.172 1.00 90.88 369 THR A O 1
ATOM 3040 N N . GLU A 1 370 ? 11.322 9.689 -5.957 1.00 91.25 370 GLU A N 1
ATOM 3041 C CA . GLU A 1 370 ? 12.568 10.385 -5.617 1.00 91.25 370 GLU A CA 1
ATOM 3042 C C . GLU A 1 370 ? 13.813 9.574 -5.999 1.00 91.25 370 GLU A C 1
ATOM 3044 O O . GLU A 1 370 ? 14.747 10.089 -6.622 1.00 91.25 370 GLU A O 1
ATOM 3049 N N . LEU A 1 371 ? 13.804 8.271 -5.697 1.00 92.81 371 LEU A N 1
ATOM 3050 C CA . LEU A 1 371 ? 14.853 7.356 -6.144 1.00 92.81 371 LEU A CA 1
ATOM 3051 C C . LEU A 1 371 ? 14.945 7.327 -7.672 1.00 92.81 371 LEU A C 1
ATOM 3053 O O . LEU A 1 371 ? 16.046 7.360 -8.222 1.00 92.81 371 LEU A O 1
ATOM 3057 N N . PHE A 1 372 ? 13.808 7.290 -8.361 1.00 93.88 372 PHE A N 1
ATOM 3058 C CA . PHE A 1 372 ? 13.745 7.278 -9.814 1.00 93.88 372 PHE A CA 1
ATOM 3059 C C . PHE A 1 372 ? 14.285 8.578 -10.427 1.00 93.88 372 PHE A C 1
ATOM 3061 O O . PHE A 1 372 ? 15.113 8.517 -11.334 1.00 93.88 372 PHE A O 1
ATOM 3068 N N . GLU A 1 373 ? 13.892 9.750 -9.925 1.00 92.50 373 GLU A N 1
ATOM 3069 C CA . GLU A 1 373 ? 14.344 11.051 -10.441 1.00 92.50 373 GLU A CA 1
ATOM 3070 C C . GLU A 1 373 ? 15.857 11.252 -10.288 1.00 92.50 373 GLU A C 1
ATOM 3072 O O . GLU A 1 373 ? 16.538 11.729 -11.209 1.00 92.50 373 GLU A O 1
ATOM 3077 N N . TYR A 1 374 ? 16.422 10.816 -9.162 1.00 92.50 374 TYR A N 1
ATOM 3078 C CA . TYR A 1 374 ? 17.871 10.803 -9.008 1.00 92.50 374 TYR A CA 1
ATOM 3079 C C . TYR A 1 374 ? 18.531 9.779 -9.938 1.00 92.50 374 TYR A C 1
ATOM 3081 O O . TYR A 1 374 ? 19.532 10.093 -10.585 1.00 92.50 374 TYR A O 1
ATOM 3089 N N . GLY A 1 375 ? 17.941 8.590 -10.087 1.00 91.44 375 GLY A N 1
ATOM 3090 C CA . GLY A 1 375 ? 18.382 7.576 -11.047 1.00 91.44 375 GLY A CA 1
ATOM 3091 C C . GLY A 1 375 ? 18.446 8.109 -12.477 1.00 91.44 375 GLY A C 1
ATOM 3092 O O . GLY A 1 375 ? 19.428 7.890 -13.184 1.00 91.44 375 GLY A O 1
ATOM 3093 N N . MET A 1 376 ? 17.464 8.912 -12.890 1.00 90.88 376 MET A N 1
ATOM 3094 C CA . MET A 1 376 ? 17.484 9.604 -14.182 1.00 90.88 376 MET A CA 1
ATOM 3095 C C . MET A 1 376 ? 18.664 10.567 -14.315 1.00 90.88 376 MET A C 1
ATOM 3097 O O . MET A 1 376 ? 19.264 10.681 -15.386 1.00 90.88 376 MET A O 1
ATOM 3101 N N . SER A 1 377 ? 19.023 11.246 -13.229 1.00 90.25 377 SER A N 1
ATOM 3102 C CA . SER A 1 377 ? 20.194 12.125 -13.177 1.00 90.25 377 SER A CA 1
ATOM 3103 C C . SER A 1 377 ? 21.511 11.344 -13.222 1.00 90.25 377 SER A C 1
ATOM 3105 O O . SER A 1 377 ? 22.491 11.826 -13.787 1.00 90.25 377 SER A O 1
ATOM 3107 N N . VAL A 1 378 ? 21.547 10.124 -12.684 1.00 87.88 378 VAL A N 1
ATOM 3108 C CA . VAL A 1 378 ? 22.683 9.198 -12.818 1.00 87.88 378 VAL A CA 1
ATOM 3109 C C . VAL A 1 378 ? 22.826 8.717 -14.261 1.00 87.88 378 VAL A C 1
ATOM 3111 O O . VAL A 1 378 ? 23.913 8.829 -14.824 1.00 87.88 378 VAL A O 1
ATOM 3114 N N . LEU A 1 379 ? 21.732 8.298 -14.909 1.00 85.44 379 LEU A N 1
ATOM 3115 C CA . LEU A 1 379 ? 21.744 7.881 -16.319 1.00 85.44 379 LEU A CA 1
ATOM 3116 C C . LEU A 1 379 ? 22.287 8.969 -17.258 1.00 85.44 379 LEU A C 1
ATOM 3118 O O . LEU A 1 379 ? 22.944 8.654 -18.246 1.00 85.44 379 LEU A O 1
ATOM 3122 N N . LYS A 1 380 ? 22.040 10.247 -16.943 1.00 85.50 380 LYS A N 1
ATOM 3123 C CA . LYS A 1 380 ? 22.576 11.397 -17.692 1.00 85.50 380 LYS A CA 1
ATOM 3124 C C . LYS A 1 380 ? 24.087 11.592 -17.527 1.00 85.50 380 LYS A C 1
ATOM 3126 O O . LYS A 1 380 ? 24.703 12.196 -18.402 1.00 85.50 380 LYS A O 1
ATOM 3131 N N . ARG A 1 381 ? 24.660 11.160 -16.397 1.00 84.69 381 ARG A N 1
ATOM 3132 C CA . ARG A 1 381 ? 26.076 11.359 -16.035 1.00 84.69 381 ARG A CA 1
ATOM 3133 C C . ARG A 1 381 ? 26.965 10.185 -16.451 1.00 84.69 381 ARG A C 1
ATOM 3135 O O . ARG A 1 381 ? 28.103 10.409 -16.847 1.00 84.69 381 ARG A O 1
ATOM 3142 N N . CYS A 1 382 ? 26.471 8.956 -16.342 1.00 81.56 382 CYS A N 1
ATOM 3143 C CA . CYS A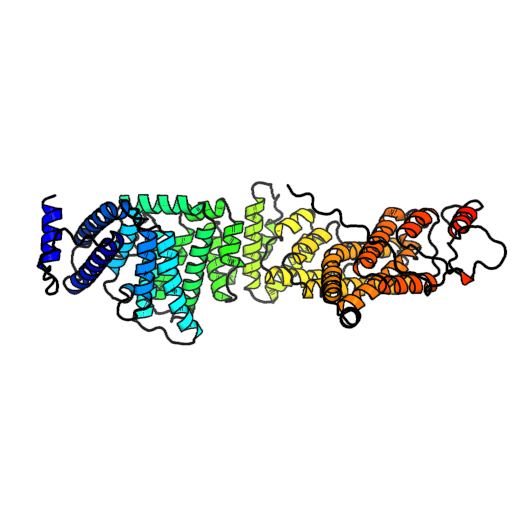 1 382 ? 27.264 7.746 -16.567 1.00 81.56 382 CYS A CA 1
ATOM 3144 C C . CYS A 1 382 ? 27.145 7.286 -18.019 1.00 81.56 382 CYS A C 1
ATOM 3146 O O . CYS A 1 382 ? 26.033 7.065 -18.463 1.00 81.56 382 CYS A O 1
ATOM 3148 N N . MET A 1 383 ? 28.239 7.094 -18.759 1.00 76.31 383 MET A N 1
ATOM 3149 C CA . MET A 1 383 ? 28.169 6.523 -20.118 1.00 76.31 383 MET A CA 1
ATOM 3150 C C . MET A 1 383 ? 27.969 5.008 -20.084 1.00 76.31 383 MET A C 1
ATOM 3152 O O . MET A 1 383 ? 27.024 4.508 -20.690 1.00 76.31 383 MET A O 1
ATOM 3156 N N . ASP A 1 384 ? 28.774 4.297 -19.300 1.00 76.81 384 ASP A N 1
ATOM 3157 C CA . ASP A 1 384 ? 28.569 2.880 -19.014 1.00 76.81 384 ASP A CA 1
ATOM 3158 C C . ASP A 1 384 ? 27.701 2.704 -17.770 1.00 76.81 384 ASP A C 1
ATOM 3160 O O . ASP A 1 384 ? 27.821 3.448 -16.792 1.00 76.81 384 ASP A O 1
ATOM 3164 N N . LEU A 1 385 ? 26.803 1.724 -17.823 1.00 81.94 385 LEU A N 1
ATOM 3165 C CA . LEU A 1 385 ? 25.932 1.376 -16.708 1.00 81.94 385 LEU A CA 1
ATOM 3166 C C . LEU A 1 385 ? 26.362 0.045 -16.098 1.00 81.94 385 LEU A C 1
ATOM 3168 O O . LEU A 1 385 ? 26.864 -0.839 -16.791 1.00 81.94 385 LEU A O 1
ATOM 3172 N N . VAL A 1 386 ? 26.121 -0.100 -14.797 1.00 83.56 386 VAL A N 1
ATOM 3173 C CA . VAL A 1 386 ? 26.357 -1.354 -14.077 1.00 83.56 386 VAL A CA 1
ATOM 3174 C C . VAL A 1 386 ? 25.452 -2.456 -14.633 1.00 83.56 386 VAL A C 1
ATOM 3176 O O . VAL A 1 386 ? 24.301 -2.217 -15.004 1.00 83.56 386 VAL A O 1
ATOM 3179 N N . VAL A 1 387 ? 25.970 -3.683 -14.689 1.00 81.12 387 VAL A N 1
ATOM 3180 C CA . VAL A 1 387 ? 25.207 -4.854 -15.134 1.00 81.12 387 VAL A CA 1
ATOM 3181 C C . VAL A 1 387 ? 23.989 -5.068 -14.226 1.00 81.12 387 VAL A C 1
ATOM 3183 O O . VAL A 1 387 ? 24.098 -5.057 -13.000 1.00 81.12 387 VAL A O 1
ATOM 3186 N N . GLY A 1 388 ? 22.815 -5.269 -14.829 1.00 82.62 388 GLY A N 1
ATOM 3187 C CA . GLY A 1 388 ? 21.567 -5.505 -14.100 1.00 82.62 388 GLY A CA 1
ATOM 3188 C C . GLY A 1 388 ? 20.882 -4.233 -13.597 1.00 82.62 388 GLY A C 1
ATOM 3189 O O . GLY A 1 388 ? 19.875 -4.328 -12.897 1.00 82.62 388 GLY A O 1
ATOM 3190 N N . ILE A 1 389 ? 21.365 -3.041 -13.971 1.00 87.81 389 ILE A N 1
ATOM 3191 C CA . ILE A 1 389 ? 20.680 -1.772 -13.678 1.00 87.81 389 ILE A CA 1
ATOM 3192 C C . ILE A 1 389 ? 19.235 -1.762 -14.204 1.00 87.81 389 ILE A C 1
ATOM 3194 O O . ILE A 1 389 ? 18.370 -1.076 -13.657 1.00 87.81 389 ILE A O 1
ATOM 3198 N N . GLU A 1 390 ? 18.954 -2.547 -15.249 1.00 88.12 390 GLU A N 1
ATOM 3199 C CA . GLU A 1 390 ? 17.618 -2.711 -15.806 1.00 88.12 390 GLU A CA 1
ATOM 3200 C C . GLU A 1 390 ? 16.630 -3.267 -14.777 1.00 88.12 390 GLU A C 1
ATOM 3202 O O . GLU A 1 390 ? 15.465 -2.878 -14.779 1.00 88.12 390 GLU A O 1
ATOM 3207 N N . GLU A 1 391 ? 17.081 -4.118 -13.857 1.00 89.50 391 GLU A N 1
ATOM 3208 C CA . GLU A 1 391 ? 16.242 -4.673 -12.791 1.00 89.50 391 GLU A CA 1
ATOM 3209 C C . GLU A 1 391 ? 15.865 -3.620 -11.758 1.00 89.50 391 GLU A C 1
ATOM 3211 O O . GLU A 1 391 ? 14.724 -3.571 -11.299 1.00 89.50 391 GLU A O 1
ATOM 3216 N N . ILE A 1 392 ? 16.803 -2.729 -11.439 1.00 91.38 392 ILE A N 1
ATOM 3217 C CA . ILE A 1 392 ? 16.578 -1.625 -10.508 1.00 91.38 392 ILE A CA 1
ATOM 3218 C C . ILE A 1 392 ? 15.546 -0.671 -11.105 1.00 91.38 392 ILE A C 1
ATOM 3220 O O . ILE A 1 392 ? 14.536 -0.374 -10.468 1.00 91.38 392 ILE A O 1
ATOM 3224 N N . PHE A 1 393 ? 15.736 -0.248 -12.360 1.00 92.06 393 PHE A N 1
ATOM 3225 C CA . PHE A 1 393 ? 14.743 0.583 -13.041 1.00 92.06 393 PHE A CA 1
ATOM 3226 C C . PHE A 1 393 ? 13.411 -0.141 -13.214 1.00 92.06 393 PHE A C 1
ATOM 3228 O O . PHE A 1 393 ? 12.371 0.492 -13.075 1.00 92.06 393 PHE A O 1
ATOM 3235 N N . ARG A 1 394 ? 13.397 -1.457 -13.451 1.00 90.50 394 ARG A N 1
ATOM 3236 C CA . ARG A 1 394 ? 12.152 -2.233 -13.506 1.00 90.50 394 ARG A CA 1
ATOM 3237 C C . ARG A 1 394 ? 11.411 -2.180 -12.175 1.00 90.50 394 ARG A C 1
ATOM 3239 O O . ARG A 1 394 ? 10.216 -1.904 -12.176 1.00 90.50 394 ARG A O 1
ATOM 3246 N N . ALA A 1 395 ? 12.104 -2.396 -11.060 1.00 89.88 395 ALA A N 1
ATOM 3247 C CA . ALA A 1 395 ? 11.512 -2.321 -9.729 1.00 89.88 395 ALA A CA 1
ATOM 3248 C C . ALA A 1 395 ? 10.970 -0.916 -9.418 1.00 89.88 395 ALA A C 1
ATOM 3250 O O . ALA A 1 395 ? 9.858 -0.798 -8.903 1.00 89.88 395 ALA A O 1
ATOM 3251 N N . LEU A 1 396 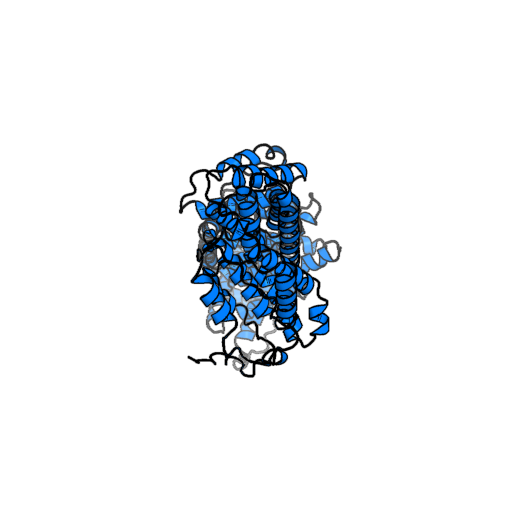? 11.705 0.134 -9.803 1.00 92.69 396 LEU A N 1
ATOM 3252 C CA . LEU A 1 396 ? 11.286 1.528 -9.632 1.00 92.69 396 LEU A CA 1
ATOM 3253 C C . LEU A 1 396 ? 10.133 1.927 -10.564 1.00 92.69 396 LEU A C 1
ATOM 3255 O O . LEU A 1 396 ? 9.282 2.714 -10.178 1.00 92.69 396 LEU A O 1
ATOM 3259 N N . LEU A 1 397 ? 10.059 1.393 -11.784 1.00 90.19 397 LEU A N 1
ATOM 3260 C CA . LEU A 1 397 ? 9.009 1.749 -12.742 1.00 90.19 397 LEU A CA 1
ATOM 3261 C C . LEU A 1 397 ? 7.660 1.102 -12.413 1.00 90.19 397 LEU A C 1
ATOM 3263 O O . LEU A 1 397 ? 6.640 1.671 -12.785 1.00 90.19 397 LEU A O 1
ATOM 3267 N N . ILE A 1 398 ? 7.621 -0.056 -11.742 1.00 87.69 398 ILE A N 1
ATOM 3268 C CA . ILE A 1 398 ? 6.368 -0.768 -11.416 1.00 87.69 398 ILE A CA 1
ATOM 3269 C C . ILE A 1 398 ? 5.313 0.149 -10.761 1.00 87.69 398 ILE A C 1
ATOM 3271 O O . ILE A 1 398 ? 4.215 0.229 -11.317 1.00 87.69 398 ILE A O 1
ATOM 3275 N N . PRO A 1 399 ? 5.604 0.842 -9.640 1.00 85.69 399 PRO A N 1
ATOM 3276 C CA . PRO A 1 399 ? 4.614 1.677 -8.953 1.00 85.69 399 PRO A CA 1
ATOM 3277 C C . PRO A 1 399 ? 4.388 3.042 -9.617 1.00 85.69 399 PRO A C 1
ATOM 3279 O O . PRO A 1 399 ? 3.438 3.739 -9.276 1.00 85.69 399 PRO A O 1
ATOM 3282 N N . LEU A 1 400 ? 5.236 3.454 -10.564 1.00 87.88 400 LEU A N 1
ATOM 3283 C CA . LEU A 1 400 ? 5.116 4.772 -11.182 1.00 87.88 400 LEU A CA 1
ATOM 3284 C C . LEU A 1 400 ? 3.954 4.830 -12.178 1.00 87.88 400 LEU A C 1
ATOM 3286 O O . LEU A 1 400 ? 3.697 3.898 -12.946 1.00 87.88 400 LEU A O 1
ATOM 3290 N N . GLY A 1 401 ? 3.275 5.976 -12.201 1.00 86.12 401 GLY A N 1
ATOM 3291 C CA . GLY A 1 401 ? 2.247 6.262 -13.195 1.00 86.12 401 GLY A CA 1
ATOM 3292 C C . GLY A 1 401 ? 2.821 6.351 -14.610 1.00 86.12 401 GLY A C 1
ATOM 3293 O O . GLY A 1 401 ? 3.992 6.681 -14.817 1.00 86.12 401 GLY A O 1
ATOM 3294 N N . ASP A 1 402 ? 1.971 6.105 -15.602 1.00 86.75 402 ASP A N 1
ATOM 3295 C CA . ASP A 1 402 ? 2.354 6.097 -17.016 1.00 86.75 402 ASP A CA 1
ATOM 3296 C C . ASP A 1 402 ? 3.053 7.386 -17.485 1.00 86.75 402 ASP A C 1
ATOM 3298 O O . ASP A 1 402 ? 3.957 7.311 -18.309 1.00 86.75 402 ASP A O 1
ATOM 3302 N N . G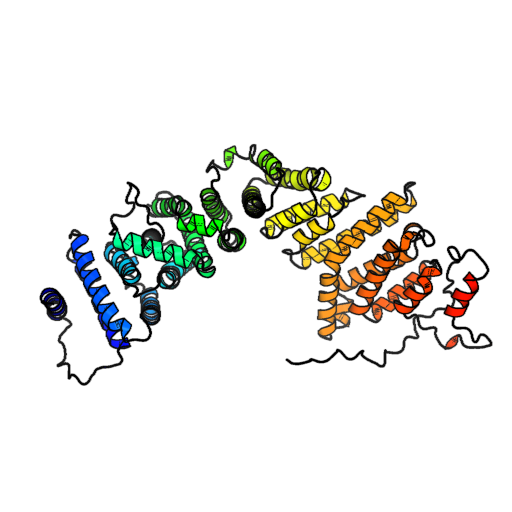LU A 1 403 ? 2.701 8.560 -16.946 1.00 88.12 403 GLU A N 1
ATOM 3303 C CA . GLU A 1 403 ? 3.359 9.833 -17.296 1.00 88.12 403 GLU A CA 1
ATOM 3304 C C . GLU A 1 403 ? 4.864 9.814 -16.993 1.00 88.12 403 GLU A C 1
ATOM 3306 O O . GLU A 1 403 ? 5.678 10.215 -17.825 1.00 88.12 403 GLU A O 1
ATOM 3311 N N . LYS A 1 404 ? 5.260 9.279 -15.831 1.00 88.38 404 LYS A N 1
ATOM 3312 C CA . LYS A 1 404 ? 6.676 9.135 -15.456 1.00 88.38 404 LYS A CA 1
ATOM 3313 C C . LYS A 1 404 ? 7.381 8.094 -16.325 1.00 88.38 404 LYS A C 1
ATOM 3315 O O . LYS A 1 404 ? 8.538 8.278 -16.697 1.00 88.38 404 LYS A O 1
ATOM 3320 N N . LYS A 1 405 ? 6.673 7.035 -16.728 1.00 89.56 405 LYS A N 1
ATOM 3321 C CA . LYS A 1 405 ? 7.185 6.031 -17.677 1.00 89.56 405 LYS A CA 1
ATOM 3322 C C . LYS A 1 405 ? 7.364 6.610 -19.088 1.00 89.56 405 LYS A C 1
ATOM 3324 O O . LYS A 1 405 ? 8.284 6.219 -19.804 1.00 89.56 405 LYS A O 1
ATOM 3329 N N . LEU A 1 406 ? 6.536 7.573 -19.494 1.00 89.31 406 LEU A N 1
ATOM 3330 C CA . LEU A 1 406 ? 6.732 8.322 -20.737 1.00 89.31 406 LEU A CA 1
ATOM 3331 C C . LEU A 1 406 ? 7.926 9.276 -20.642 1.00 89.31 406 LEU A C 1
ATOM 3333 O O . LEU A 1 406 ? 8.742 9.306 -21.563 1.00 89.31 406 LEU A O 1
ATOM 3337 N N . GLU A 1 407 ? 8.062 10.009 -19.533 1.00 90.81 407 GLU A N 1
ATOM 3338 C CA . GLU A 1 407 ? 9.229 10.858 -19.252 1.00 90.81 407 GLU A CA 1
ATOM 3339 C C . GLU A 1 407 ? 10.531 10.044 -19.334 1.00 90.81 407 GLU A C 1
ATOM 3341 O O . GLU A 1 407 ? 11.478 10.453 -20.010 1.00 90.81 407 GLU A O 1
ATOM 3346 N N . PHE A 1 408 ? 10.536 8.839 -18.751 1.00 93.06 408 PHE A N 1
ATOM 3347 C CA . PHE A 1 408 ? 11.631 7.874 -18.854 1.00 93.06 408 PHE A CA 1
ATOM 3348 C C . PHE A 1 408 ? 12.036 7.612 -20.309 1.00 93.06 408 PHE A C 1
ATOM 3350 O O . PHE A 1 408 ? 13.195 7.786 -20.687 1.00 93.06 408 PHE A O 1
ATOM 3357 N N . CYS A 1 409 ? 11.066 7.253 -21.152 1.00 92.44 409 CYS A N 1
ATOM 3358 C CA . CYS A 1 409 ? 11.305 6.943 -22.558 1.00 92.44 409 CYS A CA 1
ATOM 3359 C C . CYS A 1 409 ? 11.799 8.156 -23.358 1.00 92.44 409 CYS A C 1
ATOM 3361 O O . CYS A 1 409 ? 12.640 8.008 -24.246 1.00 92.44 409 CYS A O 1
ATOM 3363 N N . GLN A 1 410 ? 11.282 9.353 -23.067 1.00 92.56 410 GLN A N 1
ATOM 3364 C CA . GLN A 1 410 ? 11.734 10.595 -23.703 1.00 92.56 410 GLN A CA 1
ATOM 3365 C C . GLN A 1 410 ? 13.180 10.911 -23.347 1.00 92.56 410 GLN A C 1
ATOM 3367 O O . GLN A 1 410 ? 13.951 11.368 -24.191 1.00 92.56 410 GLN A O 1
ATOM 3372 N N . GLU A 1 411 ? 13.555 10.688 -22.097 1.00 91.94 411 GLU A N 1
ATOM 3373 C CA . GLU A 1 411 ? 14.888 11.012 -21.630 1.00 91.94 411 GLU A CA 1
ATOM 3374 C C . GLU A 1 411 ? 15.925 9.998 -22.121 1.00 91.94 411 GLU A C 1
ATOM 3376 O O . GLU A 1 411 ? 16.999 10.399 -22.567 1.00 91.94 411 GLU A O 1
ATOM 3381 N N . LEU A 1 412 ? 15.575 8.707 -22.167 1.00 93.19 412 LEU A N 1
ATOM 3382 C CA . LEU A 1 412 ? 16.386 7.692 -22.843 1.00 93.19 412 LEU A CA 1
ATOM 3383 C C . LEU A 1 412 ? 16.620 8.051 -24.318 1.00 93.19 412 LEU A C 1
ATOM 3385 O O . LEU A 1 412 ? 17.740 7.917 -24.807 1.00 93.19 412 LEU A O 1
ATOM 3389 N N . TYR A 1 413 ? 15.602 8.573 -25.013 1.00 93.31 413 TYR A N 1
ATOM 3390 C CA . TYR A 1 413 ? 15.729 9.001 -26.410 1.00 93.31 413 TYR A CA 1
ATOM 3391 C C . TYR A 1 413 ? 16.746 10.132 -26.555 1.00 93.31 413 TYR A C 1
ATOM 3393 O O . TYR A 1 413 ? 17.645 10.058 -27.395 1.00 93.31 413 TYR A O 1
ATOM 3401 N N . LYS A 1 414 ? 16.635 11.170 -25.715 1.00 92.31 414 LYS A N 1
ATOM 3402 C CA . LYS A 1 414 ? 17.582 12.293 -25.719 1.00 92.31 414 LYS A CA 1
ATOM 3403 C C . LYS A 1 414 ? 19.005 11.821 -25.444 1.00 92.31 414 LYS A C 1
ATOM 3405 O O . LYS A 1 414 ? 19.922 12.304 -26.098 1.00 92.31 414 LYS A O 1
ATOM 3410 N N . GLN A 1 415 ? 19.185 10.880 -24.517 1.00 90.31 415 GLN A N 1
ATOM 3411 C CA . GLN A 1 415 ? 20.496 10.320 -24.199 1.00 90.31 415 GLN A CA 1
ATOM 3412 C C . GLN A 1 415 ? 21.077 9.533 -25.370 1.00 90.31 415 GLN A C 1
ATOM 3414 O O . GLN A 1 415 ? 22.193 9.826 -25.778 1.00 90.31 415 GLN A O 1
ATOM 3419 N N . VAL A 1 416 ? 20.330 8.592 -25.959 1.00 91.12 416 VAL A N 1
ATOM 3420 C CA . VAL A 1 416 ? 20.811 7.823 -27.122 1.00 91.12 416 VAL A CA 1
ATOM 3421 C C . VAL A 1 416 ? 21.167 8.758 -28.273 1.00 91.12 416 VAL A C 1
ATOM 3423 O O . VAL A 1 416 ? 22.220 8.603 -28.882 1.00 91.12 416 VAL A O 1
ATOM 3426 N N . LYS A 1 417 ? 20.328 9.766 -28.536 1.00 90.44 417 LYS A N 1
ATOM 3427 C CA . LYS A 1 417 ? 20.608 10.772 -29.560 1.00 90.44 417 LYS A CA 1
ATOM 3428 C C . LYS A 1 417 ? 21.886 11.556 -29.257 1.00 90.44 417 LYS A C 1
ATOM 3430 O O . LYS A 1 417 ? 22.726 11.686 -30.135 1.00 90.44 417 LYS A O 1
ATOM 3435 N N . LYS A 1 418 ? 22.045 12.037 -28.021 1.00 89.44 418 LYS A N 1
ATOM 3436 C CA . LYS A 1 418 ? 23.238 12.769 -27.580 1.00 89.44 418 LYS A CA 1
ATOM 3437 C C . LYS A 1 418 ? 24.501 11.922 -27.742 1.00 89.44 418 LYS A C 1
ATOM 3439 O O . LYS A 1 418 ? 25.470 12.404 -28.311 1.00 89.44 418 LYS A O 1
ATOM 3444 N N . ILE A 1 419 ? 24.465 10.663 -27.301 1.00 87.25 419 ILE A N 1
ATOM 3445 C CA . ILE A 1 419 ? 25.585 9.727 -27.448 1.00 87.25 419 ILE A CA 1
ATOM 3446 C C . ILE A 1 419 ? 25.915 9.540 -28.931 1.00 87.25 419 ILE A C 1
ATOM 3448 O O . ILE A 1 419 ? 27.076 9.629 -29.309 1.00 87.25 419 ILE A O 1
ATOM 3452 N N . LEU A 1 420 ? 24.905 9.344 -29.784 1.00 85.50 420 LEU A N 1
ATOM 3453 C CA . LEU A 1 420 ? 25.107 9.186 -31.222 1.00 85.50 420 LEU A CA 1
ATOM 3454 C C . LEU A 1 420 ? 25.737 10.437 -31.855 1.00 85.50 420 LEU A C 1
ATOM 3456 O O . LEU A 1 420 ? 26.679 10.306 -32.634 1.00 85.50 420 LEU A O 1
ATOM 3460 N N . ASP A 1 421 ? 25.265 11.628 -31.488 1.00 84.25 421 ASP A N 1
ATOM 3461 C CA . ASP A 1 421 ? 25.774 12.905 -31.998 1.00 84.25 421 ASP A CA 1
ATOM 3462 C C . ASP A 1 421 ? 27.223 13.176 -31.518 1.00 84.25 421 ASP A C 1
ATOM 3464 O O . ASP A 1 421 ? 28.052 13.656 -32.290 1.00 84.25 421 ASP A O 1
ATOM 3468 N N . GLU A 1 422 ? 27.563 12.822 -30.272 1.00 81.44 422 GLU A N 1
ATOM 3469 C CA . GLU A 1 422 ? 28.910 12.985 -29.689 1.00 81.44 422 GLU A CA 1
ATOM 3470 C C . GLU A 1 422 ? 29.909 11.916 -30.170 1.00 81.44 422 GLU A C 1
ATOM 3472 O O . GLU A 1 422 ? 31.108 12.185 -30.284 1.00 81.44 422 GLU A O 1
ATOM 3477 N N . SER A 1 423 ? 29.419 10.721 -30.516 1.00 71.06 423 SER A N 1
ATOM 3478 C CA . SER A 1 423 ? 30.227 9.579 -30.970 1.00 71.06 423 SER A CA 1
ATOM 3479 C C . SER A 1 423 ? 30.958 9.796 -32.292 1.00 71.06 423 SER A C 1
ATOM 3481 O O . SER A 1 423 ? 31.864 9.038 -32.618 1.00 71.06 423 SER A O 1
ATOM 3483 N N . ILE A 1 424 ? 30.579 10.824 -33.056 1.00 64.44 424 ILE A N 1
ATOM 3484 C CA . ILE A 1 424 ? 31.234 11.195 -34.318 1.00 64.44 424 ILE A CA 1
ATOM 3485 C C . ILE A 1 424 ? 32.684 11.663 -34.067 1.00 64.44 424 ILE A C 1
ATOM 3487 O O . ILE A 1 424 ? 33.506 11.618 -34.977 1.00 64.44 424 ILE A O 1
ATOM 3491 N N . ASN A 1 425 ? 33.016 12.057 -32.828 1.00 59.38 425 ASN A N 1
ATOM 3492 C CA . ASN A 1 425 ? 34.297 12.670 -32.466 1.00 59.38 425 ASN A CA 1
ATOM 3493 C C . ASN A 1 425 ? 35.152 11.851 -31.471 1.00 59.38 425 ASN A C 1
ATOM 3495 O O . ASN A 1 425 ? 36.180 12.355 -31.024 1.00 59.38 425 ASN A O 1
ATOM 3499 N N . GLN A 1 426 ? 34.739 10.644 -31.062 1.00 59.09 426 GLN A N 1
ATOM 3500 C CA . GLN A 1 426 ? 35.410 9.875 -29.997 1.00 59.09 426 GLN A CA 1
ATOM 3501 C C . GLN A 1 426 ? 36.173 8.652 -30.534 1.00 59.09 426 GLN A C 1
ATOM 3503 O O . GLN A 1 426 ? 35.637 7.890 -31.330 1.00 59.09 426 GLN A O 1
ATOM 3508 N N . GLU A 1 427 ? 37.394 8.422 -30.032 1.00 57.69 427 GLU A N 1
ATOM 3509 C CA . GLU A 1 427 ? 38.269 7.291 -30.410 1.00 57.69 427 GLU A CA 1
ATOM 3510 C C . GLU A 1 427 ? 37.849 5.931 -29.801 1.00 57.69 427 GLU A C 1
ATOM 3512 O O . GLU A 1 427 ? 38.361 4.894 -30.211 1.00 57.69 427 GLU A O 1
ATOM 3517 N N . ASN A 1 428 ? 36.910 5.903 -28.842 1.00 70.38 428 ASN A N 1
ATOM 3518 C CA . ASN A 1 428 ? 36.491 4.684 -28.129 1.00 70.38 428 ASN A CA 1
ATOM 3519 C C . ASN A 1 428 ? 35.095 4.199 -28.568 1.00 70.38 428 ASN A C 1
ATOM 3521 O O . ASN A 1 428 ? 34.087 4.416 -27.888 1.00 70.38 428 ASN A O 1
ATOM 3525 N N . GLU A 1 429 ? 35.038 3.513 -29.711 1.00 74.50 429 GLU A N 1
ATOM 3526 C CA . GLU A 1 429 ? 33.792 3.001 -30.306 1.00 74.50 429 GLU A CA 1
ATOM 3527 C C . GLU A 1 429 ? 33.043 2.006 -29.398 1.00 74.50 429 GLU A C 1
ATOM 3529 O O . GLU A 1 429 ? 31.812 2.038 -29.322 1.00 74.50 429 GLU A O 1
ATOM 3534 N N . ASP A 1 430 ? 33.765 1.161 -28.658 1.00 75.81 430 ASP A N 1
ATOM 3535 C CA . ASP A 1 430 ? 33.176 0.123 -27.800 1.00 75.81 430 ASP A CA 1
ATOM 3536 C C . ASP A 1 430 ? 32.347 0.699 -26.640 1.00 75.81 430 ASP A C 1
ATOM 3538 O O . ASP A 1 430 ? 31.248 0.213 -26.356 1.00 75.81 430 ASP A O 1
ATOM 3542 N N . ILE A 1 431 ? 32.834 1.774 -26.012 1.00 75.56 431 ILE A N 1
ATOM 3543 C CA . ILE A 1 431 ? 32.152 2.460 -24.901 1.00 75.56 431 ILE A CA 1
ATOM 3544 C C . ILE A 1 431 ? 30.866 3.124 -25.403 1.00 75.56 431 ILE A C 1
ATOM 3546 O O . ILE A 1 431 ? 29.817 3.053 -24.762 1.00 75.56 431 ILE A O 1
ATOM 3550 N N . CYS A 1 432 ? 30.910 3.725 -26.594 1.00 81.31 432 CYS A N 1
ATOM 3551 C CA . CYS A 1 432 ? 29.730 4.324 -27.209 1.00 81.31 432 CYS A CA 1
ATOM 3552 C C . CYS A 1 432 ? 28.640 3.276 -27.488 1.00 81.31 432 CYS A C 1
ATOM 3554 O O . CYS A 1 432 ? 27.468 3.494 -27.173 1.00 81.31 432 CYS A O 1
ATOM 3556 N N . VAL A 1 433 ? 29.014 2.131 -28.067 1.00 84.38 433 VAL A N 1
ATOM 3557 C CA . VAL A 1 433 ? 28.072 1.048 -28.389 1.00 84.38 433 VAL A CA 1
ATOM 3558 C C . VAL A 1 433 ? 27.461 0.452 -27.116 1.00 84.38 433 VAL A C 1
ATOM 3560 O O . VAL A 1 433 ? 26.242 0.289 -27.046 1.00 84.38 433 VAL A O 1
ATOM 3563 N N . SER A 1 434 ? 28.277 0.198 -26.087 1.00 84.44 434 SER A N 1
ATOM 3564 C CA . SER A 1 434 ? 27.827 -0.232 -24.752 1.00 84.44 434 SER A CA 1
ATOM 3565 C C . SER A 1 434 ? 26.821 0.756 -24.139 1.00 84.44 434 SER A C 1
ATOM 3567 O O . SER A 1 434 ? 25.715 0.380 -23.724 1.00 84.44 434 SER A O 1
ATOM 3569 N N . GLY A 1 435 ? 27.154 2.050 -24.171 1.00 84.75 435 GLY A N 1
ATOM 3570 C CA . GLY A 1 435 ? 26.294 3.127 -23.693 1.00 84.75 435 GLY A CA 1
ATOM 3571 C C . GLY A 1 435 ? 24.944 3.169 -24.411 1.00 84.75 435 GLY A C 1
ATOM 3572 O O . GLY A 1 435 ? 23.905 3.227 -23.756 1.00 84.75 435 GLY A O 1
ATOM 3573 N N . ILE A 1 436 ? 24.925 3.061 -25.742 1.00 88.75 436 ILE A N 1
ATOM 3574 C CA . ILE A 1 436 ? 23.684 3.032 -26.536 1.00 88.75 436 ILE A CA 1
ATOM 3575 C C . ILE A 1 436 ? 22.832 1.804 -26.187 1.00 88.75 436 ILE A C 1
ATOM 3577 O O . ILE A 1 436 ? 21.633 1.932 -25.924 1.00 88.75 436 ILE A O 1
ATOM 3581 N N . LEU A 1 437 ? 23.435 0.615 -26.152 1.00 89.12 437 LEU A N 1
ATOM 3582 C CA . LEU A 1 437 ? 22.706 -0.636 -25.945 1.00 89.12 437 LEU A CA 1
ATOM 3583 C C . LEU A 1 437 ? 22.101 -0.744 -24.552 1.00 89.12 437 LEU A C 1
ATOM 3585 O O . LEU A 1 437 ? 20.974 -1.218 -24.418 1.00 89.12 437 LEU A O 1
ATOM 3589 N N . SER A 1 438 ? 22.795 -0.260 -23.525 1.00 88.00 438 SER A N 1
ATOM 3590 C CA . SER A 1 438 ? 22.243 -0.218 -22.169 1.00 88.00 438 SER A CA 1
ATOM 3591 C C . SER A 1 438 ? 20.973 0.647 -22.089 1.00 88.00 438 SER A C 1
ATOM 3593 O O . SER A 1 438 ? 19.993 0.248 -21.459 1.00 88.00 438 SER A O 1
ATOM 3595 N N . ARG A 1 439 ? 20.899 1.772 -22.821 1.00 91.00 439 ARG A N 1
ATOM 3596 C CA . ARG A 1 439 ? 19.669 2.593 -22.899 1.00 91.00 439 ARG A CA 1
ATOM 3597 C C . ARG A 1 439 ? 18.566 1.915 -23.695 1.00 91.00 439 ARG A C 1
ATOM 3599 O O . ARG A 1 439 ? 17.399 2.056 -23.343 1.00 91.00 439 ARG A O 1
ATOM 3606 N N . ILE A 1 440 ? 18.915 1.175 -24.745 1.00 91.31 440 ILE A N 1
ATOM 3607 C CA . ILE A 1 440 ? 17.940 0.396 -25.518 1.00 91.31 440 ILE A CA 1
ATOM 3608 C C . ILE A 1 440 ? 17.342 -0.713 -24.653 1.00 91.31 440 ILE A C 1
ATOM 3610 O O . ILE A 1 440 ? 16.131 -0.903 -24.672 1.00 91.31 440 ILE A O 1
ATOM 3614 N N . ARG A 1 441 ? 18.147 -1.399 -23.835 1.00 90.25 441 ARG A N 1
ATOM 3615 C CA . ARG A 1 441 ? 17.637 -2.392 -22.877 1.00 90.25 441 ARG A CA 1
ATOM 3616 C C . ARG A 1 441 ? 16.693 -1.766 -21.855 1.00 90.25 441 ARG A C 1
ATOM 3618 O O . ARG A 1 441 ? 15.631 -2.321 -21.590 1.00 90.25 441 ARG A O 1
ATOM 3625 N N . LEU A 1 442 ? 17.025 -0.581 -21.346 1.00 91.19 442 LEU A N 1
ATOM 3626 C CA . LEU A 1 442 ? 16.131 0.181 -20.472 1.00 91.19 442 LEU A CA 1
ATOM 3627 C C . LEU A 1 442 ? 14.833 0.601 -21.178 1.00 91.19 442 LEU A C 1
ATOM 3629 O O . LEU A 1 442 ? 13.767 0.533 -20.572 1.00 91.19 442 LEU A O 1
ATOM 3633 N N . LEU A 1 443 ? 14.886 0.971 -22.461 1.00 92.38 443 LEU A N 1
ATOM 3634 C CA . LEU A 1 443 ? 13.702 1.342 -23.244 1.00 92.38 443 LEU A CA 1
ATOM 3635 C C . LEU A 1 443 ? 12.669 0.207 -23.316 1.00 92.38 443 LEU A C 1
ATOM 3637 O O . LEU A 1 443 ? 11.471 0.498 -23.317 1.00 92.38 443 LEU A O 1
ATOM 3641 N N . ILE A 1 444 ? 13.105 -1.060 -23.307 1.00 90.00 444 ILE A N 1
ATOM 3642 C CA . ILE A 1 444 ? 12.216 -2.241 -23.276 1.00 90.00 444 ILE A CA 1
ATOM 3643 C C . ILE A 1 444 ? 11.234 -2.153 -22.098 1.00 90.00 444 ILE A C 1
ATOM 3645 O O . ILE A 1 444 ? 10.052 -2.470 -22.231 1.00 90.00 444 ILE A O 1
ATOM 3649 N N . LEU A 1 445 ? 11.695 -1.642 -20.951 1.00 88.00 445 LEU A N 1
ATOM 3650 C CA . LEU A 1 445 ? 10.880 -1.491 -19.742 1.00 88.00 445 LEU A CA 1
ATOM 3651 C C . LEU A 1 445 ? 9.749 -0.470 -19.900 1.00 88.00 445 LEU A C 1
ATOM 3653 O O . LEU A 1 445 ? 8.777 -0.530 -19.159 1.00 88.00 445 LEU A O 1
ATOM 3657 N N . GLY A 1 446 ? 9.871 0.481 -20.826 1.00 84.38 446 GLY A N 1
ATOM 3658 C CA . GLY A 1 446 ? 8.857 1.507 -21.082 1.00 84.38 446 GLY A CA 1
ATOM 3659 C C . GLY A 1 446 ? 8.044 1.275 -22.355 1.00 84.38 446 GLY A C 1
ATOM 3660 O O . GLY A 1 446 ? 7.043 1.958 -22.580 1.00 84.38 446 GLY A O 1
ATOM 3661 N N . THR A 1 447 ? 8.434 0.310 -23.195 1.00 84.75 447 THR A N 1
ATOM 3662 C CA . THR A 1 447 ? 7.849 0.167 -24.536 1.00 84.75 447 THR A CA 1
ATOM 3663 C C . THR A 1 447 ? 6.392 -0.272 -24.493 1.00 84.75 447 THR A C 1
ATOM 3665 O O . THR A 1 447 ? 5.603 0.217 -25.293 1.00 84.75 447 THR A O 1
ATOM 3668 N N . TYR A 1 448 ? 6.010 -1.113 -23.527 1.00 81.94 448 TYR A N 1
ATOM 3669 C CA . TYR A 1 448 ? 4.621 -1.559 -23.363 1.00 81.94 448 TYR A CA 1
ATOM 3670 C C . TYR A 1 448 ? 3.663 -0.408 -23.018 1.00 81.94 448 TYR A C 1
ATOM 3672 O O . TYR A 1 448 ? 2.506 -0.427 -23.428 1.00 81.94 448 TYR A O 1
ATOM 3680 N N . VAL A 1 449 ? 4.131 0.611 -22.285 1.00 80.88 449 VAL A N 1
ATOM 3681 C CA . VAL A 1 449 ? 3.320 1.796 -21.954 1.00 80.88 449 VAL A CA 1
ATOM 3682 C C . VAL A 1 449 ? 3.142 2.672 -23.179 1.00 80.88 449 VAL A C 1
ATOM 3684 O O . VAL A 1 449 ? 2.032 3.119 -23.467 1.00 80.88 449 VAL A O 1
ATOM 3687 N N . LEU A 1 450 ? 4.237 2.889 -23.916 1.00 81.06 450 LEU A N 1
ATOM 3688 C CA . LEU A 1 450 ? 4.225 3.651 -25.160 1.00 81.06 450 LEU A CA 1
ATOM 3689 C C . LEU A 1 450 ? 3.238 3.051 -26.160 1.00 81.06 450 LEU A C 1
ATOM 3691 O O . LEU A 1 450 ? 2.365 3.757 -26.665 1.00 81.06 450 LEU A O 1
ATOM 3695 N N . THR A 1 451 ? 3.357 1.750 -26.424 1.00 82.19 451 THR A N 1
ATOM 3696 C CA . THR A 1 451 ? 2.494 1.069 -27.387 1.00 82.19 451 THR A CA 1
ATOM 3697 C C . THR A 1 451 ? 1.075 0.923 -26.856 1.00 82.19 451 THR A C 1
ATOM 3699 O O . THR A 1 451 ? 0.144 1.275 -27.568 1.00 82.19 451 THR A O 1
ATOM 3702 N N . GLY A 1 452 ? 0.879 0.548 -25.589 1.00 81.44 452 GLY A N 1
ATOM 3703 C CA . GLY A 1 452 ? -0.447 0.405 -24.980 1.00 81.44 452 GLY A CA 1
ATOM 3704 C C . GLY A 1 452 ? -1.301 1.679 -25.048 1.00 81.44 452 GLY A C 1
ATOM 3705 O O . GLY A 1 452 ? -2.474 1.629 -25.429 1.00 81.44 452 GLY A O 1
ATOM 3706 N N . ARG A 1 453 ? -0.723 2.853 -24.760 1.00 79.00 453 ARG A N 1
ATOM 3707 C CA . ARG A 1 453 ? -1.440 4.139 -24.870 1.00 79.00 453 ARG A CA 1
ATOM 3708 C C . ARG A 1 453 ? -1.790 4.496 -26.312 1.00 79.00 453 ARG A C 1
ATOM 3710 O O . ARG A 1 453 ? -2.884 4.974 -26.584 1.00 79.00 453 ARG A O 1
ATOM 3717 N N . VAL A 1 454 ? -0.893 4.240 -27.257 1.00 78.38 454 VAL A N 1
ATOM 3718 C CA . VAL A 1 454 ? -1.156 4.517 -28.676 1.00 78.38 454 VAL A CA 1
ATOM 3719 C C . VAL A 1 454 ? -2.195 3.539 -29.241 1.00 78.38 454 VAL A C 1
ATOM 3721 O O . VAL A 1 454 ? -3.141 3.966 -29.907 1.00 78.38 454 VAL A O 1
ATOM 3724 N N . SER A 1 455 ? -2.092 2.253 -28.902 1.00 78.69 455 SER A N 1
ATOM 3725 C CA . SER A 1 455 ? -3.019 1.192 -29.307 1.00 78.69 455 SER A CA 1
ATOM 3726 C C . SER A 1 455 ? -4.435 1.417 -28.761 1.00 78.69 455 SER A C 1
ATOM 3728 O O . SER A 1 455 ? -5.404 1.205 -29.491 1.00 78.69 455 SER A O 1
ATOM 3730 N N . THR A 1 456 ? -4.598 1.922 -27.531 1.00 77.12 456 THR A N 1
ATOM 3731 C CA . THR A 1 456 ? -5.930 2.269 -26.985 1.00 77.12 456 THR A CA 1
ATOM 3732 C C . THR A 1 456 ? -6.581 3.438 -27.730 1.00 77.12 456 THR A C 1
ATOM 3734 O O . THR A 1 456 ? -7.766 3.365 -28.066 1.00 77.12 456 THR A O 1
ATOM 3737 N N . VAL A 1 457 ? -5.819 4.480 -28.083 1.00 70.44 457 VAL A N 1
ATOM 3738 C CA . VAL A 1 457 ? -6.347 5.597 -28.888 1.00 70.44 457 VAL A CA 1
ATOM 3739 C C . VAL A 1 457 ? -6.705 5.126 -30.302 1.00 70.44 457 VAL A C 1
ATOM 3741 O O . VAL A 1 457 ? -7.775 5.481 -30.802 1.00 70.44 457 VAL A O 1
ATOM 3744 N N . PHE A 1 458 ? -5.897 4.254 -30.917 1.00 71.69 458 PHE A N 1
ATOM 3745 C CA . PHE A 1 458 ? -6.230 3.635 -32.206 1.00 71.69 458 PHE A CA 1
ATOM 3746 C C . PHE A 1 458 ? -7.487 2.756 -32.142 1.00 71.69 458 PHE A C 1
ATOM 3748 O O . PHE A 1 458 ? -8.298 2.794 -33.069 1.00 71.69 458 PHE A O 1
ATOM 3755 N N . ALA A 1 459 ? -7.679 2.006 -31.053 1.00 72.88 459 ALA A N 1
ATOM 3756 C CA . ALA A 1 459 ? -8.863 1.176 -30.839 1.00 72.88 459 ALA A CA 1
ATOM 3757 C C . ALA A 1 459 ? -10.147 2.006 -30.659 1.00 72.88 459 ALA A C 1
ATOM 3759 O O . ALA A 1 459 ? -11.224 1.553 -31.039 1.00 72.88 459 ALA A O 1
ATOM 3760 N N . SER A 1 460 ? -10.041 3.242 -30.162 1.00 72.25 460 SER A N 1
ATOM 3761 C CA . SER A 1 460 ? -11.176 4.171 -30.042 1.00 72.25 460 SER A CA 1
ATOM 3762 C C . SER A 1 460 ? -11.601 4.856 -31.360 1.00 72.25 460 SER A C 1
ATOM 3764 O O . SER A 1 460 ? -12.355 5.824 -31.335 1.00 72.25 460 SER A O 1
ATOM 3766 N N . ASN A 1 461 ? -11.147 4.360 -32.523 1.00 62.50 461 ASN A N 1
ATOM 3767 C CA . ASN A 1 461 ? -11.439 4.862 -33.881 1.00 62.50 461 ASN A CA 1
ATOM 3768 C C . ASN A 1 461 ? -11.010 6.312 -34.186 1.00 62.50 461 ASN A C 1
ATOM 3770 O O . ASN A 1 461 ? -11.307 6.825 -35.264 1.00 62.50 461 ASN A O 1
ATOM 3774 N N . ASN A 1 462 ? -10.233 6.954 -33.315 1.00 69.31 462 ASN A N 1
ATOM 3775 C CA . ASN A 1 462 ? -9.712 8.303 -33.535 1.00 69.31 462 ASN A CA 1
ATOM 3776 C C . ASN A 1 462 ? -8.272 8.272 -34.073 1.00 69.31 462 ASN A C 1
ATOM 3778 O O . ASN A 1 462 ? -7.338 8.743 -33.421 1.00 69.31 462 ASN A O 1
ATOM 3782 N N . GLN A 1 463 ? -8.083 7.726 -35.281 1.00 69.25 463 GLN A N 1
ATOM 3783 C CA . GLN A 1 463 ? -6.758 7.613 -35.916 1.00 69.25 463 GLN A CA 1
ATOM 3784 C C . GLN A 1 463 ? -6.033 8.963 -36.006 1.00 69.25 463 GLN A C 1
ATOM 3786 O O . GLN A 1 463 ? -4.857 9.048 -35.668 1.00 69.25 463 GLN A O 1
ATOM 3791 N N . ASP A 1 464 ? -6.734 10.034 -36.377 1.00 70.50 464 ASP A N 1
ATOM 3792 C CA . ASP A 1 464 ? -6.131 11.367 -36.492 1.00 70.50 464 ASP A CA 1
ATOM 3793 C C . ASP A 1 464 ? -5.692 11.952 -35.143 1.00 70.50 464 ASP A C 1
ATOM 3795 O O . ASP A 1 464 ? -4.745 12.736 -35.088 1.00 70.50 464 ASP A O 1
ATOM 3799 N N . VAL A 1 465 ? -6.345 11.559 -34.046 1.00 71.12 465 VAL A N 1
ATOM 3800 C CA . VAL A 1 465 ? -5.957 11.967 -32.687 1.00 71.12 465 VAL A CA 1
ATOM 3801 C C . VAL A 1 465 ? -4.754 11.152 -32.219 1.00 71.12 465 VAL A C 1
ATOM 3803 O O . VAL A 1 465 ? -3.811 11.729 -31.683 1.00 71.12 465 VAL A O 1
ATOM 3806 N N . ALA A 1 466 ? -4.737 9.841 -32.489 1.00 67.81 466 ALA A N 1
ATOM 3807 C CA . ALA A 1 466 ? -3.593 8.976 -32.194 1.00 67.81 466 ALA A CA 1
ATOM 3808 C C . ALA A 1 466 ? -2.318 9.474 -32.886 1.00 67.81 466 ALA A C 1
ATOM 3810 O O . ALA A 1 466 ? -1.273 9.575 -32.255 1.00 67.81 466 ALA A O 1
ATOM 3811 N N . LEU A 1 467 ? -2.412 9.865 -34.161 1.00 72.88 467 LEU A N 1
ATOM 3812 C CA . LEU A 1 467 ? -1.276 10.372 -34.940 1.00 72.88 467 LEU A CA 1
ATOM 3813 C C . LEU A 1 467 ? -0.744 11.726 -34.447 1.00 72.88 467 LEU A C 1
ATOM 3815 O O . LEU A 1 467 ? 0.387 12.089 -34.763 1.00 72.88 467 LEU A O 1
ATOM 3819 N N . ARG A 1 468 ? -1.547 12.476 -33.684 1.00 75.12 468 ARG A N 1
ATOM 3820 C CA . ARG A 1 468 ? -1.168 13.764 -33.082 1.00 75.12 468 ARG A CA 1
ATOM 3821 C C . ARG A 1 468 ? -0.730 13.630 -31.624 1.00 75.12 468 ARG A C 1
ATOM 3823 O O . ARG A 1 468 ? -0.375 14.639 -31.014 1.00 75.12 468 ARG A O 1
ATOM 3830 N N . SER A 1 469 ? -0.761 12.425 -31.054 1.00 81.56 469 SER A N 1
ATOM 3831 C CA . SER A 1 469 ? -0.344 12.218 -29.671 1.00 81.56 469 SER A CA 1
ATOM 3832 C C . SER A 1 469 ? 1.172 12.385 -29.525 1.00 81.56 469 SER A C 1
ATOM 3834 O O . SER A 1 469 ? 1.964 12.138 -30.449 1.00 81.56 469 SER A O 1
ATOM 3836 N N . LYS A 1 470 ? 1.594 12.835 -28.340 1.00 83.44 470 LYS A N 1
ATOM 3837 C CA . LYS A 1 470 ? 3.021 12.994 -28.021 1.00 83.44 470 LYS A CA 1
ATOM 3838 C C . LYS A 1 470 ? 3.710 11.629 -27.987 1.00 83.44 470 LYS A C 1
ATOM 3840 O O . LYS A 1 470 ? 4.869 11.513 -28.374 1.00 83.44 470 LYS A O 1
ATOM 3845 N N . GLU A 1 471 ? 2.974 10.604 -27.580 1.00 85.56 471 GLU A N 1
ATOM 3846 C CA . GLU A 1 471 ? 3.387 9.210 -27.503 1.00 85.56 471 GLU A CA 1
ATOM 3847 C C . GLU A 1 471 ? 3.672 8.639 -28.891 1.00 85.56 471 GLU A C 1
ATOM 3849 O O . GLU A 1 471 ? 4.754 8.101 -29.112 1.00 85.56 471 GLU A O 1
ATOM 3854 N N . TYR A 1 472 ? 2.768 8.830 -29.858 1.00 85.00 472 TYR A N 1
ATOM 3855 C CA . TYR A 1 472 ? 2.997 8.398 -31.239 1.00 85.00 472 TYR A CA 1
ATOM 3856 C C . TYR A 1 472 ? 4.235 9.078 -31.832 1.00 85.00 472 TYR A C 1
ATOM 3858 O O . TYR A 1 472 ? 5.094 8.422 -32.420 1.00 85.00 472 TYR A O 1
ATOM 3866 N N . THR A 1 473 ? 4.365 10.390 -31.618 1.00 86.56 473 THR A N 1
ATOM 3867 C CA . THR A 1 473 ? 5.530 11.166 -32.067 1.00 86.56 473 THR A CA 1
ATOM 3868 C C . THR A 1 473 ? 6.834 10.622 -31.476 1.00 86.56 473 THR A C 1
ATOM 3870 O O . THR A 1 473 ? 7.817 10.445 -32.195 1.00 86.56 473 THR A O 1
ATOM 3873 N N . LEU A 1 474 ? 6.843 10.305 -30.179 1.00 89.06 474 LEU A N 1
ATOM 3874 C CA . LEU A 1 474 ? 8.000 9.725 -29.503 1.00 89.06 474 LEU A CA 1
ATOM 3875 C C . LEU A 1 474 ? 8.359 8.343 -30.052 1.00 89.06 474 LEU A C 1
ATOM 3877 O O . LEU A 1 474 ? 9.539 8.051 -30.237 1.00 89.06 474 LEU A O 1
ATOM 3881 N N . ILE A 1 475 ? 7.369 7.502 -30.350 1.00 87.69 475 ILE A N 1
ATOM 3882 C CA . ILE A 1 475 ? 7.651 6.190 -30.932 1.00 87.69 475 ILE A CA 1
ATOM 3883 C C . ILE A 1 475 ? 8.223 6.331 -32.344 1.00 87.69 475 ILE A C 1
ATOM 3885 O O . ILE A 1 475 ? 9.194 5.659 -32.681 1.00 87.69 475 ILE A O 1
ATOM 3889 N N . VAL A 1 476 ? 7.688 7.243 -33.156 1.00 86.94 476 VAL A N 1
ATOM 3890 C CA . VAL A 1 476 ? 8.257 7.559 -34.473 1.00 86.94 476 VAL A CA 1
ATOM 3891 C C . VAL A 1 476 ? 9.716 8.007 -34.344 1.00 86.94 476 VAL A C 1
ATOM 3893 O O . VAL A 1 476 ? 10.565 7.532 -35.096 1.00 86.94 476 VAL A O 1
ATOM 3896 N N . TYR A 1 477 ? 10.038 8.862 -33.372 1.00 91.50 477 TYR A N 1
ATOM 3897 C CA . TYR A 1 477 ? 11.421 9.263 -33.105 1.00 91.50 477 TYR A CA 1
ATOM 3898 C C . TYR A 1 477 ? 12.322 8.088 -32.716 1.00 91.50 477 TYR A C 1
ATOM 3900 O O . TYR A 1 477 ? 13.446 7.990 -33.215 1.00 91.50 477 TYR A O 1
ATOM 3908 N N . TRP A 1 478 ? 11.831 7.172 -31.881 1.00 92.62 478 TRP A N 1
ATOM 3909 C CA . TRP A 1 478 ? 12.555 5.948 -31.550 1.00 92.62 478 TRP A CA 1
ATOM 3910 C C . TRP A 1 478 ? 12.785 5.063 -32.767 1.00 92.62 478 TRP A C 1
ATOM 3912 O O . TRP A 1 478 ? 13.913 4.639 -32.988 1.00 92.62 478 TRP A O 1
ATOM 3922 N N . ILE A 1 479 ? 11.767 4.846 -33.599 1.00 88.75 479 ILE A N 1
ATOM 3923 C CA . ILE A 1 479 ? 11.888 4.079 -34.843 1.00 88.75 479 ILE A CA 1
ATOM 3924 C C . ILE A 1 479 ? 12.984 4.666 -35.738 1.00 88.75 479 ILE A C 1
ATOM 3926 O O . ILE A 1 479 ? 13.825 3.923 -36.240 1.00 88.75 479 ILE A O 1
ATOM 3930 N N . VAL A 1 480 ? 13.015 5.991 -35.905 1.00 89.06 480 VAL A N 1
ATOM 3931 C CA . VAL A 1 480 ? 14.049 6.674 -36.696 1.00 89.06 480 VAL A CA 1
ATOM 3932 C C . VAL A 1 480 ? 15.449 6.384 -36.148 1.00 89.06 480 VAL A C 1
ATOM 3934 O O . VAL A 1 480 ? 16.344 6.039 -36.917 1.00 89.06 480 VAL A O 1
ATOM 3937 N N . ILE A 1 481 ? 15.655 6.498 -34.831 1.00 91.19 481 ILE A N 1
ATOM 3938 C CA . ILE A 1 481 ? 16.959 6.212 -34.212 1.00 91.19 481 ILE A CA 1
ATOM 3939 C C . ILE A 1 481 ? 17.324 4.732 -34.324 1.00 91.19 481 ILE A C 1
ATOM 3941 O O . ILE A 1 481 ? 18.444 4.420 -34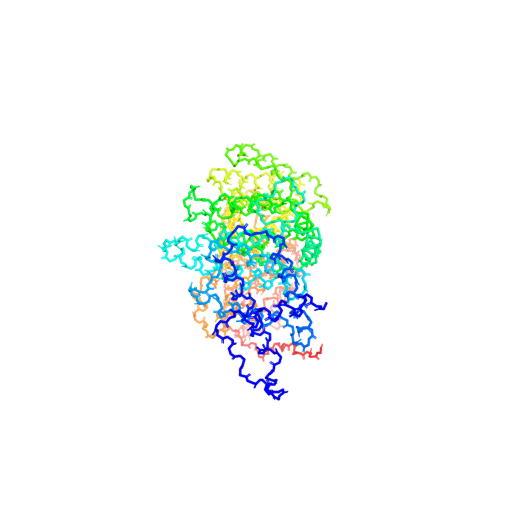.712 1.00 91.19 481 ILE A O 1
ATOM 3945 N N . LEU A 1 482 ? 16.403 3.817 -34.028 1.00 90.62 482 LEU A N 1
ATOM 3946 C CA . LEU A 1 482 ? 16.674 2.380 -34.079 1.00 90.62 482 LEU A CA 1
ATOM 3947 C C . LEU A 1 482 ? 17.042 1.937 -35.501 1.00 90.62 482 LEU A C 1
ATOM 3949 O O . LEU A 1 482 ? 17.996 1.189 -35.678 1.00 90.62 482 LEU A O 1
ATOM 3953 N N . VAL A 1 483 ? 16.363 2.463 -36.525 1.00 86.50 483 VAL A N 1
ATOM 3954 C CA . VAL A 1 483 ? 16.709 2.200 -37.932 1.00 86.50 483 VAL A CA 1
ATOM 3955 C C . VAL A 1 483 ? 18.093 2.743 -38.284 1.00 86.50 483 VAL A C 1
ATOM 3957 O O . VAL A 1 483 ? 18.854 2.056 -38.964 1.00 86.50 483 VAL A O 1
ATOM 3960 N N . LYS A 1 484 ? 18.455 3.939 -37.802 1.00 86.75 484 LYS A N 1
ATOM 3961 C CA . LYS A 1 484 ? 19.817 4.469 -37.968 1.00 86.75 484 LYS A CA 1
ATOM 3962 C C . LYS A 1 484 ? 20.862 3.559 -37.331 1.00 86.75 484 LYS A C 1
ATOM 3964 O O . LYS A 1 484 ? 21.875 3.293 -37.963 1.00 86.75 484 LYS A O 1
ATOM 3969 N N . LEU A 1 485 ? 20.592 3.048 -36.131 1.00 88.12 485 LEU A N 1
ATOM 3970 C CA . LEU A 1 485 ? 21.487 2.126 -35.430 1.00 88.12 485 LEU A CA 1
ATOM 3971 C C . LEU A 1 485 ? 21.614 0.772 -36.139 1.00 88.12 485 LEU A C 1
ATOM 3973 O O . LEU A 1 485 ? 22.703 0.212 -36.165 1.00 88.12 485 LEU A O 1
ATOM 3977 N N . LEU A 1 486 ? 20.548 0.262 -36.769 1.00 84.69 486 LEU A N 1
ATOM 3978 C CA . LEU A 1 486 ? 20.634 -0.938 -37.616 1.00 84.69 486 LEU A CA 1
ATOM 3979 C C . LEU A 1 486 ? 21.560 -0.735 -38.825 1.00 84.69 486 LEU A C 1
ATOM 3981 O O . LEU A 1 486 ? 22.153 -1.698 -39.297 1.00 84.69 486 LEU A O 1
ATOM 3985 N N . CYS A 1 487 ? 21.681 0.499 -39.321 1.00 80.44 487 CYS A N 1
ATOM 3986 C CA . CYS A 1 487 ? 22.578 0.855 -40.425 1.00 80.44 487 CYS A CA 1
ATOM 3987 C C . CYS A 1 487 ? 23.995 1.232 -39.951 1.00 80.44 487 CYS A C 1
ATOM 3989 O O . CYS A 1 487 ? 24.835 1.588 -40.776 1.00 80.44 487 CYS A O 1
ATOM 3991 N N . ASP A 1 488 ? 24.253 1.225 -38.641 1.00 81.56 488 ASP A N 1
ATOM 3992 C CA . ASP A 1 488 ? 25.521 1.661 -38.065 1.00 81.56 488 ASP A CA 1
ATOM 3993 C C . ASP A 1 488 ? 26.497 0.485 -37.942 1.00 81.56 488 ASP A C 1
ATOM 3995 O O . ASP A 1 488 ? 26.273 -0.464 -37.180 1.00 81.56 488 ASP A O 1
ATOM 3999 N N . LYS A 1 489 ? 27.627 0.583 -38.652 1.00 78.75 489 LYS A N 1
ATOM 4000 C CA . LYS A 1 489 ? 28.679 -0.442 -38.663 1.00 78.75 489 LYS A CA 1
ATOM 4001 C C . LYS A 1 489 ? 29.217 -0.782 -37.280 1.00 78.75 489 LYS A C 1
ATOM 4003 O O . LYS A 1 489 ? 29.572 -1.934 -37.038 1.00 78.75 489 LYS A O 1
ATOM 4008 N N . ARG A 1 490 ? 29.218 0.174 -36.351 1.00 82.50 490 ARG A N 1
ATOM 4009 C CA . ARG A 1 490 ? 29.718 -0.020 -34.980 1.00 82.50 490 ARG A CA 1
ATOM 4010 C C . ARG A 1 490 ? 28.834 -0.976 -34.179 1.00 82.50 490 ARG A C 1
ATOM 4012 O O . ARG A 1 490 ? 29.323 -1.740 -33.348 1.00 82.50 490 ARG A O 1
ATOM 4019 N N . ILE A 1 491 ? 27.528 -0.968 -34.452 1.00 81.44 491 ILE A N 1
ATOM 4020 C CA . ILE A 1 491 ? 26.540 -1.817 -33.775 1.00 81.44 491 ILE A CA 1
ATOM 4021 C C . ILE A 1 491 ? 26.651 -3.258 -34.257 1.00 81.44 491 ILE A C 1
ATOM 4023 O O . ILE A 1 491 ? 26.655 -4.192 -33.452 1.00 81.44 491 ILE A O 1
ATOM 4027 N N . HIS A 1 492 ? 26.738 -3.435 -35.571 1.00 76.62 492 HIS A N 1
ATOM 4028 C CA . HIS A 1 492 ? 26.647 -4.750 -36.179 1.00 76.62 492 HIS A CA 1
ATOM 4029 C C . HIS A 1 492 ? 28.015 -5.392 -36.466 1.00 76.62 492 HIS A C 1
ATOM 4031 O O . HIS A 1 492 ? 28.078 -6.598 -36.697 1.00 76.62 492 HIS A O 1
ATOM 4037 N N . ARG A 1 493 ? 29.117 -4.630 -36.395 1.00 78.31 493 ARG A N 1
ATOM 4038 C CA . ARG A 1 493 ? 30.512 -5.105 -36.512 1.00 78.31 493 ARG A CA 1
ATOM 4039 C C . ARG A 1 493 ? 30.717 -6.077 -37.677 1.00 78.31 493 ARG A C 1
ATOM 4041 O O . ARG A 1 493 ? 31.228 -7.176 -37.476 1.00 78.31 493 ARG A O 1
ATOM 4048 N N . ASP A 1 494 ? 30.185 -5.723 -38.848 1.00 68.56 494 ASP A N 1
ATOM 4049 C CA . ASP A 1 494 ? 30.228 -6.546 -40.068 1.00 68.56 494 ASP A CA 1
ATOM 4050 C C . ASP A 1 494 ? 29.849 -8.035 -39.863 1.00 68.56 494 ASP A C 1
ATOM 4052 O O . ASP A 1 494 ? 30.434 -8.933 -40.454 1.00 68.56 494 ASP A O 1
ATOM 4056 N N . GLY A 1 495 ? 28.869 -8.321 -38.994 1.00 65.31 495 GLY A N 1
ATOM 4057 C CA . GLY A 1 495 ? 28.401 -9.687 -38.707 1.00 65.31 495 GLY A CA 1
ATOM 4058 C C . GLY A 1 495 ? 28.719 -10.175 -37.290 1.00 65.31 495 GLY A C 1
ATOM 4059 O O . GLY A 1 495 ? 28.028 -11.051 -36.773 1.00 65.31 495 GLY A O 1
ATOM 4060 N N . GLY A 1 496 ? 29.708 -9.576 -36.617 1.00 70.50 496 GLY A N 1
ATOM 4061 C CA . GLY A 1 496 ? 30.120 -9.962 -35.261 1.00 70.50 496 GLY A CA 1
ATOM 4062 C C . GLY A 1 496 ? 29.184 -9.488 -34.139 1.00 70.50 496 GLY A C 1
ATOM 4063 O O . GLY A 1 496 ? 29.250 -9.999 -33.025 1.00 70.50 496 GLY A O 1
ATOM 4064 N N . GLY A 1 497 ? 28.301 -8.522 -34.412 1.00 76.31 497 GLY A N 1
ATOM 4065 C CA . GLY A 1 497 ? 27.402 -7.889 -33.435 1.00 76.31 497 GLY A CA 1
ATOM 4066 C C . GLY A 1 497 ? 25.985 -8.472 -33.364 1.00 76.31 497 GLY A C 1
ATOM 4067 O O . GLY A 1 497 ? 25.051 -7.733 -33.055 1.00 76.31 497 GLY A O 1
ATOM 4068 N N . ALA A 1 498 ? 25.792 -9.762 -33.665 1.00 78.94 498 ALA A N 1
ATOM 4069 C CA . ALA A 1 498 ? 24.464 -10.364 -33.857 1.00 78.94 498 ALA A CA 1
ATOM 4070 C C . ALA A 1 498 ? 23.471 -10.106 -32.709 1.00 78.94 498 ALA A C 1
ATOM 4072 O O . ALA A 1 498 ? 22.351 -9.681 -32.967 1.00 78.94 498 ALA A O 1
ATOM 4073 N N . ALA A 1 499 ? 23.884 -10.265 -31.447 1.00 82.19 499 ALA A N 1
ATOM 4074 C CA . ALA A 1 499 ? 22.996 -10.050 -30.297 1.00 82.19 499 ALA A CA 1
ATOM 4075 C C . ALA A 1 499 ? 22.468 -8.604 -30.199 1.00 82.19 499 ALA A C 1
ATOM 4077 O O . ALA A 1 499 ? 21.319 -8.376 -29.825 1.00 82.19 499 ALA A O 1
ATOM 4078 N N . ASN A 1 500 ? 23.302 -7.624 -30.554 1.00 85.94 500 ASN A N 1
ATOM 4079 C CA . ASN A 1 500 ? 22.950 -6.205 -30.512 1.00 85.94 500 ASN A CA 1
ATOM 4080 C C . ASN A 1 500 ? 22.020 -5.844 -31.669 1.00 85.94 500 ASN A C 1
ATOM 4082 O O . ASN A 1 500 ? 21.020 -5.151 -31.483 1.00 85.94 500 ASN A O 1
ATOM 4086 N N . PHE A 1 501 ? 22.352 -6.352 -32.856 1.00 84.88 501 PHE A N 1
ATOM 4087 C CA . PHE A 1 501 ? 21.556 -6.185 -34.061 1.00 84.88 501 PHE A CA 1
ATOM 4088 C C . PHE A 1 501 ? 20.150 -6.773 -33.894 1.00 84.88 501 PHE A C 1
ATOM 4090 O O . PHE A 1 501 ? 19.154 -6.104 -34.164 1.00 84.88 501 PHE A O 1
ATOM 4097 N N . ASP A 1 502 ? 20.077 -8.001 -33.383 1.00 85.12 502 ASP A N 1
ATOM 4098 C CA . ASP A 1 502 ? 18.833 -8.723 -33.154 1.00 85.12 502 ASP A CA 1
ATOM 4099 C C . ASP A 1 502 ? 17.940 -8.007 -32.145 1.00 85.12 502 ASP A C 1
ATOM 4101 O O . ASP A 1 502 ? 16.754 -7.827 -32.408 1.00 85.12 502 ASP A O 1
ATOM 4105 N N . LEU A 1 503 ? 18.513 -7.517 -31.040 1.00 87.88 503 LEU A N 1
ATOM 4106 C CA . LEU A 1 503 ? 17.768 -6.753 -30.043 1.00 87.88 503 LEU A CA 1
ATOM 4107 C C . LEU A 1 503 ? 17.092 -5.516 -30.655 1.00 87.88 503 LEU A C 1
ATOM 4109 O O . LEU A 1 503 ? 15.916 -5.250 -30.404 1.00 87.88 503 LEU A O 1
ATOM 4113 N N . ILE A 1 504 ? 17.838 -4.747 -31.452 1.00 89.25 504 ILE A N 1
ATOM 4114 C CA . ILE A 1 504 ? 17.322 -3.529 -32.087 1.00 89.25 504 ILE A CA 1
ATOM 4115 C C . ILE A 1 504 ? 16.256 -3.888 -33.124 1.00 89.25 504 ILE A C 1
ATOM 4117 O O . ILE A 1 504 ? 15.217 -3.230 -33.188 1.00 89.25 504 ILE A O 1
ATOM 4121 N N . LEU A 1 505 ? 16.490 -4.934 -33.919 1.00 87.00 505 LEU A N 1
ATOM 4122 C CA . LEU A 1 505 ? 15.555 -5.376 -34.946 1.00 87.00 505 LEU A CA 1
ATOM 4123 C C . LEU A 1 505 ? 14.241 -5.886 -34.341 1.00 87.00 505 LEU A C 1
ATOM 4125 O O . LEU A 1 505 ? 13.171 -5.535 -34.839 1.00 87.00 505 LEU A O 1
ATOM 4129 N N . ASP A 1 506 ? 14.310 -6.657 -33.257 1.00 87.75 506 ASP A N 1
ATOM 4130 C CA . ASP A 1 506 ? 13.137 -7.162 -32.541 1.00 87.75 506 ASP A CA 1
ATOM 4131 C C . ASP A 1 506 ? 12.331 -6.011 -31.928 1.00 87.75 506 ASP A C 1
ATOM 4133 O O . ASP A 1 506 ? 11.102 -5.999 -32.014 1.00 87.75 506 ASP A O 1
ATOM 4137 N N . LEU A 1 507 ? 13.007 -4.988 -31.394 1.00 88.00 507 LEU A N 1
ATOM 4138 C CA . LEU A 1 507 ? 12.340 -3.795 -30.879 1.00 88.00 507 LEU A CA 1
ATOM 4139 C C . LEU A 1 507 ? 11.652 -2.991 -31.993 1.00 88.00 507 LEU A C 1
ATOM 4141 O O . LEU A 1 507 ? 10.516 -2.552 -31.823 1.00 88.00 507 LEU A O 1
ATOM 4145 N N . VAL A 1 508 ? 12.296 -2.825 -33.154 1.00 87.25 508 VAL A N 1
ATOM 4146 C CA . VAL A 1 508 ? 11.661 -2.200 -34.328 1.00 87.25 508 VAL A CA 1
ATOM 4147 C C . VAL A 1 508 ? 10.444 -3.009 -34.778 1.00 87.25 508 VAL A C 1
ATOM 4149 O O . VAL A 1 508 ? 9.404 -2.415 -35.055 1.00 87.25 508 VAL A O 1
ATOM 4152 N N . CYS A 1 509 ? 10.541 -4.342 -34.813 1.00 83.81 509 CYS A N 1
ATOM 4153 C CA . CYS A 1 509 ? 9.421 -5.225 -35.148 1.00 83.81 509 CYS A CA 1
ATOM 4154 C C . CYS A 1 509 ? 8.238 -4.997 -34.206 1.00 83.81 509 CYS A C 1
ATOM 4156 O O . CYS A 1 509 ? 7.132 -4.710 -34.660 1.00 83.81 509 CYS A O 1
ATOM 4158 N N . PHE A 1 510 ? 8.499 -5.042 -32.899 1.00 84.62 510 PHE A N 1
ATOM 4159 C CA . PHE A 1 510 ? 7.492 -4.835 -31.865 1.00 84.62 510 PHE A CA 1
ATOM 4160 C C . PHE A 1 510 ? 6.769 -3.489 -32.030 1.00 84.62 510 PHE A C 1
ATOM 4162 O O . PHE A 1 510 ? 5.541 -3.432 -32.047 1.00 84.62 510 PHE A O 1
ATOM 4169 N N . LEU A 1 511 ? 7.518 -2.400 -32.233 1.00 84.06 511 LEU A N 1
ATOM 4170 C CA . LEU A 1 511 ? 6.937 -1.069 -32.433 1.00 84.06 511 LEU A CA 1
ATOM 4171 C C . LEU A 1 511 ? 6.103 -0.971 -33.723 1.00 84.06 511 LEU A C 1
ATOM 4173 O O . LEU A 1 511 ? 5.099 -0.256 -33.762 1.00 84.06 511 LEU A O 1
ATOM 4177 N N . LEU A 1 512 ? 6.505 -1.670 -34.787 1.00 80.88 512 LEU A N 1
ATOM 4178 C CA . LEU A 1 512 ? 5.776 -1.694 -36.056 1.00 80.88 512 LEU A CA 1
ATOM 4179 C C . LEU A 1 512 ? 4.468 -2.479 -35.980 1.00 80.88 512 LEU A C 1
ATOM 4181 O O . LEU A 1 512 ? 3.488 -2.070 -36.612 1.00 80.88 512 LEU A O 1
ATOM 4185 N N . ASP A 1 513 ? 4.459 -3.591 -35.250 1.00 77.81 513 ASP A N 1
ATOM 4186 C CA . ASP A 1 513 ? 3.273 -4.428 -35.086 1.00 77.81 513 ASP A CA 1
ATOM 4187 C C . ASP A 1 513 ? 2.187 -3.709 -34.280 1.00 77.81 513 ASP A C 1
ATOM 4189 O O . ASP A 1 513 ? 1.012 -3.773 -34.644 1.00 77.81 513 ASP A O 1
ATOM 4193 N N . GLU A 1 514 ? 2.581 -2.925 -33.275 1.00 74.19 514 GLU A N 1
ATOM 4194 C CA . GLU A 1 514 ? 1.652 -2.166 -32.433 1.00 74.19 514 GLU A CA 1
ATOM 4195 C C . GLU A 1 514 ? 1.080 -0.908 -33.116 1.00 74.19 514 GLU A C 1
ATOM 4197 O O . GLU A 1 514 ? -0.069 -0.536 -32.890 1.00 74.19 514 GLU A O 1
ATOM 4202 N N . ILE A 1 515 ? 1.848 -0.239 -33.984 1.00 71.94 515 ILE A N 1
ATOM 4203 C CA . ILE A 1 515 ? 1.490 1.100 -34.508 1.00 71.94 515 ILE A CA 1
ATOM 4204 C C . ILE A 1 515 ? 1.009 1.060 -35.963 1.00 71.94 515 ILE A C 1
ATOM 4206 O O . ILE A 1 515 ? 0.348 1.979 -36.461 1.00 71.94 515 ILE A O 1
ATOM 4210 N N . GLY A 1 516 ? 1.298 -0.029 -36.673 1.00 70.25 516 GLY A N 1
ATOM 4211 C CA . GLY A 1 516 ? 0.742 -0.302 -37.989 1.00 70.25 516 GLY A CA 1
ATOM 4212 C C . GLY A 1 516 ? 1.368 0.503 -39.136 1.00 70.25 516 GLY A C 1
ATOM 4213 O O . GLY A 1 516 ? 2.570 0.765 -39.198 1.00 70.25 516 GLY A O 1
ATOM 4214 N N . ARG A 1 517 ? 0.548 0.827 -40.146 1.00 66.12 517 ARG A N 1
ATOM 4215 C CA . ARG A 1 517 ? 1.006 1.177 -41.509 1.00 66.12 517 ARG A CA 1
ATOM 4216 C C . ARG A 1 517 ? 1.856 2.450 -41.597 1.00 66.12 517 ARG A C 1
ATOM 4218 O O . ARG A 1 517 ? 2.772 2.498 -42.414 1.00 66.12 517 ARG A O 1
ATOM 4225 N N . ASN A 1 518 ? 1.565 3.467 -40.790 1.00 67.31 518 ASN A N 1
ATOM 4226 C CA . ASN A 1 518 ? 2.245 4.763 -40.886 1.00 67.31 518 ASN A CA 1
ATOM 4227 C C . ASN A 1 518 ? 3.683 4.700 -40.354 1.00 67.31 518 ASN A C 1
ATOM 4229 O O . ASN A 1 518 ? 4.581 5.282 -40.957 1.00 67.31 518 ASN A O 1
ATOM 4233 N N . ALA A 1 519 ? 3.926 3.913 -39.305 1.00 69.00 519 ALA A N 1
ATOM 4234 C CA . ALA A 1 519 ? 5.268 3.662 -38.788 1.00 69.00 519 ALA A CA 1
ATOM 4235 C C . ALA A 1 519 ? 6.162 2.945 -39.820 1.00 69.00 519 ALA A C 1
ATOM 4237 O O . ALA A 1 519 ? 7.341 3.273 -39.962 1.00 69.00 519 ALA A O 1
ATOM 4238 N N . ARG A 1 520 ? 5.587 2.044 -40.634 1.00 71.06 520 ARG A N 1
ATOM 4239 C CA . ARG A 1 520 ? 6.314 1.373 -41.728 1.00 71.06 520 ARG A CA 1
ATOM 4240 C C . ARG A 1 520 ? 6.824 2.360 -42.775 1.00 71.06 520 ARG A C 1
ATOM 4242 O O . ARG A 1 520 ? 7.944 2.204 -43.244 1.00 71.06 520 ARG A O 1
ATOM 4249 N N . LEU A 1 521 ? 6.049 3.392 -43.119 1.00 69.19 521 LEU A N 1
ATOM 4250 C CA . LEU A 1 521 ? 6.486 4.425 -44.069 1.00 69.19 521 LEU A CA 1
ATOM 4251 C C . LEU A 1 521 ? 7.695 5.217 -43.550 1.00 69.19 521 LEU A C 1
ATOM 4253 O O . LEU A 1 521 ? 8.566 5.577 -44.339 1.00 69.19 521 LEU A O 1
ATOM 4257 N N . VAL A 1 522 ? 7.763 5.452 -42.236 1.00 72.38 522 VAL A N 1
ATOM 4258 C CA . VAL A 1 522 ? 8.903 6.124 -41.596 1.00 72.38 522 VAL A CA 1
ATOM 4259 C C . VAL A 1 522 ? 10.152 5.255 -41.665 1.00 72.38 522 VAL A C 1
ATOM 4261 O O . VAL A 1 522 ? 11.184 5.735 -42.127 1.00 72.38 522 VAL A O 1
ATOM 4264 N N . VAL A 1 523 ? 10.053 3.974 -41.279 1.00 71.88 523 VAL A N 1
ATOM 4265 C CA . VAL A 1 523 ? 11.170 3.016 -41.387 1.00 71.88 523 VAL A CA 1
ATOM 4266 C C . VAL A 1 523 ? 11.741 3.042 -42.797 1.00 71.88 523 VAL A C 1
ATOM 4268 O O . VAL A 1 523 ? 12.921 3.275 -43.010 1.00 71.88 523 VAL A O 1
ATOM 4271 N N . VAL A 1 524 ? 10.862 2.907 -43.777 1.00 68.75 524 VAL A N 1
ATOM 4272 C CA . VAL A 1 524 ? 11.171 2.925 -45.203 1.00 68.75 524 VAL A CA 1
ATOM 4273 C C . VAL A 1 524 ? 11.893 4.193 -45.654 1.00 68.75 524 VAL A C 1
ATOM 4275 O O . VAL A 1 524 ? 12.840 4.111 -46.438 1.00 68.75 524 VAL A O 1
ATOM 4278 N N . ALA A 1 525 ? 11.444 5.359 -45.196 1.00 71.62 525 ALA A N 1
ATOM 4279 C CA . ALA A 1 525 ? 12.078 6.627 -45.527 1.00 71.62 525 ALA A CA 1
ATOM 4280 C C . ALA A 1 525 ? 13.491 6.724 -44.926 1.00 71.62 525 ALA A C 1
ATOM 4282 O O . ALA A 1 525 ? 14.423 7.133 -45.620 1.00 71.62 525 ALA A O 1
ATOM 4283 N N . GLU A 1 526 ? 13.671 6.291 -43.678 1.00 76.56 526 GLU A N 1
ATOM 4284 C CA . GLU A 1 526 ? 14.971 6.328 -43.001 1.00 76.56 526 GLU A CA 1
ATOM 4285 C C . GLU A 1 526 ? 15.964 5.304 -43.555 1.00 76.56 526 GLU A C 1
ATOM 4287 O O . GLU A 1 526 ? 17.134 5.633 -43.740 1.00 76.56 526 GLU A O 1
ATOM 4292 N N . LEU A 1 527 ? 15.514 4.101 -43.913 1.00 72.06 527 LEU A N 1
ATOM 4293 C CA . LEU A 1 527 ? 16.355 3.091 -44.565 1.00 72.06 527 LEU A CA 1
ATOM 4294 C C . LEU A 1 527 ? 16.977 3.611 -45.869 1.00 72.06 527 LEU A C 1
ATOM 4296 O O . LEU A 1 527 ? 18.137 3.329 -46.167 1.00 72.06 527 LEU A O 1
ATOM 4300 N N . ARG A 1 528 ? 16.225 4.412 -46.639 1.00 68.62 528 ARG A N 1
ATOM 4301 C CA . ARG A 1 528 ? 16.745 5.061 -47.854 1.00 68.62 528 ARG A CA 1
ATOM 4302 C C . ARG A 1 528 ? 17.770 6.133 -47.544 1.00 68.62 528 ARG A C 1
ATOM 4304 O O . ARG A 1 528 ? 18.771 6.236 -48.243 1.00 68.62 528 ARG A O 1
ATOM 4311 N N . LYS A 1 529 ? 17.490 6.950 -46.531 1.00 75.81 529 LYS A N 1
ATOM 4312 C CA . LYS A 1 529 ? 18.324 8.095 -46.169 1.00 75.81 529 LYS A CA 1
ATOM 4313 C C . LYS A 1 529 ? 19.697 7.670 -45.653 1.00 75.81 529 LYS A C 1
ATOM 4315 O O . LYS A 1 529 ? 20.674 8.349 -45.933 1.00 75.81 529 LYS A O 1
ATOM 4320 N N . ASN A 1 530 ? 19.761 6.566 -44.913 1.00 67.94 530 ASN A N 1
ATOM 4321 C CA . ASN A 1 530 ? 20.989 6.106 -44.264 1.00 67.94 530 ASN A CA 1
ATOM 4322 C C . ASN A 1 530 ? 21.760 5.058 -45.087 1.00 67.94 530 ASN A C 1
ATOM 4324 O O . ASN A 1 530 ? 22.688 4.462 -44.558 1.00 67.94 530 ASN A O 1
ATOM 4328 N N . HIS A 1 531 ? 21.394 4.840 -46.361 1.00 63.88 531 HIS A N 1
ATOM 4329 C CA . HIS A 1 531 ? 22.045 3.884 -47.268 1.00 63.88 531 HIS A CA 1
ATOM 4330 C C . HIS A 1 531 ? 22.261 2.506 -46.627 1.00 63.88 531 HIS A C 1
ATOM 4332 O O . HIS A 1 531 ? 23.388 2.136 -46.323 1.00 63.88 531 HIS A O 1
ATOM 4338 N N . PHE A 1 532 ? 21.159 1.779 -46.414 1.00 62.66 532 PHE A N 1
ATOM 4339 C CA . PHE A 1 532 ? 21.069 0.484 -45.725 1.00 62.66 532 PHE A CA 1
ATOM 4340 C C . PHE A 1 532 ? 22.221 -0.502 -46.004 1.00 62.66 532 PHE A C 1
ATOM 4342 O O . PHE A 1 532 ? 22.137 -1.372 -46.866 1.00 62.66 532 PHE A O 1
ATOM 4349 N N . ASN A 1 533 ? 23.303 -0.386 -45.241 1.00 61.75 533 ASN A N 1
ATOM 4350 C CA . ASN A 1 533 ? 24.514 -1.172 -45.419 1.00 61.75 533 ASN A CA 1
ATOM 4351 C C . ASN A 1 533 ? 24.579 -2.238 -44.327 1.00 61.75 533 ASN A C 1
ATOM 4353 O O . ASN A 1 533 ? 25.246 -2.045 -43.318 1.00 61.75 533 ASN A O 1
ATOM 4357 N N . ILE A 1 534 ? 23.815 -3.319 -44.498 1.00 63.50 534 ILE A N 1
ATOM 4358 C CA . ILE A 1 534 ? 23.735 -4.395 -43.507 1.00 63.50 534 ILE A CA 1
ATOM 4359 C C . ILE A 1 534 ? 24.391 -5.668 -44.049 1.00 63.50 534 ILE A C 1
ATOM 4361 O O . ILE A 1 534 ? 24.106 -6.038 -45.190 1.00 63.50 534 ILE A O 1
ATOM 4365 N N . PRO A 1 535 ? 25.202 -6.374 -43.237 1.00 65.12 535 PRO A N 1
ATOM 4366 C CA . PRO A 1 535 ? 25.761 -7.672 -43.588 1.00 65.12 535 PRO A CA 1
ATOM 4367 C C . PRO A 1 535 ? 24.704 -8.660 -44.084 1.00 65.12 535 PRO A C 1
ATOM 4369 O O . PRO A 1 535 ? 23.630 -8.824 -43.492 1.00 65.12 535 PRO A O 1
ATOM 4372 N N . THR A 1 536 ? 25.032 -9.357 -45.172 1.00 65.62 536 THR A N 1
ATOM 4373 C CA . THR A 1 536 ? 24.108 -10.259 -45.879 1.00 65.62 536 THR A CA 1
ATOM 4374 C C . THR A 1 536 ? 23.571 -11.391 -44.996 1.00 65.62 536 THR A C 1
ATOM 4376 O O . THR A 1 536 ? 22.457 -11.865 -45.228 1.00 65.62 536 THR A O 1
ATOM 4379 N N . ILE A 1 537 ? 24.289 -11.750 -43.924 1.00 66.19 537 ILE A N 1
ATOM 4380 C CA . ILE A 1 537 ? 23.893 -12.757 -42.928 1.00 66.19 537 ILE A CA 1
ATOM 4381 C C . ILE A 1 537 ? 22.533 -12.467 -42.265 1.00 66.19 537 ILE A C 1
ATOM 4383 O O . ILE A 1 537 ? 21.831 -13.397 -41.866 1.00 66.19 537 ILE A O 1
ATOM 4387 N N . TRP A 1 538 ? 22.103 -11.201 -42.201 1.00 69.00 538 TRP A N 1
ATOM 4388 C CA . TRP A 1 538 ? 20.814 -10.815 -41.606 1.00 69.00 538 TRP A CA 1
ATOM 4389 C C . TRP A 1 538 ? 19.715 -10.492 -42.623 1.00 69.00 538 TRP A C 1
ATOM 4391 O O . TRP A 1 538 ? 18.577 -10.219 -42.227 1.00 69.00 538 TRP A O 1
ATOM 4401 N N . SER A 1 539 ? 20.005 -10.587 -43.925 1.00 66.19 539 SER A N 1
ATOM 4402 C CA . SER A 1 539 ? 19.060 -10.312 -45.020 1.00 66.19 539 SER A CA 1
ATOM 4403 C C . SER A 1 539 ? 17.734 -11.070 -44.860 1.00 66.19 539 SER A C 1
ATOM 4405 O O . SER A 1 539 ? 16.659 -10.473 -44.919 1.00 66.19 539 SER A O 1
ATOM 4407 N N . ASN A 1 540 ? 17.794 -12.362 -44.529 1.00 66.56 540 ASN A N 1
ATOM 4408 C CA . ASN A 1 540 ? 16.623 -13.216 -44.324 1.00 66.56 540 ASN A CA 1
ATOM 4409 C C . ASN A 1 540 ? 15.798 -12.869 -43.074 1.00 66.56 540 ASN A C 1
ATOM 4411 O O . ASN A 1 540 ? 14.589 -13.115 -43.032 1.00 66.56 540 ASN A O 1
ATOM 4415 N N . ARG A 1 541 ? 16.413 -12.302 -42.029 1.00 70.19 541 ARG A N 1
ATOM 4416 C CA . ARG A 1 541 ? 15.681 -11.827 -40.841 1.00 70.19 541 ARG A CA 1
ATOM 4417 C C . ARG A 1 541 ? 14.999 -10.494 -41.137 1.00 70.19 541 ARG A C 1
ATOM 4419 O O . ARG A 1 541 ? 13.812 -10.349 -40.860 1.00 70.19 541 ARG A O 1
ATOM 4426 N N . ILE A 1 542 ? 15.701 -9.582 -41.805 1.00 70.38 542 ILE A N 1
ATOM 4427 C CA . ILE A 1 542 ? 15.160 -8.296 -42.263 1.00 70.38 542 ILE A CA 1
ATOM 4428 C C . ILE A 1 542 ? 13.986 -8.513 -43.221 1.00 70.38 542 ILE A C 1
ATOM 4430 O O . ILE A 1 542 ? 12.943 -7.904 -43.025 1.00 70.38 542 ILE A O 1
ATOM 4434 N N . LYS A 1 543 ? 14.103 -9.427 -44.197 1.00 65.75 543 LYS A N 1
ATOM 4435 C CA . LYS A 1 543 ? 13.026 -9.780 -45.142 1.00 65.75 543 LYS A CA 1
ATOM 4436 C C . LYS A 1 543 ? 11.741 -10.221 -44.435 1.00 65.75 543 LYS A C 1
ATOM 4438 O O . LYS A 1 543 ? 10.646 -9.902 -44.894 1.00 65.75 543 LYS A O 1
ATOM 4443 N N . ARG A 1 544 ? 11.871 -10.957 -43.326 1.00 64.94 544 ARG A N 1
ATOM 4444 C CA . ARG A 1 544 ? 10.736 -11.441 -42.523 1.00 64.94 544 ARG A CA 1
ATOM 4445 C C . ARG A 1 544 ? 10.105 -10.336 -41.676 1.00 64.94 544 ARG A C 1
ATOM 4447 O O . ARG A 1 544 ? 8.884 -10.248 -41.624 1.00 64.94 544 ARG A O 1
ATOM 4454 N N . VAL A 1 545 ? 10.931 -9.517 -41.030 1.00 63.41 545 VAL A N 1
ATOM 4455 C CA . VAL A 1 545 ? 10.507 -8.496 -40.053 1.00 63.41 545 VAL A CA 1
ATOM 4456 C C . VAL A 1 545 ? 10.028 -7.209 -40.730 1.00 63.41 545 VAL A C 1
ATOM 4458 O O . VAL A 1 545 ? 9.051 -6.588 -40.320 1.00 63.41 545 VAL A O 1
ATOM 4461 N N . LEU A 1 546 ? 10.688 -6.823 -41.816 1.00 64.25 546 LEU A N 1
ATOM 4462 C CA . LEU A 1 546 ? 10.347 -5.692 -42.663 1.00 64.25 546 LEU A CA 1
ATOM 4463 C C . LEU A 1 546 ? 9.926 -6.254 -44.025 1.00 64.25 546 LEU A C 1
ATOM 4465 O O . LEU A 1 546 ? 10.750 -6.300 -44.937 1.00 64.25 546 LEU A O 1
ATOM 4469 N N . PRO A 1 547 ? 8.670 -6.711 -44.201 1.00 54.03 547 PRO A N 1
ATOM 4470 C CA . PRO A 1 547 ? 8.191 -7.178 -45.495 1.00 54.03 547 PRO A CA 1
ATOM 4471 C C . PRO A 1 547 ? 8.113 -5.989 -46.460 1.00 54.03 547 PRO A C 1
ATOM 4473 O O . PRO A 1 547 ? 7.080 -5.333 -46.591 1.00 54.03 547 PRO A O 1
ATOM 4476 N N . LEU A 1 548 ? 9.239 -5.670 -47.094 1.00 52.72 548 LEU A N 1
ATOM 4477 C CA . LEU A 1 548 ? 9.409 -4.607 -48.076 1.00 52.72 548 LEU A CA 1
ATOM 4478 C C . LEU A 1 548 ? 8.874 -5.119 -49.421 1.00 52.72 548 LEU A C 1
ATOM 4480 O O . LEU A 1 548 ? 9.497 -5.957 -50.068 1.00 52.72 548 LEU A O 1
ATOM 4484 N N . SER A 1 549 ? 7.704 -4.643 -49.850 1.00 45.53 549 SER A N 1
ATOM 4485 C CA . SER A 1 549 ? 7.165 -4.958 -51.178 1.00 45.53 549 SER A CA 1
ATOM 4486 C C . SER A 1 549 ? 7.816 -4.078 -52.248 1.00 45.53 549 SER A C 1
ATOM 4488 O O . SER A 1 549 ? 7.847 -2.852 -52.113 1.00 45.53 549 SER A O 1
ATOM 4490 N N . VAL A 1 550 ? 8.296 -4.693 -53.328 1.00 40.91 550 VAL A N 1
ATOM 4491 C CA . VAL A 1 550 ? 8.797 -3.994 -54.521 1.00 40.91 550 VAL A CA 1
ATOM 4492 C C . VAL A 1 550 ? 7.590 -3.519 -55.336 1.00 40.91 550 VAL A C 1
ATOM 4494 O O . VAL A 1 550 ? 6.678 -4.316 -55.563 1.00 40.91 550 VAL A O 1
ATOM 4497 N N . PRO A 1 551 ? 7.530 -2.254 -55.778 1.00 37.72 551 PRO A N 1
ATOM 4498 C CA . PRO A 1 551 ? 6.445 -1.810 -56.638 1.00 37.72 551 PRO A CA 1
ATOM 4499 C C . PRO A 1 551 ? 6.507 -2.523 -57.994 1.00 37.72 551 PRO A C 1
ATOM 4501 O O . PRO A 1 551 ? 7.586 -2.618 -58.583 1.00 37.72 551 PRO A O 1
ATOM 4504 N N . PRO A 1 552 ? 5.355 -2.943 -58.537 1.00 38.97 552 PRO A N 1
ATOM 4505 C CA . PRO A 1 552 ? 5.282 -3.625 -59.828 1.00 38.97 552 PRO A CA 1
ATOM 4506 C C . PRO A 1 552 ? 5.739 -2.754 -61.013 1.00 38.97 552 PRO A C 1
ATOM 4508 O O . PRO A 1 552 ? 6.107 -3.281 -62.054 1.00 38.97 552 PRO A O 1
ATOM 4511 N N . GLU A 1 553 ? 5.793 -1.430 -60.854 1.00 39.09 553 GLU A N 1
ATOM 4512 C CA . GLU A 1 553 ? 6.133 -0.458 -61.908 1.00 39.09 553 GLU A CA 1
ATOM 4513 C C . GLU A 1 553 ? 7.606 -0.495 -62.367 1.00 39.09 553 GLU A C 1
ATOM 4515 O O . GLU A 1 553 ? 7.949 0.138 -63.360 1.00 39.09 553 GLU A O 1
ATOM 4520 N N . ARG A 1 554 ? 8.487 -1.241 -61.680 1.00 38.81 554 ARG A N 1
ATOM 4521 C CA . ARG A 1 554 ? 9.862 -1.534 -62.143 1.00 38.81 554 ARG A CA 1
ATOM 4522 C C . ARG A 1 554 ? 10.044 -2.962 -62.665 1.00 38.81 554 ARG A C 1
ATOM 4524 O O . ARG A 1 554 ? 11.157 -3.345 -63.010 1.00 38.81 554 ARG A O 1
ATOM 4531 N N . ILE A 1 555 ? 8.966 -3.739 -62.774 1.00 41.50 555 ILE A N 1
ATOM 4532 C CA . ILE A 1 555 ? 8.952 -5.037 -63.466 1.00 41.50 555 ILE A CA 1
ATOM 4533 C C . ILE A 1 555 ? 8.682 -4.767 -64.955 1.00 41.50 555 ILE A C 1
ATOM 4535 O O . ILE A 1 555 ? 7.724 -5.245 -65.551 1.00 41.50 555 ILE A O 1
ATOM 4539 N N . GLY A 1 556 ? 9.506 -3.900 -65.534 1.00 39.47 556 GLY A N 1
ATOM 4540 C CA . GLY A 1 556 ? 9.539 -3.597 -66.953 1.00 39.47 556 GLY A CA 1
ATOM 4541 C C . GLY A 1 556 ? 10.923 -3.968 -67.453 1.00 39.47 556 GLY A C 1
ATOM 4542 O O . GLY A 1 556 ? 11.888 -3.295 -67.117 1.00 39.47 556 GLY A O 1
ATOM 4543 N N . GLU A 1 557 ? 10.972 -5.056 -68.218 1.00 39.38 557 GLU A N 1
ATOM 4544 C CA . GLU A 1 557 ? 12.091 -5.501 -69.056 1.00 39.38 557 GLU A CA 1
ATOM 4545 C C . GLU A 1 557 ? 13.259 -6.235 -68.346 1.00 39.38 557 GLU A C 1
ATOM 4547 O O . GLU A 1 557 ? 14.273 -5.684 -67.932 1.00 39.38 557 GLU A O 1
ATOM 4552 N N . SER A 1 558 ? 13.137 -7.571 -68.340 1.00 39.16 558 SER A N 1
ATOM 4553 C CA . SER A 1 558 ? 14.234 -8.562 -68.385 1.00 39.16 558 SER A CA 1
ATOM 4554 C C . SER A 1 558 ? 15.065 -8.912 -67.137 1.00 39.16 558 SER A C 1
ATOM 4556 O O . SER A 1 558 ? 16.174 -9.417 -67.280 1.00 39.16 558 SER A O 1
ATOM 4558 N N . HIS A 1 559 ? 14.527 -8.828 -65.915 1.00 39.34 559 HIS A N 1
ATOM 4559 C CA . HIS A 1 559 ? 15.113 -9.566 -64.780 1.00 39.34 559 HIS A CA 1
ATOM 4560 C C . HIS A 1 559 ? 14.053 -10.259 -63.912 1.00 39.34 559 HIS A C 1
ATOM 4562 O O . HIS A 1 559 ? 13.457 -9.665 -63.021 1.00 39.34 559 HIS A O 1
ATOM 4568 N N . THR A 1 560 ? 13.867 -11.557 -64.152 1.00 37.69 560 THR A N 1
ATOM 4569 C CA . THR A 1 560 ? 13.104 -12.525 -63.342 1.00 37.69 560 THR A CA 1
ATOM 4570 C C . THR A 1 560 ? 13.871 -12.953 -62.086 1.00 37.69 560 THR A C 1
ATOM 4572 O O . THR A 1 560 ? 14.035 -14.142 -61.826 1.00 37.69 560 THR A O 1
ATOM 4575 N N . ILE A 1 561 ? 14.417 -12.005 -61.328 1.00 42.75 561 ILE A N 1
ATOM 4576 C CA . ILE A 1 561 ? 15.178 -12.318 -60.115 1.00 42.75 561 ILE A CA 1
ATOM 4577 C C . ILE A 1 561 ? 14.562 -11.514 -58.977 1.00 42.75 561 ILE A C 1
ATOM 4579 O O . ILE A 1 561 ? 14.518 -10.286 -59.055 1.00 42.75 561 ILE A O 1
ATOM 4583 N N . ASP A 1 562 ? 14.063 -12.217 -57.950 1.00 48.34 562 ASP A N 1
ATOM 4584 C CA . ASP A 1 562 ? 13.668 -11.614 -56.671 1.00 48.34 562 ASP A CA 1
ATOM 4585 C C . ASP A 1 562 ? 14.796 -10.646 -56.260 1.00 48.34 562 ASP A C 1
ATOM 4587 O O . ASP A 1 562 ? 15.958 -11.047 -56.253 1.00 48.34 562 ASP A O 1
ATOM 4591 N N . PRO A 1 563 ? 14.541 -9.365 -55.969 1.00 45.09 563 PRO A N 1
ATOM 4592 C CA . PRO A 1 563 ? 15.596 -8.463 -55.514 1.00 45.09 563 PRO A CA 1
ATOM 4593 C C . PRO A 1 563 ? 16.372 -9.016 -54.304 1.00 45.09 563 PRO A C 1
ATOM 4595 O O . PRO A 1 563 ? 17.553 -8.717 -54.158 1.00 45.09 563 PRO A O 1
ATOM 4598 N N . TRP A 1 564 ? 15.764 -9.906 -53.508 1.00 45.91 564 TRP A N 1
ATOM 4599 C CA . TRP A 1 564 ? 16.466 -10.688 -52.486 1.00 45.91 564 TRP A CA 1
ATOM 4600 C C . TRP A 1 564 ? 17.421 -11.750 -53.055 1.00 45.91 564 TRP A C 1
ATOM 4602 O O . TRP A 1 564 ? 18.513 -11.899 -52.527 1.00 45.91 564 TRP A O 1
ATOM 4612 N N . LEU A 1 565 ? 17.079 -12.406 -54.169 1.00 44.34 565 LEU A N 1
ATOM 4613 C CA . LEU A 1 565 ? 17.992 -13.282 -54.918 1.00 44.34 565 LEU A CA 1
ATOM 4614 C C . LEU A 1 565 ? 19.174 -12.494 -55.513 1.00 44.34 565 LEU A C 1
ATOM 4616 O O . LEU A 1 565 ? 20.275 -13.028 -55.587 1.00 44.34 565 LEU A O 1
ATOM 4620 N N . LYS A 1 566 ? 18.994 -11.217 -55.897 1.00 46.66 566 LYS A N 1
ATOM 4621 C CA . LYS A 1 566 ? 20.119 -10.345 -56.296 1.00 46.66 566 LYS A CA 1
ATOM 4622 C C . LYS A 1 566 ? 21.050 -10.043 -55.118 1.00 46.66 566 LYS A C 1
ATOM 4624 O O . LYS A 1 566 ? 22.259 -10.133 -55.299 1.00 46.66 566 LYS A O 1
ATOM 4629 N N . ILE A 1 567 ? 20.495 -9.769 -53.934 1.00 46.16 567 ILE A N 1
ATOM 4630 C CA . ILE A 1 567 ? 21.241 -9.554 -52.680 1.00 46.16 567 ILE A CA 1
ATOM 4631 C C . ILE A 1 567 ? 22.022 -10.808 -52.259 1.00 46.16 567 ILE A C 1
ATOM 4633 O O . ILE A 1 567 ? 23.202 -10.718 -51.921 1.00 46.16 567 ILE A O 1
ATOM 4637 N N . GLU A 1 568 ? 21.384 -11.977 -52.323 1.00 43.38 568 GLU A N 1
ATOM 4638 C CA . GLU A 1 568 ? 22.009 -13.272 -52.035 1.00 43.38 568 GLU A CA 1
ATOM 4639 C C . GLU A 1 568 ? 23.109 -13.599 -53.064 1.00 43.38 568 GLU A C 1
ATOM 4641 O O . GLU A 1 568 ? 24.210 -13.982 -52.679 1.00 43.38 568 GLU A O 1
ATOM 4646 N N . SER A 1 569 ? 22.881 -13.328 -54.357 1.00 40.22 569 SER A N 1
ATOM 4647 C CA . SER A 1 569 ? 23.872 -13.560 -55.425 1.00 40.22 569 SER A CA 1
ATOM 4648 C C . SER A 1 569 ? 25.061 -12.584 -55.421 1.00 40.22 569 SER A C 1
ATOM 4650 O O . SER A 1 569 ? 26.136 -12.918 -55.918 1.00 40.22 569 SER A O 1
ATOM 4652 N N . SER A 1 570 ? 24.914 -11.382 -54.845 1.00 41.84 570 SER A N 1
ATOM 4653 C CA . SER A 1 570 ? 26.033 -10.445 -54.646 1.00 41.84 570 SER A CA 1
ATOM 4654 C C . SER A 1 570 ? 26.985 -10.866 -53.521 1.00 41.84 570 SER A C 1
ATOM 4656 O O . SER A 1 570 ? 28.137 -10.440 -53.526 1.00 41.84 570 SER A O 1
ATOM 4658 N N . GLY A 1 571 ? 26.543 -11.734 -52.603 1.00 40.34 571 GLY A N 1
ATOM 4659 C CA . GLY A 1 571 ? 27.389 -12.334 -51.566 1.00 40.34 571 GLY A CA 1
ATOM 4660 C C . GLY A 1 571 ? 28.261 -13.498 -52.056 1.00 40.34 571 GLY A C 1
ATOM 4661 O O . GLY A 1 571 ? 29.169 -13.911 -51.348 1.00 40.34 571 GLY A O 1
ATOM 4662 N N . GLU A 1 572 ? 28.034 -14.022 -53.267 1.00 41.91 572 GLU A N 1
ATOM 4663 C CA . GLU A 1 572 ? 28.771 -15.188 -53.787 1.00 41.91 572 GLU A CA 1
ATOM 4664 C C . GLU A 1 572 ? 30.127 -14.843 -54.436 1.00 41.91 572 GLU A C 1
ATOM 4666 O O . GLU A 1 572 ? 30.888 -15.746 -54.783 1.00 41.91 572 GLU A O 1
ATOM 4671 N N . ARG A 1 573 ? 30.470 -13.556 -54.615 1.00 40.78 573 ARG A N 1
ATOM 4672 C CA . ARG A 1 573 ? 31.737 -13.134 -55.263 1.00 40.78 573 ARG A CA 1
ATOM 4673 C C . ARG A 1 573 ? 32.671 -12.288 -54.394 1.00 40.78 573 ARG A C 1
ATOM 4675 O O . ARG A 1 573 ? 33.706 -11.844 -54.884 1.00 40.78 573 ARG A O 1
ATOM 4682 N N . GLY A 1 574 ? 32.348 -12.094 -53.120 1.00 43.84 574 GLY A N 1
ATOM 4683 C CA . GLY A 1 574 ? 33.166 -11.351 -52.163 1.00 43.84 574 GLY A CA 1
ATOM 4684 C C . GLY A 1 574 ? 32.775 -11.695 -50.731 1.00 43.84 574 GLY A C 1
ATOM 4685 O O . GLY A 1 574 ? 31.701 -12.240 -50.505 1.00 43.84 574 GLY A O 1
ATOM 4686 N N . ASP A 1 575 ? 33.670 -11.404 -49.787 1.00 41.00 575 ASP A N 1
ATOM 4687 C CA . ASP A 1 575 ? 33.556 -11.733 -48.363 1.00 41.00 575 ASP A CA 1
ATOM 4688 C C . ASP A 1 575 ? 32.130 -11.458 -47.835 1.00 41.00 575 ASP A C 1
ATOM 4690 O O . ASP A 1 575 ? 31.674 -10.309 -47.804 1.00 41.00 575 ASP A O 1
ATOM 4694 N N . ILE A 1 576 ? 31.408 -12.530 -47.482 1.00 41.41 576 ILE A N 1
ATOM 4695 C CA . ILE A 1 576 ? 29.948 -12.584 -47.226 1.00 41.41 576 ILE A CA 1
ATOM 4696 C C . ILE A 1 576 ? 29.531 -11.578 -46.130 1.00 41.41 576 ILE A C 1
ATOM 4698 O O . ILE A 1 576 ? 28.401 -11.085 -46.084 1.00 41.41 576 ILE A O 1
ATOM 4702 N N . ASN A 1 577 ? 30.492 -11.200 -45.291 1.00 39.47 577 ASN A N 1
ATOM 4703 C CA . ASN A 1 577 ? 30.362 -10.268 -44.180 1.00 39.47 577 ASN A CA 1
ATOM 4704 C C . ASN A 1 577 ? 30.402 -8.775 -44.572 1.00 39.47 577 ASN A C 1
ATOM 4706 O O . ASN A 1 577 ? 30.104 -7.932 -43.734 1.00 39.47 577 ASN A O 1
ATOM 4710 N N . SER A 1 578 ? 30.743 -8.422 -45.820 1.00 39.69 578 SER A N 1
ATOM 4711 C CA . SER A 1 578 ? 31.190 -7.054 -46.159 1.00 39.69 578 SER A CA 1
ATOM 4712 C C . SER A 1 578 ? 30.444 -6.340 -47.295 1.00 39.69 578 SER A C 1
ATOM 4714 O O . SER A 1 578 ? 30.735 -5.176 -47.573 1.00 39.69 578 SER A O 1
ATOM 4716 N N . SER A 1 579 ? 29.481 -6.991 -47.958 1.00 43.12 579 SER A N 1
ATOM 4717 C CA . SER A 1 579 ? 28.788 -6.396 -49.112 1.00 43.12 579 SER A CA 1
ATOM 4718 C C . SER A 1 579 ? 27.508 -5.645 -48.696 1.00 43.12 579 SER A C 1
ATOM 4720 O O . SER A 1 579 ? 26.575 -6.291 -48.213 1.00 43.12 579 SER A O 1
ATOM 4722 N N . PRO A 1 580 ? 27.423 -4.311 -48.898 1.00 46.47 580 PRO A N 1
ATOM 4723 C CA . PRO A 1 580 ? 26.221 -3.519 -48.633 1.00 46.47 580 PRO A CA 1
ATOM 4724 C C . PRO A 1 580 ? 25.034 -3.972 -49.479 1.00 46.47 580 PRO A C 1
ATOM 4726 O O . PRO A 1 580 ? 25.173 -4.198 -50.682 1.00 46.47 580 PRO A O 1
ATOM 4729 N N . ILE A 1 581 ? 23.841 -4.005 -48.890 1.00 51.41 581 ILE A N 1
ATOM 4730 C CA . ILE A 1 581 ? 22.597 -4.221 -49.631 1.00 51.41 581 ILE A CA 1
ATOM 4731 C C . ILE A 1 581 ? 22.163 -2.901 -50.295 1.00 51.41 581 ILE A C 1
ATOM 4733 O O . ILE A 1 581 ? 21.635 -2.010 -49.635 1.00 51.41 581 ILE A O 1
ATOM 4737 N N . ASP A 1 582 ? 22.330 -2.754 -51.614 1.00 47.47 582 ASP A N 1
ATOM 4738 C CA . ASP A 1 582 ? 21.775 -1.595 -52.333 1.00 47.47 582 ASP A CA 1
ATOM 4739 C C . ASP A 1 582 ? 20.237 -1.684 -52.395 1.00 47.47 582 ASP A C 1
ATOM 4741 O O . ASP A 1 582 ? 19.693 -2.640 -52.945 1.00 47.47 582 ASP A O 1
ATOM 4745 N N . LEU A 1 583 ? 19.531 -0.684 -51.847 1.00 48.25 583 LEU A N 1
ATOM 4746 C CA . LEU A 1 583 ? 18.062 -0.558 -51.851 1.00 48.25 583 LEU A CA 1
ATOM 4747 C C . LEU A 1 583 ? 17.535 0.522 -52.822 1.00 48.25 583 LEU A C 1
ATOM 4749 O O . LEU A 1 583 ? 16.373 0.936 -52.722 1.00 48.25 583 LEU A O 1
ATOM 4753 N N . SER A 1 584 ? 18.343 0.978 -53.785 1.00 48.06 584 SER A N 1
ATOM 4754 C CA . SER A 1 584 ? 17.972 1.960 -54.828 1.00 48.06 584 SER A CA 1
ATOM 4755 C C . SER A 1 584 ? 16.714 1.594 -55.653 1.00 48.06 584 SER A C 1
ATOM 4757 O O . SER A 1 584 ? 16.112 2.439 -56.331 1.00 48.06 584 SER A O 1
ATOM 4759 N N . TRP A 1 585 ? 16.267 0.337 -55.577 1.00 45.53 585 TRP A N 1
ATOM 4760 C CA . TRP A 1 585 ? 15.092 -0.227 -56.250 1.00 45.53 585 TRP A CA 1
ATOM 4761 C C . TRP A 1 585 ? 13.763 -0.124 -55.477 1.00 45.53 585 TRP A C 1
ATOM 4763 O O . TRP A 1 585 ? 12.713 -0.484 -56.010 1.00 45.53 585 TRP A O 1
ATOM 4773 N N . TYR A 1 586 ? 13.755 0.394 -54.248 1.00 45.72 586 TYR A N 1
ATOM 4774 C CA . TYR A 1 586 ? 12.593 0.336 -53.357 1.00 45.72 586 TYR A CA 1
ATOM 4775 C C . TYR A 1 586 ? 11.621 1.543 -53.469 1.00 45.72 586 TYR A C 1
ATOM 4777 O O . TYR A 1 586 ? 12.061 2.688 -53.363 1.00 45.72 586 TYR A O 1
ATOM 4785 N N . ASN A 1 587 ? 10.282 1.353 -53.545 1.00 42.72 587 ASN A N 1
ATOM 4786 C CA . ASN A 1 587 ? 9.262 2.440 -53.500 1.00 42.72 587 ASN A CA 1
ATOM 4787 C C . ASN A 1 587 ? 8.114 2.208 -52.465 1.00 42.72 587 ASN A C 1
ATOM 4789 O O . ASN A 1 587 ? 7.448 1.180 -52.447 1.00 42.72 587 ASN A O 1
ATOM 4793 N N . ALA A 1 588 ? 7.908 3.206 -51.591 1.00 37.44 588 ALA A N 1
ATOM 4794 C CA . ALA A 1 588 ? 7.062 3.198 -50.388 1.00 37.44 588 ALA A CA 1
ATOM 4795 C C . ALA A 1 588 ? 5.548 3.305 -50.648 1.00 37.44 588 ALA A C 1
ATOM 4797 O O . ALA A 1 588 ? 4.743 3.030 -49.759 1.00 37.44 588 ALA A O 1
ATOM 4798 N N . LYS A 1 589 ? 5.141 3.749 -51.844 1.00 38.03 589 LYS A N 1
ATOM 4799 C CA . LYS A 1 589 ? 3.736 4.073 -52.152 1.00 38.03 589 LYS A CA 1
ATOM 4800 C C . LYS A 1 589 ? 2.866 2.847 -52.469 1.00 38.03 589 LYS A C 1
ATOM 4802 O O . LYS A 1 589 ? 1.648 2.977 -52.515 1.00 38.03 589 LYS A O 1
ATOM 4807 N N . ALA A 1 590 ? 3.455 1.662 -52.634 1.00 37.25 590 ALA A N 1
ATOM 4808 C CA . ALA A 1 590 ? 2.797 0.501 -53.239 1.00 37.25 590 ALA A CA 1
ATOM 4809 C C . ALA A 1 590 ? 2.459 -0.641 -52.260 1.00 37.25 590 ALA A C 1
ATOM 4811 O O . ALA A 1 590 ? 2.558 -1.804 -52.631 1.00 37.25 590 ALA A O 1
ATOM 4812 N N . TYR A 1 591 ? 2.069 -0.347 -51.014 1.00 37.91 591 TYR A N 1
ATOM 4813 C CA . TYR A 1 591 ? 1.626 -1.395 -50.078 1.00 37.91 591 TYR A CA 1
ATOM 4814 C C . TYR A 1 591 ? 0.114 -1.669 -50.228 1.00 37.91 591 TYR A C 1
ATOM 4816 O O . TYR A 1 591 ? -0.690 -0.792 -49.885 1.00 37.91 591 TYR A O 1
ATOM 4824 N N . PRO A 1 592 ? -0.329 -2.851 -50.693 1.00 34.81 592 PRO A N 1
ATOM 4825 C CA . PRO A 1 592 ? -1.727 -3.244 -50.589 1.00 34.81 592 PRO A CA 1
ATOM 4826 C C . PRO A 1 592 ? -2.056 -3.655 -49.145 1.00 34.81 592 PRO A C 1
ATOM 4828 O O . PRO A 1 592 ? -1.193 -4.102 -48.390 1.00 34.81 592 PRO A O 1
ATOM 4831 N N . ARG A 1 593 ? -3.318 -3.473 -48.729 1.00 31.84 593 ARG A N 1
ATOM 4832 C CA . ARG A 1 593 ? -3.809 -3.936 -47.417 1.00 31.84 593 ARG A CA 1
ATOM 4833 C C . ARG A 1 593 ? -3.528 -5.443 -47.267 1.00 31.84 593 ARG A C 1
ATOM 4835 O O . ARG A 1 593 ? -3.796 -6.172 -48.221 1.00 31.84 593 ARG A O 1
ATOM 4842 N N . PRO A 1 594 ? -3.079 -5.942 -46.101 1.00 33.12 594 PRO A N 1
ATOM 4843 C CA . PRO A 1 594 ? -3.067 -7.380 -45.862 1.00 33.12 594 PRO A CA 1
ATOM 4844 C C . PRO A 1 594 ? -4.512 -7.893 -45.917 1.00 33.12 594 PRO A C 1
ATOM 4846 O O . PRO A 1 594 ? -5.356 -7.500 -45.115 1.00 33.12 594 PRO A O 1
ATOM 4849 N N . THR A 1 595 ? -4.817 -8.754 -46.887 1.00 30.94 595 THR A N 1
ATOM 4850 C CA . THR A 1 595 ? -6.152 -9.341 -47.095 1.00 30.94 595 THR A CA 1
ATOM 4851 C C . THR A 1 595 ? -6.472 -10.489 -46.141 1.00 30.94 595 THR A C 1
ATOM 4853 O O . THR A 1 595 ? -7.539 -11.089 -46.241 1.00 30.94 595 THR A O 1
ATOM 4856 N N . LYS A 1 596 ? -5.605 -1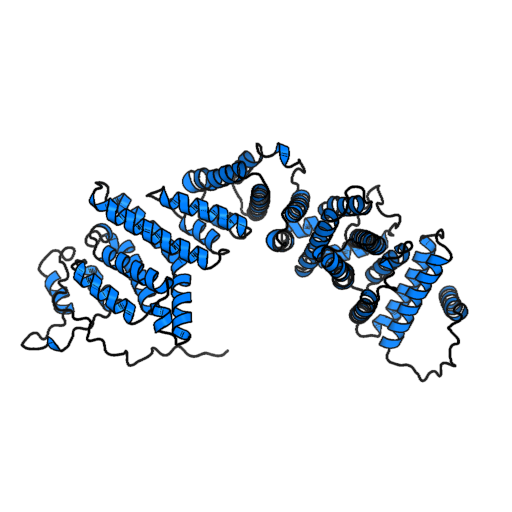0.792 -45.171 1.00 33.75 596 LYS A N 1
ATOM 4857 C CA . LYS A 1 596 ? -5.883 -11.787 -44.135 1.00 33.75 596 LYS A CA 1
ATOM 4858 C C . LYS A 1 596 ? -5.412 -11.269 -42.783 1.00 33.75 596 LYS A C 1
ATOM 4860 O O . LYS A 1 596 ? -4.217 -11.208 -42.517 1.00 33.75 596 LYS A O 1
ATOM 4865 N N . ARG A 1 597 ? -6.372 -10.925 -41.917 1.00 33.03 597 ARG A N 1
ATOM 4866 C CA . ARG A 1 597 ? -6.161 -11.013 -40.469 1.00 33.03 597 ARG A CA 1
ATOM 4867 C C . ARG A 1 597 ? -5.688 -12.442 -40.196 1.00 33.03 597 ARG A C 1
ATOM 4869 O O . ARG A 1 597 ? -6.387 -13.381 -40.576 1.00 33.03 597 ARG A O 1
ATOM 4876 N N . LEU A 1 598 ? -4.531 -12.608 -39.559 1.00 29.47 598 LEU A N 1
ATOM 4877 C CA . LEU A 1 598 ? -4.284 -13.823 -38.788 1.00 29.47 598 LEU A CA 1
ATOM 4878 C C . LEU A 1 598 ? -5.470 -13.936 -37.828 1.00 29.47 598 LEU A C 1
ATOM 4880 O O . LEU A 1 598 ? -5.710 -13.028 -37.029 1.00 29.47 598 LEU A O 1
ATOM 4884 N N . LYS A 1 599 ? -6.292 -14.976 -38.008 1.00 28.08 599 LYS A N 1
ATOM 4885 C CA . LYS A 1 599 ? -7.335 -15.304 -37.041 1.00 28.08 599 LYS A CA 1
ATOM 4886 C C . LYS A 1 599 ? -6.635 -15.412 -35.690 1.00 28.08 599 LYS A C 1
ATOM 4888 O O . LYS A 1 599 ? -5.632 -16.116 -35.581 1.00 28.08 599 LYS A O 1
ATOM 4893 N N . ARG A 1 600 ? -7.150 -14.693 -34.690 1.00 28.14 600 ARG A N 1
ATOM 4894 C CA . ARG A 1 600 ? -6.871 -15.044 -33.299 1.00 28.14 600 ARG A CA 1
ATOM 4895 C C . ARG A 1 600 ? -7.198 -16.537 -33.159 1.00 28.14 600 ARG A C 1
ATOM 4897 O O . ARG A 1 600 ? -8.189 -16.961 -33.758 1.00 28.14 600 ARG A O 1
ATOM 4904 N N . PRO A 1 601 ? -6.392 -17.339 -32.450 1.00 29.05 601 PRO A N 1
ATOM 4905 C CA . PRO A 1 601 ? -6.909 -18.599 -31.962 1.00 29.05 601 PRO A CA 1
ATOM 4906 C C . PRO A 1 601 ? -8.074 -18.223 -31.047 1.00 29.05 601 PRO A C 1
ATOM 4908 O O . PRO A 1 601 ? -7.882 -17.595 -30.006 1.00 29.05 601 PRO A O 1
ATOM 4911 N N . ASP A 1 602 ? -9.283 -18.470 -31.543 1.00 30.47 602 ASP A N 1
ATOM 4912 C CA . ASP A 1 602 ? -10.500 -18.357 -30.767 1.00 30.47 602 ASP A CA 1
ATOM 4913 C C . ASP A 1 602 ? -10.386 -19.302 -29.571 1.00 30.47 602 ASP A C 1
ATOM 4915 O O . ASP A 1 602 ? -9.856 -20.409 -29.685 1.00 30.47 602 ASP A O 1
ATOM 4919 N N . ASN A 1 603 ? -10.865 -18.805 -28.435 1.00 33.38 603 ASN A N 1
ATOM 4920 C CA . ASN A 1 603 ? -11.383 -19.543 -27.293 1.00 33.38 603 ASN A CA 1
ATOM 4921 C C . ASN A 1 603 ? -11.452 -21.064 -27.506 1.00 33.38 603 ASN A C 1
ATOM 4923 O O . ASN A 1 603 ? -12.341 -21.561 -28.196 1.00 33.38 603 ASN A O 1
ATOM 4927 N N . HIS A 1 604 ? -10.586 -21.796 -26.812 1.00 27.28 604 HIS A N 1
ATOM 4928 C CA . HIS A 1 604 ? -11.026 -23.060 -26.248 1.00 27.28 604 HIS A CA 1
ATOM 4929 C C . HIS A 1 604 ? -11.475 -22.785 -24.820 1.00 27.28 604 HIS A C 1
ATOM 4931 O O . HIS A 1 604 ? -10.672 -22.557 -23.920 1.00 27.28 604 HIS A O 1
ATOM 4937 N N . GLU A 1 605 ? -12.796 -22.731 -24.683 1.00 28.72 605 GLU A N 1
ATOM 4938 C CA . GLU A 1 605 ? -13.511 -23.009 -23.449 1.00 28.72 605 GLU A CA 1
ATOM 4939 C C . GLU A 1 605 ? -13.120 -24.407 -22.948 1.00 28.72 605 GLU A C 1
ATOM 4941 O O . GLU A 1 605 ? -13.363 -25.399 -23.638 1.00 28.72 605 GLU A O 1
ATOM 4946 N N . SER A 1 606 ? -12.509 -24.454 -21.764 1.00 31.53 606 SER A N 1
ATOM 4947 C CA . SER A 1 606 ? -12.871 -25.320 -20.630 1.00 31.53 606 SER A CA 1
ATOM 4948 C C . SER A 1 606 ? -12.021 -24.940 -19.427 1.00 31.53 606 SER A C 1
ATOM 4950 O O . SER A 1 606 ? -10.780 -25.071 -19.556 1.00 31.53 606 SER A O 1
#

Foldseek 3Di:
DVVLVVVVVCLLVPDPPNPPDPPPVPPPDDLLVVLVVLVVSVLVVLVVCCVVPVPDDPVVLLVVLLSSLVVSLVSQVVDPALLVSVLVVLVVQLPDPVRPLLLDPSCVSVLSNVLSCCLSVRHAPLSCLVRPQLVLLVVVVVCVVVVHDDDSSSLSSLLSSLVSCCLLQFLDPDPDDPDPDDDDPSSSVSSLVSLLVCLVPLVSLLSVLSNLLSLQVVLVSDDPPDPSVVSNVVSLVRNLVDDSVLVSCVVCVLSNCCNNQQPRDPDLSSNVSSLLSSCVNLVHDSDDPPPCLVPLLVVVVCLVDPCDPNCLVVSLVVVLSSLSSLVSDDPVSNVVVLCCCCVPVFVPDPDDLLSVLVSLQSHHLVSLVSNVVVVLVVLQVDQAGDPNVLSNVLSSCVSDDLVVLVVLLLSLLVQLVVLVVCVVPDPDLPSSLNSNLVSLSNNVSSVCSLLVVLLVCVVVVPLVVSCVDPSVVSLLSLLLSLLLLLQDCSCCVLPPNVVSNVSSLVSNLVSCVSNDDVSLLSSVVSCVVSQQFHQLVCLVVCCVSNVFDQDCVPVPDDDPADLNNVSVVVCPPDPSSGGGSGPPRGDSPDDDDPPDDPDDPDDDDD

pLDDT: mean 74.97, std 18.07, range [27.28, 95.38]

Secondary structure (DSSP, 8-state):
-HHHHHHHHHHHHH-TT-------TT----HHHHHHHHHHHHHHHHHHHHHH-TTS-HHHHHHHHHHHHHHHHHHHTTTT-HHHHHHHHHHHHHH-TTT-GGGSTTTHHHHHHHHHHHHTTSS-HHHIIIIIIIHHHHHHHHHHHTTPPPPHHHHHHHHHHHHHHHHHH-----S--SSS-PPPHHHHHHHHHHHHHHTT-HHHHHHHHHHHHHHHHHHHTS-TTSHHHHHHHHHHHHGGG-HHHHHHHHH-HHHHHIIIIITS-S-HHHHHHHHHHHHHHTT-----GGG-HHHHHHHHTTTTS---TTTHHHHHHHHHHHHHHHHTS-HHHHHHHHHHIIIIIIIS-SS-HHHHHHHHTT--HHHHHHHHHHHHHHHHH-SS--TTHHHHHHHHHTTS-HHHHHHHHHHHHHHHHHHHHHGGG-S-HHHHHHHHHHHHHHHHHHHHHHHHHHHHHHHTT-HHHHTTSHHHHHHHHHHHHHHHHHT-HHHHGGGTTHHHHHHHHHHHHHHHHHH-HHHHHHHHHHHHHTT----GGGHHHHHHHS--PPPGGG--SS--S-HHHHHHHHTTSS-TTS-----TT--TT--PPPS-----------

Sequence (606 aa):
MRHRNHIIDSMIGSSPYFKAPNVDSRMYQSDATQLYSMFECCTQFISQYSESSPNDDIAEIRRILGIFGDLLRDISDRTDGFDCFFKKWLKNYIHTEDKNVLRNNNSEWFLILFVILIVRHLVSMDVILEHLCNTSLNRILEKITSHKLLDQKELLECKNLAILVRLLLIQDGGERPCSEIVLSITDVQVLQHYCETLSQNNDFARILSGIFQKFAVVELSIDLNNPLVSTLQQLRSDFPNVYWFKQMCSVNIENIYHCFVKDSKKLFKIEKYIIEMIQATLGGDNNSLDNECNRLTPYIKIIPTPINLWNFQKSRIDLWLYMDKIMLTNNSLKNDVIKFFWEELILNSKQDSYVIAYLIRGMRDDVVTELFEYGMSVLKRCMDLVVGIEEIFRALLIPLGDEKKLEFCQELYKQVKKILDESINQENEDICVSGILSRIRLLILGTYVLTGRVSTVFASNNQDVALRSKEYTLIVYWIVILVKLLCDKRIHRDGGGAANFDLILDLVCFLLDEIGRNARLVVVAELRKNHFNIPTIWSNRIKRVLPLSVPPERIGESHTIDPWLKIESSGERGDINSSPIDLSWYNAKAYPRPTKRLKRPDNHES

Radius of gyration: 35.76 Å; chains: 1; bounding box: 90×48×112 Å